Protein AF-A0A9C5Z9V8-F1 (afdb_monomer_lite)

Organism: NCBI:txid7396

Radius of gyration: 40.61 Å; chains: 1; bounding box: 146×118×69 Å

InterPro domains:
  IPR012493 Renin receptor-like [PTHR13351] (172-470)
  IPR056780 Renin receptor-like, C-terminal transmembrane spanning segment [PF07850] (399-470)
  IPR057318 Renin receptor, N-terminal domain [PF25294] (172-297)

Sequence (471 aa):
MSSSQQPIDFKDISSTTRSVTDEDVASMTTPSITAPPLTTPSMIPPPSTTDPTTTSSVVTETESNASLFDKSQSLVDIANNTFKELCKTLENEQAKLLELEERRKKLHDEMQRLKAEIEEEKHFYKLNIMESVSENLNCLNKGFDSQNGRSVANSGPEILDSDGAQRANAFGEFVILNSPKSLNFKGTEPISSEDLGDVIYASLGNGLSGDAKWPCLNILDPFNLPTNVITIRLDGVTSSKLSGEKTYQLEGHRVEDSLNAVADQLEADNESVCVMNFENFEEAIENFNALLGNVEVKSVSSIYLKPELHIGDKQYLSSIAYINAMADNMNTLLNKCKLLSISLSVDSIAKGHGEKSVATIEALDMFATVAKNVNNAAEKCSNKGTLVLGIVKKTDNTRAKRQATTEEDKNKYNLAEYYSEDYPVIFNIILWLMVTFGFSLLAICYAIGSMDPGRDSIIYRMTSTRMKKDN

pLDDT: mean 73.47, std 23.68, range [23.17, 97.25]

Secondary structure (DSSP, 8-state):
-----------------------------PPP-PPPPP-------PPPPP--------------SHHHHHHHHHHHHHHHHHHHHHHHHHHHHHHHHHHHHHHHHHHHHHHHHHHHHHHHHHHHHHHHHHHHHHHHHHHHHHHHTT----------PPP----------EEEEEEEEE--TTEEE-----EETTHHHHHHHHHTTPPPSS----TTEEES-TTS--SEEEEEEEES-S------SEEEEEESS-HHHHHHHHHHHHHHTT--EEEEETTSHHHHHHHHHHHH-S---PPPP-SS--TTT-HHHHHHHHHHHHHHHHHHTHHHHHTT-SEEEEEEE-HHHHHHH-TTSHHHHHHHHHHHHHHHHHHHHHHHHHTT-EEEEEEEE----------------S-TT-PPP---TTHHHHHHHHHHHHHHHHHHHHHHHHHHHT------SHHHHHH--------

Structure (mmCIF, N/CA/C/O backbone):
data_AF-A0A9C5Z9V8-F1
#
_entry.id   AF-A0A9C5Z9V8-F1
#
loop_
_atom_site.group_PDB
_atom_site.id
_atom_site.type_symbol
_atom_site.label_atom_id
_atom_site.label_alt_id
_atom_site.label_comp_id
_atom_site.label_asym_id
_atom_site.label_entity_id
_atom_site.label_seq_id
_atom_site.pdbx_PDB_ins_code
_atom_site.Cartn_x
_atom_site.Cartn_y
_atom_site.Cartn_z
_atom_site.occupancy
_atom_site.B_iso_or_equiv
_atom_site.auth_seq_id
_atom_site.auth_comp_id
_atom_site.auth_asym_id
_atom_site.auth_atom_id
_atom_site.pdbx_PDB_model_num
ATOM 1 N N . MET A 1 1 ? 57.404 31.035 27.360 1.00 39.66 1 MET A N 1
ATOM 2 C CA . MET A 1 1 ? 57.485 30.834 25.897 1.00 39.66 1 MET A CA 1
ATOM 3 C C . MET A 1 1 ? 56.101 30.341 25.475 1.00 39.66 1 MET A C 1
ATOM 5 O O . MET A 1 1 ? 55.778 29.223 25.832 1.00 39.66 1 MET A O 1
ATOM 9 N N . SER A 1 2 ? 55.158 31.166 24.992 1.00 28.23 2 SER A N 1
ATOM 10 C CA . SER A 1 2 ? 55.269 32.262 23.997 1.00 28.23 2 SER A CA 1
ATOM 11 C C . SER A 1 2 ? 55.758 31.707 22.650 1.00 28.23 2 SER A C 1
ATOM 13 O O . SER A 1 2 ? 56.816 31.089 22.664 1.00 28.23 2 SER A O 1
ATOM 15 N N . SER A 1 3 ? 55.102 31.856 21.492 1.00 27.45 3 SER A N 1
ATOM 16 C CA . SER A 1 3 ? 53.796 32.462 21.117 1.00 27.45 3 SER A CA 1
ATOM 17 C C . SER A 1 3 ? 53.252 31.707 19.863 1.00 27.45 3 SER A C 1
ATOM 19 O O . SER A 1 3 ? 53.927 30.793 19.405 1.00 27.45 3 SER A O 1
ATOM 21 N N . SER A 1 4 ? 52.103 31.981 19.221 1.00 28.92 4 SER A N 1
ATOM 22 C CA . SER A 1 4 ? 51.062 33.014 19.396 1.00 28.92 4 SER A CA 1
ATOM 23 C C . SER A 1 4 ? 49.729 32.593 18.743 1.00 28.92 4 SER A C 1
ATOM 25 O O . SER A 1 4 ? 49.715 31.748 17.854 1.00 28.92 4 SER A O 1
ATOM 27 N N . GLN A 1 5 ? 48.641 33.291 19.077 1.00 29.00 5 GLN A N 1
ATOM 28 C CA . GLN A 1 5 ? 47.575 33.649 18.122 1.00 29.00 5 GLN A CA 1
ATOM 29 C C . GLN A 1 5 ? 47.833 35.083 17.622 1.00 29.00 5 GLN A C 1
ATOM 31 O O . GLN A 1 5 ? 48.425 35.857 18.376 1.00 29.00 5 GLN A O 1
ATOM 36 N N . GLN A 1 6 ? 47.384 35.443 16.411 1.00 31.14 6 GLN A N 1
ATOM 37 C CA . GLN A 1 6 ? 46.453 36.564 16.127 1.00 31.14 6 GLN A CA 1
ATOM 38 C C . GLN A 1 6 ? 46.278 36.821 14.602 1.00 31.14 6 GLN A C 1
ATOM 40 O O . GLN A 1 6 ? 46.978 36.180 13.817 1.00 31.14 6 GLN A O 1
ATOM 45 N N . PRO A 1 7 ? 45.267 37.616 14.174 1.00 51.78 7 PRO A N 1
ATOM 46 C CA . PRO A 1 7 ? 44.620 37.506 12.857 1.00 51.78 7 PRO A CA 1
ATOM 47 C C . PRO A 1 7 ? 45.013 38.663 11.916 1.00 51.78 7 PRO A C 1
ATOM 49 O O . PRO A 1 7 ? 45.950 39.393 12.220 1.00 51.78 7 PRO A O 1
ATOM 52 N N . ILE A 1 8 ? 44.243 38.889 10.841 1.00 29.12 8 ILE A N 1
ATOM 53 C CA . ILE A 1 8 ? 44.024 40.218 10.234 1.00 29.12 8 ILE A CA 1
ATOM 54 C C . ILE A 1 8 ? 42.622 40.288 9.588 1.00 29.12 8 ILE A C 1
ATOM 56 O O . ILE A 1 8 ? 42.063 39.274 9.177 1.00 29.12 8 ILE A O 1
ATOM 60 N N . ASP A 1 9 ? 42.076 41.503 9.596 1.00 26.14 9 ASP A N 1
ATOM 61 C CA . ASP A 1 9 ? 40.742 41.961 9.166 1.00 26.14 9 ASP A CA 1
ATOM 62 C C . ASP A 1 9 ? 40.843 42.728 7.814 1.00 26.14 9 ASP A C 1
ATOM 64 O O . ASP A 1 9 ? 41.900 42.705 7.184 1.00 26.14 9 ASP A O 1
ATOM 68 N N . PHE A 1 10 ? 39.800 43.487 7.451 1.00 26.09 10 PHE A N 1
ATOM 69 C CA . PHE A 1 10 ? 39.628 44.426 6.327 1.00 26.09 10 PHE A CA 1
ATOM 70 C C . PHE A 1 10 ? 39.165 43.800 5.003 1.00 26.09 10 PHE A C 1
ATOM 72 O O . PHE A 1 10 ? 39.687 42.785 4.564 1.00 26.09 10 PHE A O 1
ATOM 79 N N . LYS A 1 11 ? 38.304 44.426 4.195 1.00 26.36 11 LYS A N 1
ATOM 80 C CA . LYS A 1 11 ? 37.241 45.456 4.293 1.00 26.36 11 LYS A CA 1
ATOM 81 C C . LYS A 1 11 ? 36.907 45.808 2.833 1.00 26.36 11 LYS A C 1
ATOM 83 O O . LYS A 1 11 ? 37.788 45.718 1.987 1.00 26.36 11 LYS A O 1
ATOM 88 N N . ASP A 1 12 ? 35.668 46.220 2.585 1.00 25.77 12 ASP A N 1
ATOM 89 C CA . ASP A 1 12 ? 35.179 47.140 1.539 1.00 25.77 12 ASP A CA 1
ATOM 90 C C . ASP A 1 12 ? 36.072 47.480 0.319 1.00 25.77 12 ASP A C 1
ATOM 92 O O . ASP A 1 12 ? 37.197 47.943 0.478 1.00 25.77 12 ASP A O 1
ATOM 96 N N . ILE A 1 13 ? 35.480 47.479 -0.891 1.00 26.48 13 ILE A N 1
ATOM 97 C CA . ILE A 1 13 ? 35.279 48.712 -1.698 1.00 26.48 13 ILE A CA 1
ATOM 98 C C . ILE A 1 13 ? 34.462 48.445 -2.991 1.00 26.48 13 ILE A C 1
ATOM 100 O O . ILE A 1 13 ? 34.873 47.744 -3.907 1.00 26.48 13 ILE A O 1
ATOM 104 N N . SER A 1 14 ? 33.266 49.041 -3.002 1.00 24.42 14 SER A N 1
ATOM 105 C CA . SER A 1 14 ? 32.486 49.647 -4.100 1.00 24.42 14 SER A CA 1
ATOM 106 C C . SER A 1 14 ? 32.518 49.132 -5.563 1.00 24.42 14 SER A C 1
ATOM 108 O O . SER A 1 14 ? 33.515 49.245 -6.266 1.00 24.42 14 SER A O 1
ATOM 110 N N . SER A 1 15 ? 31.306 48.852 -6.068 1.00 24.88 15 SER A N 1
ATOM 111 C CA . SER A 1 15 ? 30.695 49.399 -7.305 1.00 24.88 15 SER A CA 1
ATOM 112 C C . SER A 1 15 ? 31.443 49.409 -8.653 1.00 24.88 15 SER A C 1
ATOM 114 O O . SER A 1 15 ? 32.450 50.091 -8.817 1.00 24.88 15 SER A O 1
ATOM 116 N N . THR A 1 16 ? 30.751 48.946 -9.702 1.00 24.17 16 THR A N 1
ATOM 117 C CA . THR A 1 16 ? 30.443 49.780 -10.888 1.00 24.17 16 THR A CA 1
ATOM 118 C C . THR A 1 16 ? 29.202 49.243 -11.605 1.00 24.17 16 THR A C 1
ATOM 120 O O . THR A 1 16 ? 29.189 48.121 -12.099 1.00 24.17 16 THR A O 1
ATOM 123 N N . THR A 1 17 ? 28.161 50.069 -11.700 1.00 27.19 17 THR A N 1
ATOM 124 C CA . THR A 1 17 ? 27.048 49.908 -12.647 1.00 27.19 17 THR A CA 1
ATOM 125 C C . THR A 1 17 ? 27.420 50.500 -14.004 1.00 27.19 17 THR A C 1
ATOM 127 O O . THR A 1 17 ? 27.853 51.654 -14.047 1.00 27.19 17 THR A O 1
ATOM 130 N N . ARG A 1 18 ? 27.127 49.812 -15.116 1.00 23.44 18 ARG A N 1
ATOM 131 C CA . ARG A 1 18 ? 26.801 50.505 -16.374 1.00 23.44 18 ARG A CA 1
ATOM 132 C C . ARG A 1 18 ? 25.863 49.697 -17.272 1.00 23.44 18 ARG A C 1
ATOM 134 O O . ARG A 1 18 ? 25.885 48.473 -17.278 1.00 23.44 18 ARG A O 1
ATOM 141 N N . SER A 1 19 ? 25.020 50.435 -17.978 1.00 23.17 19 SER A N 1
ATOM 142 C CA . SER A 1 19 ? 23.835 50.009 -18.718 1.00 23.17 19 SER A CA 1
ATOM 143 C C . SER A 1 19 ? 24.031 50.020 -20.241 1.00 23.17 19 SER A C 1
ATOM 145 O O . SER A 1 19 ? 24.683 50.933 -20.738 1.00 23.17 19 SER A O 1
ATOM 147 N N . VAL A 1 20 ? 23.341 49.091 -20.919 1.00 25.38 20 VAL A N 1
ATOM 148 C CA . VAL A 1 20 ? 22.590 49.243 -22.194 1.00 25.38 20 VAL A CA 1
ATOM 149 C C . VAL A 1 20 ? 23.292 49.845 -23.426 1.00 25.38 20 VAL A C 1
ATOM 151 O O . VAL A 1 20 ? 23.632 51.025 -23.439 1.00 25.38 20 VAL A O 1
ATOM 154 N N . THR A 1 21 ? 23.284 49.068 -24.519 1.00 25.48 21 THR A N 1
ATOM 155 C CA . THR A 1 21 ? 22.944 49.511 -25.892 1.00 25.48 21 THR A CA 1
ATOM 156 C C . THR A 1 21 ? 22.189 48.387 -26.621 1.00 25.48 21 THR A C 1
ATOM 158 O O . THR A 1 21 ? 22.438 47.217 -26.334 1.00 25.48 21 THR A O 1
ATOM 161 N N . ASP A 1 22 ? 21.273 48.758 -27.519 1.00 23.72 22 ASP A N 1
ATOM 162 C CA . ASP A 1 22 ? 20.257 47.911 -28.172 1.00 23.72 22 ASP A CA 1
ATOM 163 C C . ASP A 1 22 ? 20.685 47.196 -29.483 1.00 23.72 22 ASP A C 1
ATOM 165 O O . ASP A 1 22 ? 21.776 47.420 -30.004 1.00 23.72 22 ASP A O 1
ATOM 169 N N . GLU A 1 23 ? 19.715 46.427 -30.015 1.00 24.81 23 GLU A N 1
ATOM 170 C CA . GLU A 1 23 ? 19.419 46.062 -31.425 1.00 24.81 23 GLU A CA 1
ATOM 171 C C . GLU A 1 23 ? 19.591 44.593 -31.903 1.00 24.81 23 GLU A C 1
ATOM 173 O O . GLU A 1 23 ? 20.347 43.796 -31.352 1.00 24.81 23 GLU A O 1
ATOM 178 N N . ASP A 1 24 ? 18.783 44.265 -32.929 1.00 24.95 24 ASP A N 1
ATOM 179 C CA . ASP A 1 24 ? 18.653 43.024 -33.729 1.00 24.95 24 ASP A CA 1
ATOM 180 C C . ASP A 1 24 ? 17.886 41.787 -33.192 1.00 24.95 24 ASP A C 1
ATOM 182 O O . ASP A 1 24 ? 18.375 40.668 -33.050 1.00 24.95 24 ASP A O 1
ATOM 186 N N . VAL A 1 25 ? 16.577 42.008 -33.019 1.00 27.88 25 VAL A N 1
ATOM 187 C CA . VAL A 1 25 ? 15.449 41.259 -33.635 1.00 27.88 25 VAL A CA 1
ATOM 188 C C . VAL A 1 25 ? 15.770 39.991 -34.471 1.00 27.88 25 VAL A C 1
ATOM 190 O O . VAL A 1 25 ? 16.279 40.110 -35.581 1.00 27.88 25 VAL A O 1
ATOM 193 N N . ALA A 1 26 ? 15.241 38.819 -34.063 1.00 27.81 26 ALA A N 1
ATOM 194 C CA . ALA A 1 26 ? 14.505 37.883 -34.951 1.00 27.81 26 ALA A CA 1
ATOM 195 C C . ALA A 1 26 ? 13.771 36.735 -34.202 1.00 27.81 26 ALA A C 1
ATOM 197 O O . ALA A 1 26 ? 14.368 35.835 -33.624 1.00 27.81 26 ALA A O 1
ATOM 198 N N . SER A 1 27 ? 12.441 36.768 -34.294 1.00 26.16 27 SER A N 1
ATOM 199 C CA . SER A 1 27 ? 11.407 35.769 -33.953 1.00 26.16 27 SER A CA 1
ATOM 200 C C . SER A 1 27 ? 11.727 34.255 -33.921 1.00 26.16 27 SER A C 1
ATOM 202 O O . SER A 1 27 ? 12.180 33.698 -34.918 1.00 26.16 27 SER A O 1
ATOM 204 N N . MET A 1 28 ? 11.171 33.560 -32.915 1.00 25.69 28 MET A N 1
ATOM 205 C CA . MET A 1 28 ? 10.247 32.422 -33.124 1.00 25.69 28 MET A CA 1
ATOM 206 C C . MET A 1 28 ? 9.363 32.204 -31.879 1.00 25.69 28 MET A C 1
ATOM 208 O O . MET A 1 28 ? 9.872 32.067 -30.771 1.00 25.69 28 MET A O 1
ATOM 212 N N . THR A 1 29 ? 8.036 32.207 -32.049 1.00 27.98 29 THR A N 1
ATOM 213 C CA . THR A 1 29 ? 7.056 32.233 -30.943 1.00 27.98 29 THR A CA 1
ATOM 214 C C . THR A 1 29 ? 6.245 30.938 -30.885 1.00 27.98 29 THR A C 1
ATOM 216 O O . THR A 1 29 ? 5.730 30.485 -31.906 1.00 27.98 29 THR A O 1
ATOM 219 N N . THR A 1 30 ? 6.086 30.362 -29.693 1.00 27.19 30 THR A N 1
ATOM 220 C CA . THR A 1 30 ? 5.185 29.230 -29.424 1.00 27.19 30 THR A CA 1
ATOM 221 C C . THR A 1 30 ? 3.777 29.714 -29.035 1.00 27.19 30 THR A C 1
ATOM 223 O O . THR A 1 30 ? 3.646 30.773 -28.418 1.00 27.19 30 THR A O 1
ATOM 226 N N . PRO A 1 31 ? 2.701 28.977 -29.377 1.00 29.83 31 PRO A N 1
ATOM 227 C CA . PRO A 1 31 ? 1.338 29.365 -29.022 1.00 29.83 31 PRO A CA 1
ATOM 228 C C . PRO A 1 31 ? 0.966 28.929 -27.596 1.00 29.83 31 PRO A C 1
ATOM 230 O O . PRO A 1 31 ? 1.177 27.782 -27.206 1.00 29.83 31 PRO A O 1
ATOM 233 N N . SER A 1 32 ? 0.345 29.839 -26.844 1.00 24.05 32 SER A N 1
ATOM 234 C CA . SER A 1 32 ? -0.320 29.546 -25.569 1.00 24.05 32 SER A CA 1
ATOM 235 C C . SER A 1 32 ? -1.799 29.229 -25.810 1.00 24.05 32 SER A C 1
ATOM 237 O O . SER A 1 32 ? -2.456 29.927 -26.583 1.00 24.05 32 SER A O 1
ATOM 239 N N . ILE A 1 33 ? -2.330 28.198 -25.146 1.00 29.23 33 ILE A N 1
ATOM 240 C CA . ILE A 1 33 ? -3.757 27.848 -25.166 1.00 29.23 33 ILE A CA 1
ATOM 241 C C . ILE A 1 33 ? -4.318 28.037 -23.756 1.00 29.23 33 ILE A C 1
ATOM 243 O O . ILE A 1 33 ? -3.959 27.317 -22.828 1.00 29.23 33 ILE A O 1
ATOM 247 N N . THR A 1 34 ? -5.224 29.002 -23.607 1.00 26.25 34 THR A N 1
ATOM 248 C CA . THR A 1 34 ? -6.002 29.228 -22.383 1.00 26.25 34 THR A CA 1
ATOM 249 C C . THR A 1 34 ? -7.387 28.605 -22.545 1.00 26.25 34 THR A C 1
ATOM 251 O O . THR A 1 34 ? -8.110 28.956 -23.476 1.00 26.25 34 THR A O 1
ATOM 254 N N . ALA A 1 35 ? -7.765 27.700 -21.640 1.00 29.23 35 ALA A N 1
ATOM 255 C CA . ALA A 1 35 ? -9.110 27.122 -21.567 1.00 29.23 35 ALA A CA 1
ATOM 256 C C . ALA A 1 35 ? -9.977 27.854 -20.510 1.00 29.23 35 ALA A C 1
ATOM 258 O O . ALA A 1 35 ? -9.424 28.382 -19.542 1.00 29.23 35 ALA A O 1
ATOM 259 N N . PRO A 1 36 ? -11.313 27.931 -20.686 1.00 32.38 36 PRO A N 1
ATOM 260 C CA . PRO A 1 36 ? -12.193 28.770 -19.865 1.00 32.38 36 PRO A CA 1
ATOM 261 C C . PRO A 1 36 ? -12.707 28.075 -18.582 1.00 32.38 36 PRO A C 1
ATOM 263 O O . PRO A 1 36 ? -12.734 26.846 -18.519 1.00 32.38 36 PRO A O 1
ATOM 266 N N . PRO A 1 37 ? -13.164 28.842 -17.570 1.00 32.25 37 PRO A N 1
ATOM 267 C CA . PRO A 1 37 ? -13.679 28.299 -16.313 1.00 32.25 37 PRO A CA 1
ATOM 268 C C . PRO A 1 37 ? -15.143 27.830 -16.395 1.00 32.25 37 PRO A C 1
ATOM 270 O O . PRO A 1 37 ? -15.955 28.365 -17.151 1.00 32.25 37 PRO A O 1
ATOM 273 N N . LEU A 1 38 ? -15.476 26.857 -15.544 1.00 27.02 38 LEU A N 1
ATOM 274 C CA . LEU A 1 38 ? -16.793 26.231 -15.407 1.00 27.02 38 LEU A CA 1
ATOM 275 C C . LEU A 1 38 ? -17.593 26.891 -14.263 1.00 27.02 38 LEU A C 1
ATOM 277 O O . LEU A 1 38 ? -17.067 27.038 -13.160 1.00 27.02 38 LEU A O 1
ATOM 281 N N . THR A 1 39 ? -18.858 27.259 -14.487 1.00 29.62 39 THR A N 1
ATOM 282 C CA . THR A 1 39 ? -19.752 27.835 -13.458 1.00 29.62 39 THR A CA 1
ATOM 283 C C . THR A 1 39 ? -20.817 26.844 -12.985 1.00 29.62 39 THR A C 1
ATOM 285 O O . THR A 1 39 ? -21.470 26.175 -13.784 1.00 29.62 39 THR A O 1
ATOM 288 N N . THR A 1 40 ? -21.022 26.777 -11.668 1.00 29.48 40 THR A N 1
ATOM 289 C CA . THR A 1 40 ? -22.045 25.955 -10.998 1.00 29.48 40 THR A CA 1
ATOM 290 C C . THR A 1 40 ? -23.396 26.685 -10.853 1.00 29.48 40 THR A C 1
ATOM 292 O O . THR A 1 40 ? -23.442 27.917 -10.911 1.00 29.48 40 THR A O 1
ATOM 295 N N . PRO A 1 41 ? -24.519 25.954 -10.686 1.00 33.88 41 PRO A N 1
ATOM 296 C CA . PRO A 1 41 ? -25.865 26.533 -10.677 1.00 33.88 41 PRO A CA 1
ATOM 297 C C . PRO A 1 41 ? -26.311 27.012 -9.284 1.00 33.88 41 PRO A C 1
ATOM 299 O O . PRO A 1 41 ? -25.896 26.464 -8.266 1.00 33.88 41 PRO A O 1
ATOM 302 N N . SER A 1 42 ? -27.237 27.978 -9.238 1.00 26.86 42 SER A N 1
ATOM 303 C CA . SER A 1 42 ? -27.944 28.378 -8.010 1.00 26.86 42 SER A CA 1
ATOM 304 C C . SER A 1 42 ? -29.433 28.644 -8.274 1.00 26.86 42 SER A C 1
ATOM 306 O O . SER A 1 42 ? -29.824 29.008 -9.383 1.00 26.86 42 SER A O 1
ATOM 308 N N . MET A 1 43 ? -30.267 28.398 -7.260 1.00 28.50 43 MET A N 1
ATOM 309 C CA . MET A 1 43 ? -31.731 28.319 -7.357 1.00 28.50 43 MET A CA 1
ATOM 310 C C . MET A 1 43 ? -32.431 29.686 -7.250 1.00 28.50 43 MET A C 1
ATOM 312 O O . MET A 1 43 ? -31.955 30.606 -6.590 1.00 28.50 43 MET A O 1
ATOM 316 N N . ILE A 1 44 ? -33.621 29.777 -7.853 1.00 33.78 44 ILE A N 1
ATOM 317 C CA . ILE A 1 44 ? -34.508 30.952 -7.842 1.00 33.78 44 ILE A CA 1
ATOM 318 C C . ILE A 1 44 ? -35.579 30.811 -6.741 1.00 33.78 44 ILE A C 1
ATOM 320 O O . ILE A 1 44 ? -36.239 29.772 -6.687 1.00 33.78 44 ILE A O 1
ATOM 324 N N . PRO A 1 45 ? -35.850 31.863 -5.945 1.00 33.53 45 PRO A N 1
ATOM 325 C CA . PRO A 1 45 ? -37.133 32.077 -5.271 1.00 33.53 45 PRO A CA 1
ATOM 326 C C . PRO A 1 45 ? -37.983 33.188 -5.955 1.00 33.53 45 PRO A C 1
ATOM 328 O O . PRO A 1 45 ? -37.435 34.029 -6.670 1.00 33.53 45 PRO A O 1
ATOM 331 N N . PRO A 1 46 ? -39.322 33.199 -5.777 1.00 35.34 46 PRO A N 1
ATOM 332 C CA . PRO A 1 46 ? -40.254 34.024 -6.563 1.00 35.34 46 PRO A CA 1
ATOM 333 C C . PRO A 1 46 ? -40.427 35.476 -6.050 1.00 35.34 46 PRO A C 1
ATOM 335 O O . PRO A 1 46 ? -40.078 35.766 -4.905 1.00 35.34 46 PRO A O 1
ATOM 338 N N . PRO A 1 47 ? -40.990 36.395 -6.867 1.00 34.38 47 PRO A N 1
ATOM 339 C CA . PRO A 1 47 ? -41.052 37.825 -6.554 1.00 34.38 47 PRO A CA 1
ATOM 340 C C . PRO A 1 47 ? -42.250 38.228 -5.676 1.00 34.38 47 PRO A C 1
ATOM 342 O O . PRO A 1 47 ? -43.347 37.681 -5.797 1.00 34.38 47 PRO A O 1
ATOM 345 N N . SER A 1 48 ? -42.050 39.258 -4.849 1.00 27.25 48 SER A N 1
ATOM 346 C CA . SER A 1 48 ? -43.094 39.959 -4.092 1.00 27.25 48 SER A CA 1
ATOM 347 C C . SER A 1 48 ? -43.541 41.264 -4.774 1.00 27.25 48 SER A C 1
ATOM 349 O O . SER A 1 48 ? -42.836 41.840 -5.600 1.00 27.25 48 SER A O 1
ATOM 351 N N . THR A 1 49 ? -44.761 41.690 -4.443 1.00 28.08 49 THR A N 1
ATOM 352 C CA . THR A 1 49 ? -45.559 42.745 -5.096 1.00 28.08 49 THR A CA 1
ATOM 353 C C . THR A 1 49 ? -45.094 44.192 -4.875 1.00 28.08 49 THR A C 1
ATOM 355 O O . THR A 1 49 ? -44.327 44.497 -3.965 1.00 28.08 49 THR A O 1
ATOM 358 N N . THR A 1 50 ? -45.613 45.080 -5.729 1.00 28.36 50 THR A N 1
ATOM 359 C CA . THR A 1 50 ? -45.313 46.516 -5.858 1.00 28.36 50 THR A CA 1
ATOM 360 C C . THR A 1 50 ? -45.972 47.412 -4.802 1.00 28.36 50 THR A C 1
ATOM 362 O O . THR A 1 50 ? -47.008 47.057 -4.246 1.00 28.36 50 THR A O 1
ATOM 365 N N . ASP A 1 51 ? -45.380 48.591 -4.557 1.00 25.05 51 ASP A N 1
ATOM 366 C CA . ASP A 1 51 ? -45.957 49.930 -4.847 1.00 25.05 51 ASP A CA 1
ATOM 367 C C . ASP A 1 51 ? -45.050 51.047 -4.267 1.00 25.05 51 ASP A C 1
ATOM 369 O O . ASP A 1 51 ? -44.318 50.804 -3.302 1.00 25.05 51 ASP A O 1
ATOM 373 N N . PRO A 1 52 ? -45.009 52.255 -4.874 1.00 34.16 52 PRO A N 1
ATOM 374 C CA . PRO A 1 52 ? -45.859 53.333 -4.349 1.00 34.16 52 PRO A CA 1
ATOM 375 C C . PRO A 1 52 ? -46.493 54.273 -5.401 1.00 34.16 52 PRO A C 1
ATOM 377 O O . PRO A 1 52 ? -46.083 54.370 -6.556 1.00 34.16 52 PRO A O 1
ATOM 380 N N . THR A 1 53 ? -47.512 55.001 -4.941 1.00 26.22 53 THR A N 1
ATOM 381 C CA . THR A 1 53 ? -48.422 55.883 -5.693 1.00 26.22 53 THR A CA 1
ATOM 382 C C . THR A 1 53 ? -47.903 57.328 -5.879 1.00 26.22 53 THR A C 1
ATOM 384 O O . THR A 1 53 ? -47.162 57.830 -5.036 1.00 26.22 53 THR A O 1
ATOM 387 N N . THR A 1 54 ? -48.494 58.065 -6.842 1.00 28.31 54 THR A N 1
ATOM 388 C CA . THR A 1 54 ? -48.594 59.559 -6.936 1.00 28.31 54 THR A CA 1
ATOM 389 C C . THR A 1 54 ? -47.308 60.348 -7.303 1.00 28.31 54 THR A C 1
ATOM 391 O O . THR A 1 54 ? -46.237 60.046 -6.805 1.00 28.31 54 THR A O 1
ATOM 394 N N . THR A 1 55 ? -47.300 61.402 -8.148 1.00 27.52 55 THR A N 1
ATOM 395 C CA . THR A 1 55 ? -48.379 62.228 -8.763 1.00 27.52 55 THR A CA 1
ATOM 396 C C . THR A 1 55 ? -47.891 62.944 -10.050 1.00 27.52 55 THR A C 1
ATOM 398 O O . THR A 1 55 ? -46.737 63.346 -10.079 1.00 27.52 55 THR A O 1
ATOM 401 N N . SER A 1 56 ? -48.790 63.205 -11.020 1.00 26.41 56 SER A N 1
ATOM 402 C CA . SER A 1 56 ? -48.826 64.327 -12.011 1.00 26.41 56 SER A CA 1
ATOM 403 C C . SER A 1 56 ? -47.543 64.753 -12.780 1.00 26.41 56 SER A C 1
ATOM 405 O O . SER A 1 56 ? -46.557 65.167 -12.193 1.00 26.41 56 SER A O 1
ATOM 407 N N . SER A 1 57 ? -47.533 64.911 -14.113 1.00 27.36 57 SER A N 1
ATOM 408 C CA . SER A 1 57 ? -48.504 65.704 -14.894 1.00 27.36 57 SER A CA 1
ATOM 409 C C . SER A 1 57 ? -48.338 65.571 -16.428 1.00 27.36 57 SER A C 1
ATOM 411 O O . SER A 1 57 ? -47.227 65.543 -16.936 1.00 27.36 57 SER A O 1
ATOM 413 N N . VAL A 1 58 ? -49.483 65.536 -17.126 1.00 32.38 58 VAL A N 1
ATOM 414 C CA . VAL A 1 58 ? -49.833 66.108 -18.455 1.00 32.38 58 VAL A CA 1
ATOM 415 C C . VAL A 1 58 ? -48.729 66.318 -19.521 1.00 32.38 58 VAL A C 1
ATOM 417 O O . VAL A 1 58 ? -47.896 67.202 -19.369 1.00 32.38 58 VAL A O 1
ATOM 420 N N . VAL A 1 59 ? -48.855 65.647 -20.681 1.00 29.70 59 VAL A N 1
ATOM 421 C CA . VAL A 1 59 ? -49.124 66.225 -22.034 1.00 29.70 59 VAL A CA 1
ATOM 422 C C . VAL A 1 59 ? -49.335 65.077 -23.055 1.00 29.70 59 VAL A C 1
ATOM 424 O O . VAL A 1 59 ? -48.939 63.939 -22.823 1.00 29.70 59 VAL A O 1
ATOM 427 N N . THR A 1 60 ? -50.066 65.374 -24.130 1.00 32.16 60 THR A N 1
ATOM 428 C CA . THR A 1 60 ? -50.688 64.500 -25.147 1.00 32.16 60 THR A CA 1
ATOM 429 C C . THR A 1 60 ? -49.761 63.722 -26.101 1.00 32.16 60 THR A C 1
ATOM 431 O O . THR A 1 60 ? -48.702 64.205 -26.485 1.00 32.16 60 THR A O 1
ATOM 434 N N . GLU A 1 61 ? -50.254 62.556 -26.554 1.00 36.59 61 GLU A N 1
ATOM 435 C CA . GLU A 1 61 ? -50.455 62.144 -27.972 1.00 36.59 61 GLU A CA 1
ATOM 436 C C . GLU A 1 61 ? -49.842 63.063 -29.071 1.00 36.59 61 GLU A C 1
ATOM 438 O O . GLU A 1 61 ? -50.024 64.274 -29.014 1.00 36.59 61 GLU A O 1
ATOM 443 N N . THR A 1 62 ? -49.205 62.609 -30.168 1.00 40.28 62 THR A N 1
ATOM 444 C CA . THR A 1 62 ? -49.216 61.307 -30.887 1.00 40.28 62 THR A CA 1
ATOM 445 C C . THR A 1 62 ? -47.993 61.159 -31.829 1.00 40.28 62 THR A C 1
ATOM 447 O O . THR A 1 62 ? -47.922 61.874 -32.818 1.00 40.28 62 THR A O 1
ATOM 450 N N . GLU A 1 63 ? -47.095 60.179 -31.627 1.00 41.06 63 GLU A N 1
ATOM 451 C CA . GLU A 1 63 ? -46.114 59.708 -32.646 1.00 41.06 63 GLU A CA 1
ATOM 452 C C . GLU A 1 63 ? -45.671 58.248 -32.362 1.00 41.06 63 GLU A C 1
ATOM 454 O O . GLU A 1 63 ? -44.596 58.011 -31.814 1.00 41.06 63 GLU A O 1
ATOM 459 N N . SER A 1 64 ? -46.499 57.235 -32.666 1.00 50.19 64 SER A N 1
ATOM 460 C CA . SER A 1 64 ? -46.276 55.867 -32.131 1.00 50.19 64 SER A CA 1
ATOM 461 C C . SER A 1 64 ? -46.332 54.676 -33.102 1.00 50.19 64 SER A C 1
ATOM 463 O O . SER A 1 64 ? -46.136 53.551 -32.647 1.00 50.19 64 SER A O 1
ATOM 465 N N . ASN A 1 65 ? -46.536 54.866 -34.415 1.00 49.84 65 ASN A N 1
ATOM 466 C CA . ASN A 1 65 ? -46.741 53.732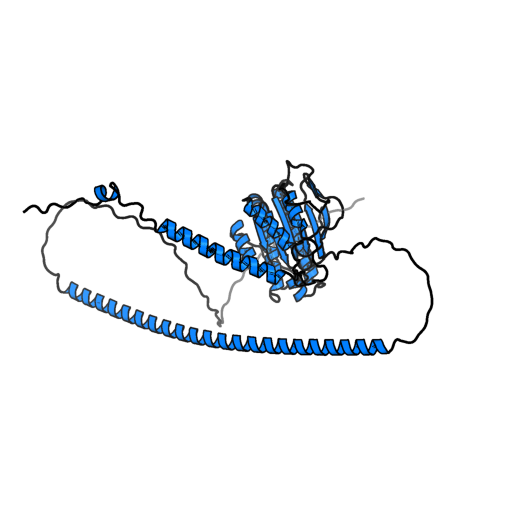 -35.343 1.00 49.84 65 ASN A CA 1
ATOM 467 C C . ASN A 1 65 ? -45.628 53.485 -36.385 1.00 49.84 65 ASN A C 1
ATOM 469 O O . ASN A 1 65 ? -45.532 52.370 -36.889 1.00 49.84 65 ASN A O 1
ATOM 473 N N . ALA A 1 66 ? -44.765 54.460 -36.697 1.00 50.09 66 ALA A N 1
ATOM 474 C CA . ALA A 1 66 ? -43.691 54.269 -37.687 1.00 50.09 66 ALA A CA 1
ATOM 475 C C . ALA A 1 66 ? -42.437 53.597 -37.086 1.00 50.09 66 ALA A C 1
ATOM 477 O O . ALA A 1 66 ? -41.954 52.589 -37.598 1.00 50.09 66 ALA A O 1
ATOM 478 N N . SER A 1 67 ? -41.948 54.106 -35.951 1.00 54.97 67 SER A N 1
ATOM 479 C CA . SER A 1 67 ? -40.711 53.643 -35.294 1.00 54.97 67 SER A CA 1
ATOM 480 C C . SER A 1 67 ? -40.802 52.234 -34.691 1.00 54.97 67 SER A C 1
ATOM 482 O O . SER A 1 67 ? -39.783 51.575 -34.479 1.00 54.97 67 SER A O 1
ATOM 484 N N . LEU A 1 68 ? -42.021 51.763 -34.413 1.00 51.84 68 LEU A N 1
ATOM 485 C CA . LEU A 1 68 ? -42.292 50.436 -33.858 1.00 51.84 68 LEU A CA 1
ATOM 486 C C . LEU A 1 68 ? -42.237 49.357 -34.954 1.00 51.84 68 LEU A C 1
ATOM 488 O O . LEU A 1 68 ? -41.671 48.286 -34.738 1.00 51.84 68 LEU A O 1
ATOM 492 N N . PHE A 1 69 ? -42.733 49.674 -36.155 1.00 55.88 69 PHE A N 1
ATOM 493 C CA . PHE A 1 69 ? -42.643 48.801 -37.329 1.00 55.88 69 PHE A CA 1
ATOM 494 C C . PHE A 1 69 ? -41.188 48.616 -37.782 1.00 55.88 69 PHE A C 1
ATOM 496 O O . PHE A 1 69 ? -40.753 47.487 -38.004 1.00 55.88 69 PHE A O 1
ATOM 503 N N . ASP A 1 70 ? -40.418 49.704 -37.820 1.00 59.00 70 ASP A N 1
ATOM 504 C CA . ASP A 1 70 ? -39.009 49.713 -38.236 1.00 59.00 70 ASP A CA 1
ATOM 505 C C . ASP A 1 70 ? -38.120 48.897 -37.269 1.00 59.00 70 ASP A C 1
ATOM 507 O O . ASP A 1 70 ? -37.355 48.019 -37.674 1.00 59.00 70 ASP A O 1
ATOM 511 N N . LYS A 1 71 ? -38.329 49.060 -35.951 1.00 59.53 71 LYS A N 1
ATOM 512 C CA . LYS A 1 71 ? -37.708 48.190 -34.933 1.00 59.53 71 LYS A CA 1
ATOM 513 C C . LYS A 1 71 ? -38.124 46.724 -35.060 1.00 59.53 71 LYS A C 1
ATOM 515 O O . LYS A 1 71 ? -37.303 45.851 -34.790 1.00 59.53 71 LYS A O 1
ATOM 520 N N . SER A 1 72 ? -39.366 46.436 -35.455 1.00 60.94 72 SER A N 1
ATOM 521 C CA . SER A 1 72 ? -39.820 45.051 -35.633 1.00 60.94 72 SER A CA 1
ATOM 522 C C . SER A 1 72 ? -39.164 44.371 -36.841 1.00 60.94 72 SER A C 1
ATOM 524 O O . SER A 1 72 ? -38.747 43.223 -36.713 1.00 60.94 72 SER A O 1
ATOM 526 N N . GLN A 1 73 ? -38.969 45.081 -37.962 1.00 60.97 73 GLN A N 1
ATOM 527 C CA . GLN A 1 73 ? -38.199 44.556 -39.097 1.00 60.97 73 GLN A CA 1
ATOM 528 C C . GLN A 1 73 ? -36.729 44.360 -38.721 1.00 60.97 73 GLN A C 1
ATOM 530 O O . GLN A 1 73 ? -36.201 43.271 -38.916 1.00 60.97 73 GLN A O 1
ATOM 535 N N . SER A 1 74 ? -36.106 45.341 -38.059 1.00 72.69 74 SER A N 1
ATOM 536 C CA . SER A 1 74 ? -34.727 45.217 -37.568 1.00 72.69 74 SER A CA 1
ATOM 537 C C . SER A 1 74 ? -34.526 44.004 -36.643 1.00 72.69 74 SER A C 1
ATOM 539 O O . SER A 1 74 ? -33.540 43.283 -36.782 1.00 72.69 74 SER A O 1
ATOM 541 N N . LEU A 1 75 ? -35.474 43.716 -35.741 1.00 73.62 75 LEU A N 1
ATOM 542 C CA . LEU A 1 75 ? -35.434 42.520 -34.890 1.00 73.62 75 LEU A CA 1
ATOM 543 C C . LEU A 1 75 ? -35.615 41.217 -35.684 1.00 73.62 75 LEU A C 1
ATOM 545 O O . LEU A 1 75 ? -34.935 40.235 -35.386 1.00 73.62 75 LEU A O 1
ATOM 549 N N . VAL A 1 76 ? -36.486 41.200 -36.698 1.00 81.75 76 VAL A N 1
ATOM 550 C CA . VAL A 1 76 ? -36.657 40.049 -37.602 1.00 81.75 76 VAL A CA 1
ATOM 551 C C . VAL A 1 76 ? -35.393 39.807 -38.432 1.00 81.75 76 VAL A C 1
ATOM 553 O O . VAL A 1 76 ? -34.976 38.661 -38.576 1.00 81.75 76 VAL A O 1
ATOM 556 N N . ASP A 1 77 ? -34.721 40.854 -38.904 1.00 81.31 77 ASP A N 1
ATOM 557 C CA . ASP A 1 77 ? -33.463 40.732 -39.645 1.00 81.31 77 ASP A CA 1
ATOM 558 C C . ASP A 1 77 ? -32.306 40.269 -38.750 1.00 81.31 77 ASP A C 1
ATOM 560 O O . ASP A 1 77 ? -31.495 39.441 -39.167 1.00 81.31 77 ASP A O 1
ATOM 564 N N . ILE A 1 78 ? -32.242 40.723 -37.495 1.00 82.81 78 ILE A N 1
ATOM 565 C CA . ILE A 1 78 ? -31.288 40.202 -36.503 1.00 82.81 78 ILE A CA 1
ATOM 566 C C . ILE A 1 78 ? -31.579 38.721 -36.204 1.00 82.81 78 ILE A C 1
ATOM 568 O O . ILE A 1 78 ? -30.650 37.911 -36.181 1.00 82.81 78 ILE A O 1
ATOM 572 N N . ALA A 1 79 ? -32.848 38.333 -36.046 1.00 84.88 79 ALA A N 1
ATOM 573 C CA . ALA A 1 79 ? -33.246 36.937 -35.850 1.00 84.88 79 ALA A CA 1
ATOM 574 C C . ALA A 1 79 ? -32.902 36.056 -37.068 1.00 84.88 79 ALA A C 1
ATOM 576 O O . ALA A 1 79 ? -32.374 34.959 -36.911 1.00 84.88 79 ALA A O 1
ATOM 577 N N . ASN A 1 80 ? -33.119 36.551 -38.289 1.00 86.31 80 ASN A N 1
ATOM 578 C CA . ASN A 1 80 ? -32.786 35.835 -39.521 1.00 86.31 80 ASN A CA 1
ATOM 579 C C . ASN A 1 80 ? -31.269 35.690 -39.716 1.00 86.31 80 ASN A C 1
ATOM 581 O O . ASN A 1 80 ? -30.798 34.622 -40.108 1.00 86.31 80 ASN A O 1
ATOM 585 N N . ASN A 1 81 ? -30.488 36.735 -39.422 1.00 86.88 81 ASN A N 1
ATOM 586 C CA . ASN A 1 81 ? -29.029 36.678 -39.517 1.00 86.88 81 ASN A CA 1
ATOM 587 C C . ASN A 1 81 ? -28.424 35.752 -38.451 1.00 86.88 81 ASN A C 1
ATOM 589 O O . ASN A 1 81 ? -27.602 34.904 -38.791 1.00 86.88 81 ASN A O 1
ATOM 593 N N . THR A 1 82 ? -28.883 35.829 -37.198 1.00 85.69 82 THR A N 1
ATOM 594 C CA . THR A 1 82 ? -28.438 34.909 -36.131 1.00 85.69 82 THR A CA 1
ATOM 595 C C . THR A 1 82 ? -28.840 33.461 -36.417 1.00 85.69 82 THR A C 1
ATOM 597 O O . THR A 1 82 ? -28.014 32.564 -36.268 1.00 85.69 82 THR A O 1
ATOM 600 N N . PHE A 1 83 ? -30.050 33.207 -36.929 1.00 92.75 83 PHE A N 1
ATOM 601 C CA . PHE A 1 83 ? -30.455 31.874 -37.388 1.00 92.75 83 PHE A CA 1
ATOM 602 C C . PHE A 1 83 ? -29.549 31.349 -38.514 1.00 92.75 83 PHE A C 1
ATOM 604 O O . PHE A 1 83 ? -29.143 30.186 -38.498 1.00 92.75 83 PHE A O 1
ATOM 611 N N . LYS A 1 84 ? -29.173 32.208 -39.468 1.00 90.56 84 LYS A N 1
ATOM 612 C CA . LYS A 1 84 ? -28.275 31.858 -40.577 1.00 90.56 84 LYS A CA 1
ATOM 613 C C . LYS A 1 84 ? -26.845 31.557 -40.110 1.00 90.56 84 LYS A C 1
ATOM 615 O O . LYS A 1 84 ? -26.229 30.626 -40.629 1.00 90.56 84 LYS A O 1
ATOM 620 N N . GLU A 1 85 ? -26.326 32.286 -39.122 1.00 90.75 85 GLU A N 1
ATOM 621 C CA . GLU A 1 85 ? -25.032 31.977 -38.495 1.00 90.75 85 GLU A CA 1
ATOM 622 C C . GLU A 1 85 ? -25.071 30.681 -37.678 1.00 90.75 85 GLU A C 1
ATOM 624 O O . GLU A 1 85 ? -24.136 29.882 -37.762 1.00 90.75 85 GLU A O 1
ATOM 629 N N . LEU A 1 86 ? -26.165 30.416 -36.956 1.00 92.00 86 LEU A N 1
ATOM 630 C CA . LEU A 1 86 ? -26.369 29.149 -36.249 1.00 92.00 86 LEU A CA 1
ATOM 631 C C . LEU A 1 86 ? -26.427 27.963 -37.219 1.00 92.00 86 LEU A C 1
ATOM 633 O O . LEU A 1 86 ? -25.745 26.968 -36.983 1.00 92.00 86 LEU A O 1
ATOM 637 N N . CYS A 1 87 ? -27.150 28.079 -38.340 1.00 90.19 87 CYS A N 1
ATOM 638 C CA . CYS A 1 87 ? -27.174 27.044 -39.381 1.00 90.19 87 CYS A CA 1
ATOM 639 C C . CYS A 1 87 ? -25.770 26.772 -39.939 1.00 90.19 87 CYS A C 1
ATOM 641 O O . CYS A 1 87 ? -25.329 25.627 -39.953 1.00 90.19 87 CYS A O 1
ATOM 643 N N . LYS A 1 88 ? -25.025 27.824 -40.305 1.00 92.12 88 LYS A N 1
ATOM 644 C CA . LYS A 1 88 ? -23.652 27.698 -40.821 1.00 92.12 88 LYS A CA 1
ATOM 645 C C . LYS A 1 88 ? -22.686 27.085 -39.796 1.00 92.12 88 LYS A C 1
ATOM 647 O O . LYS A 1 88 ? -21.778 26.341 -40.161 1.00 92.12 88 LYS A O 1
ATOM 652 N N . THR A 1 89 ? -22.871 27.393 -38.513 1.00 93.19 89 THR A N 1
ATOM 653 C CA . THR A 1 89 ? -22.084 26.801 -37.419 1.00 93.19 89 THR A CA 1
ATOM 654 C C . THR A 1 89 ? -22.411 25.316 -37.259 1.00 93.19 89 THR A C 1
ATOM 656 O O . THR A 1 89 ? -21.503 24.498 -37.141 1.00 93.19 89 THR A O 1
ATOM 659 N N . LEU A 1 90 ? -23.693 24.954 -37.326 1.00 93.25 90 LEU A N 1
ATOM 660 C CA . LEU A 1 90 ? -24.163 23.577 -37.205 1.00 93.25 90 LEU A CA 1
ATOM 661 C C . LEU A 1 90 ? -23.712 22.701 -38.386 1.00 93.25 90 LEU A C 1
ATOM 663 O O . LEU A 1 90 ? -23.266 21.579 -38.163 1.00 93.25 90 LEU A O 1
ATOM 667 N N . GLU A 1 91 ? -23.732 23.224 -39.615 1.00 92.19 91 GLU A N 1
ATOM 668 C CA . GLU A 1 91 ? -23.159 22.564 -40.801 1.00 92.19 91 GLU A CA 1
ATOM 669 C C . GLU A 1 91 ? -21.650 22.295 -40.637 1.00 92.19 91 GLU A C 1
ATOM 671 O O . GLU A 1 91 ? -21.169 21.205 -40.950 1.00 92.19 91 GLU A O 1
ATOM 676 N N . ASN A 1 92 ? -20.899 23.260 -40.094 1.00 93.25 92 ASN A N 1
ATOM 677 C CA . ASN A 1 92 ? -19.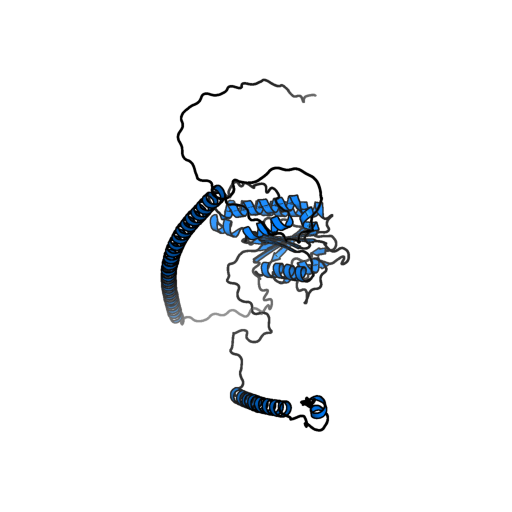460 23.119 -39.851 1.00 93.25 92 ASN A CA 1
ATOM 678 C C . ASN A 1 92 ? -19.144 22.067 -38.770 1.00 93.25 92 ASN A C 1
ATOM 680 O O . ASN A 1 92 ? -18.218 21.273 -38.935 1.00 93.25 92 ASN A O 1
ATOM 684 N N . GLU A 1 93 ? -19.916 22.015 -37.681 1.00 92.12 93 GLU A N 1
ATOM 685 C CA . GLU A 1 93 ? -19.751 20.972 -36.658 1.00 92.12 93 GLU A CA 1
ATOM 686 C C . GLU A 1 93 ? -20.180 19.585 -37.164 1.00 92.12 93 GLU A C 1
ATOM 688 O O . GLU A 1 93 ? -19.506 18.599 -36.871 1.00 92.12 93 GLU A O 1
ATOM 693 N N . GLN A 1 94 ? -21.226 19.486 -37.994 1.00 91.56 94 GLN A N 1
ATOM 694 C CA . GLN A 1 94 ? -21.585 18.222 -38.652 1.00 91.56 94 GLN A CA 1
ATOM 695 C C . GLN A 1 94 ? -20.470 17.715 -39.581 1.00 91.56 94 GLN A C 1
ATOM 697 O O . GLN A 1 94 ? -20.160 16.523 -39.559 1.00 91.56 94 GLN A O 1
ATOM 702 N N . ALA A 1 95 ? -19.815 18.602 -40.338 1.00 92.19 95 ALA A N 1
ATOM 703 C CA . ALA A 1 95 ? -18.676 18.235 -41.179 1.00 92.19 95 ALA A CA 1
ATOM 704 C C . ALA A 1 95 ? -17.476 17.719 -40.357 1.00 92.19 95 ALA A C 1
ATOM 706 O O . ALA A 1 95 ? -16.884 16.698 -40.709 1.00 92.19 95 ALA A O 1
ATOM 707 N N . LYS A 1 96 ? -17.151 18.365 -39.227 1.00 93.94 96 LYS A N 1
ATOM 708 C CA . LYS A 1 96 ? -16.100 17.889 -38.306 1.00 93.94 96 LYS A CA 1
ATOM 709 C C . LYS A 1 96 ? -16.432 16.535 -37.682 1.00 93.94 96 LYS A C 1
ATOM 711 O O . LYS A 1 96 ? -15.541 15.702 -37.539 1.00 93.94 96 LYS A O 1
ATOM 716 N N . LEU A 1 97 ? -17.689 16.312 -37.290 1.00 90.88 97 LEU A N 1
ATOM 717 C CA . LEU A 1 97 ? -18.124 15.034 -36.721 1.00 90.88 97 LEU A CA 1
ATOM 718 C C . LEU A 1 97 ? -17.981 13.893 -37.735 1.00 90.88 97 LEU A C 1
ATOM 720 O O . LEU A 1 97 ? -17.465 12.839 -37.370 1.00 90.88 97 LEU A O 1
ATOM 724 N N . LEU A 1 98 ? -18.338 14.130 -39.002 1.00 93.81 98 LEU A N 1
ATOM 725 C CA . LEU A 1 98 ? -18.136 13.171 -40.091 1.00 93.81 98 LEU A CA 1
ATOM 726 C C . LEU A 1 98 ? -16.646 12.821 -40.273 1.00 93.81 98 LEU A C 1
ATOM 728 O O . LEU A 1 98 ? -16.287 11.647 -40.341 1.00 93.81 98 LEU A O 1
ATOM 732 N N . GLU A 1 99 ? -15.763 13.827 -40.289 1.00 93.75 99 GLU A N 1
ATOM 733 C CA . GLU A 1 99 ? -14.314 13.608 -40.410 1.00 93.75 99 GLU A CA 1
ATOM 734 C C . GLU A 1 99 ? -13.741 12.841 -39.201 1.00 93.75 99 GLU A C 1
ATOM 736 O O . GLU A 1 99 ? -12.886 11.963 -39.346 1.00 93.75 99 GLU A O 1
ATOM 741 N N . LEU A 1 100 ? -14.221 13.137 -37.989 1.00 91.12 100 LEU A N 1
ATOM 742 C CA . LEU A 1 100 ? -13.830 12.422 -36.773 1.00 91.12 100 LEU A CA 1
ATOM 743 C C . LEU A 1 100 ? -14.325 10.970 -36.764 1.00 91.12 100 LEU A C 1
ATOM 745 O O . LEU A 1 100 ? -13.601 10.099 -36.277 1.00 91.12 100 LEU A O 1
ATOM 749 N N . GLU A 1 101 ? -15.509 10.690 -37.309 1.00 91.50 101 GLU A N 1
ATOM 750 C CA . GLU A 1 101 ? -16.033 9.331 -37.470 1.00 91.50 101 GLU A CA 1
ATOM 751 C C . GLU A 1 101 ? -15.205 8.526 -38.487 1.00 91.50 101 GLU A C 1
ATOM 753 O O . GLU A 1 101 ? -14.818 7.387 -38.209 1.00 91.50 101 GLU A O 1
ATOM 758 N N . GLU A 1 102 ? -14.826 9.130 -39.617 1.00 96.00 102 GLU A N 1
ATOM 759 C CA . GLU A 1 102 ? -13.945 8.494 -40.603 1.00 96.00 102 GLU A CA 1
ATOM 760 C C . GLU A 1 102 ? -12.551 8.199 -40.015 1.00 96.00 102 GLU A C 1
ATOM 762 O O . GLU A 1 102 ? -12.042 7.079 -40.137 1.00 96.00 102 GLU A O 1
ATOM 767 N N . ARG A 1 103 ? -11.960 9.155 -39.281 1.00 94.06 103 ARG A N 1
ATOM 768 C CA . ARG A 1 103 ? -10.692 8.951 -38.555 1.00 94.06 103 ARG A CA 1
ATOM 769 C C . ARG A 1 103 ? -10.805 7.854 -37.489 1.00 94.06 103 ARG A C 1
ATOM 771 O O . ARG A 1 103 ? -9.906 7.019 -37.391 1.00 94.06 103 ARG A O 1
ATOM 778 N N . ARG A 1 104 ? -11.901 7.817 -36.717 1.00 90.94 104 ARG A N 1
ATOM 779 C CA . ARG A 1 104 ? -12.200 6.754 -35.732 1.00 90.94 104 ARG A CA 1
ATOM 780 C C . ARG A 1 104 ? -12.250 5.381 -36.394 1.00 90.94 104 ARG A C 1
ATOM 782 O O . ARG A 1 104 ? -11.659 4.441 -35.866 1.00 90.94 104 ARG A O 1
ATOM 789 N N . LYS A 1 105 ? -12.926 5.270 -37.540 1.00 95.06 105 LYS A N 1
ATOM 790 C CA . LYS A 1 105 ? -13.044 4.021 -38.295 1.00 95.06 105 LYS A CA 1
ATOM 791 C C . LYS A 1 105 ? -11.688 3.550 -38.818 1.00 95.06 105 LYS A C 1
ATOM 793 O O . LYS A 1 105 ? -11.312 2.411 -38.566 1.00 95.06 105 LYS A O 1
ATOM 798 N N . LYS A 1 106 ? -10.908 4.442 -39.437 1.00 94.88 106 LYS A N 1
ATOM 799 C CA . LYS A 1 106 ? -9.559 4.115 -39.919 1.00 94.88 106 LYS A CA 1
ATOM 800 C C . LYS A 1 106 ? -8.637 3.637 -38.788 1.00 94.88 106 LYS A C 1
ATOM 802 O O . LYS A 1 106 ? -7.955 2.629 -38.946 1.00 94.88 106 LYS A O 1
ATOM 807 N N . LEU A 1 107 ? -8.657 4.316 -37.637 1.00 93.75 107 LEU A N 1
ATOM 808 C CA . LEU A 1 107 ? -7.887 3.914 -36.455 1.00 93.75 107 LEU A CA 1
ATOM 809 C C . LEU A 1 107 ? -8.320 2.531 -35.933 1.00 93.75 107 LEU A C 1
ATOM 811 O O . LEU A 1 107 ? -7.485 1.742 -35.499 1.00 93.75 107 LEU A O 1
ATOM 815 N N . HIS A 1 108 ? -9.619 2.225 -35.983 1.00 93.06 108 HIS A N 1
ATOM 816 C CA . HIS A 1 108 ? -10.145 0.921 -35.586 1.00 93.06 108 HIS A CA 1
ATOM 817 C C . HIS A 1 108 ? -9.663 -0.202 -36.515 1.00 93.06 108 HIS A C 1
ATOM 819 O O . HIS A 1 108 ? -9.231 -1.246 -36.027 1.00 93.06 108 HIS A O 1
ATOM 825 N N . ASP A 1 109 ? -9.674 0.027 -37.830 1.00 95.56 109 ASP A N 1
ATOM 826 C CA . ASP A 1 109 ? -9.194 -0.936 -38.827 1.00 95.56 109 ASP A CA 1
ATOM 827 C C . ASP A 1 109 ? -7.670 -1.169 -38.700 1.00 95.56 109 ASP A C 1
ATOM 829 O O . ASP A 1 109 ? -7.208 -2.312 -38.726 1.00 95.56 109 ASP A O 1
ATOM 833 N N . GLU A 1 110 ? -6.880 -0.110 -38.467 1.00 95.25 110 GLU A N 1
ATOM 834 C CA . GLU A 1 110 ? -5.438 -0.214 -38.178 1.00 95.25 110 GLU A CA 1
ATOM 835 C C . GLU A 1 110 ? -5.166 -0.983 -36.868 1.00 95.25 110 GLU A C 1
ATOM 837 O O . GLU A 1 110 ? -4.300 -1.860 -36.833 1.00 95.25 110 GLU A O 1
ATOM 842 N N . MET A 1 111 ? -5.950 -0.739 -35.811 1.00 91.19 111 MET A N 1
ATOM 843 C CA . MET A 1 111 ? -5.858 -1.474 -34.543 1.00 91.19 111 MET A CA 1
ATOM 844 C C . MET A 1 111 ? -6.206 -2.964 -34.705 1.00 91.19 111 MET A C 1
ATOM 846 O O . MET A 1 111 ? -5.530 -3.818 -34.128 1.00 91.19 111 MET A O 1
ATOM 850 N N . GLN A 1 112 ? -7.237 -3.303 -35.490 1.00 89.56 112 GLN A N 1
ATOM 851 C CA . GLN A 1 112 ? -7.573 -4.702 -35.782 1.00 89.56 112 GLN A CA 1
ATOM 852 C C . GLN A 1 112 ? -6.450 -5.407 -36.552 1.00 89.56 112 GLN A C 1
ATOM 854 O O . GLN A 1 112 ? -6.122 -6.552 -36.235 1.00 89.56 112 GLN A O 1
ATOM 859 N N . ARG A 1 113 ? -5.827 -4.719 -37.518 1.00 94.31 113 ARG A N 1
ATOM 860 C CA . ARG A 1 113 ? -4.692 -5.249 -38.281 1.00 94.31 113 ARG A CA 1
ATOM 861 C C . ARG A 1 113 ? -3.484 -5.537 -37.386 1.00 94.31 113 ARG A C 1
ATOM 863 O O . ARG A 1 113 ? -2.984 -6.657 -37.411 1.00 94.31 113 ARG A O 1
ATOM 870 N N . LEU A 1 114 ? -3.073 -4.575 -36.555 1.00 92.88 114 LEU A N 1
ATOM 871 C CA . LEU A 1 114 ? -1.969 -4.757 -35.601 1.00 92.88 114 LEU A CA 1
ATOM 872 C C . LEU A 1 114 ? -2.245 -5.900 -34.613 1.00 92.88 114 LEU A C 1
ATOM 874 O O . LEU A 1 114 ? -1.351 -6.675 -34.287 1.00 92.88 114 LEU A O 1
ATOM 878 N N . LYS A 1 115 ? -3.497 -6.055 -34.166 1.00 93.06 115 LYS A N 1
ATOM 879 C CA . LYS A 1 115 ? -3.894 -7.173 -33.300 1.00 93.06 115 LYS A CA 1
ATOM 880 C C . LYS A 1 115 ? -3.736 -8.536 -33.988 1.00 93.06 115 LYS A C 1
ATOM 882 O O . LYS A 1 115 ? -3.359 -9.496 -33.321 1.00 93.06 115 LYS A O 1
ATOM 887 N N . ALA A 1 116 ? -4.035 -8.631 -35.285 1.00 93.62 116 ALA A N 1
ATOM 888 C CA . ALA A 1 116 ? -3.841 -9.862 -36.051 1.00 93.62 116 ALA A CA 1
ATOM 889 C C . ALA A 1 116 ? -2.347 -10.188 -36.228 1.00 93.62 116 ALA A C 1
ATOM 891 O O . ALA A 1 116 ? -1.948 -11.324 -35.991 1.00 93.62 116 ALA A O 1
ATOM 892 N N . GLU A 1 117 ? -1.531 -9.182 -36.549 1.00 93.69 117 GLU A N 1
ATOM 893 C CA . GLU A 1 117 ? -0.073 -9.297 -36.713 1.00 93.69 117 GLU A CA 1
ATOM 894 C C . GLU A 1 117 ? 0.615 -9.763 -35.413 1.00 93.69 117 GLU A C 1
ATOM 896 O O . GLU A 1 117 ? 1.381 -10.723 -35.426 1.00 93.69 117 GLU A O 1
ATOM 901 N N . ILE A 1 118 ? 0.241 -9.194 -34.259 1.00 89.75 118 ILE A N 1
ATOM 902 C CA . ILE A 1 118 ? 0.740 -9.627 -32.939 1.00 89.75 118 ILE A CA 1
ATOM 903 C C . ILE A 1 118 ? 0.334 -11.076 -32.611 1.00 89.75 118 ILE A C 1
ATOM 905 O O . ILE A 1 118 ? 1.114 -11.817 -32.009 1.00 89.75 118 ILE A O 1
ATOM 909 N N . GLU A 1 119 ? -0.879 -11.507 -32.971 1.00 89.69 119 GLU A N 1
ATOM 910 C CA . GLU A 1 119 ? -1.318 -12.887 -32.716 1.00 89.69 119 GLU A CA 1
ATOM 911 C C . GLU A 1 119 ? -0.626 -13.890 -33.665 1.00 89.69 119 GLU A C 1
ATOM 913 O O . GLU A 1 119 ? -0.347 -15.017 -33.252 1.00 89.69 119 GLU A O 1
ATOM 918 N N . GLU A 1 120 ? -0.265 -13.475 -34.886 1.00 94.19 120 GLU A N 1
ATOM 919 C CA . GLU A 1 120 ? 0.568 -14.250 -35.815 1.00 94.19 120 GLU A CA 1
ATOM 920 C C . GLU A 1 120 ? 2.014 -14.386 -35.307 1.00 94.19 120 GLU A C 1
ATOM 922 O O . GLU A 1 120 ? 2.513 -15.511 -35.204 1.00 94.19 120 GLU A O 1
ATOM 927 N N . GLU A 1 121 ? 2.661 -13.294 -34.878 1.00 92.12 121 GLU A N 1
ATOM 928 C CA . GLU A 1 121 ? 3.987 -13.352 -34.241 1.00 92.12 121 GLU A CA 1
ATOM 929 C C . GLU A 1 121 ? 3.976 -14.263 -33.008 1.00 92.12 121 GLU A C 1
ATOM 931 O O . GLU A 1 121 ? 4.829 -15.136 -32.846 1.00 92.12 121 GLU A O 1
ATOM 936 N N . LYS A 1 122 ? 2.970 -14.121 -32.142 1.00 86.81 122 LYS A N 1
ATOM 937 C CA . LYS A 1 122 ? 2.778 -14.966 -30.955 1.00 86.81 122 LYS A CA 1
ATOM 938 C C . LYS A 1 122 ? 2.583 -16.442 -31.315 1.00 86.81 122 LYS A C 1
ATOM 940 O O . LYS A 1 122 ? 3.078 -17.313 -30.593 1.00 86.81 122 LYS A O 1
ATOM 945 N N . HIS A 1 123 ? 1.902 -16.745 -32.420 1.00 89.88 123 HIS A N 1
ATOM 946 C CA . HIS A 1 123 ? 1.782 -18.109 -32.935 1.00 89.88 123 HIS A CA 1
ATOM 947 C C . HIS A 1 123 ? 3.129 -18.642 -33.455 1.00 89.88 123 HIS A C 1
ATOM 949 O O . HIS A 1 123 ? 3.490 -19.782 -33.154 1.00 89.88 123 HIS A O 1
ATOM 955 N N . PHE A 1 124 ? 3.907 -17.811 -34.154 1.00 91.19 124 PHE A N 1
ATOM 956 C CA . PHE A 1 124 ? 5.257 -18.136 -34.622 1.00 91.19 124 PHE A CA 1
ATOM 957 C C . PHE A 1 124 ? 6.228 -18.410 -33.459 1.00 91.19 124 PHE A C 1
ATOM 959 O O . PHE A 1 124 ? 6.856 -19.469 -33.416 1.00 91.19 124 PHE A O 1
ATOM 966 N N . TYR A 1 125 ? 6.278 -17.538 -32.444 1.00 85.06 125 TYR A N 1
ATOM 967 C CA . TYR A 1 125 ? 7.068 -17.770 -31.228 1.00 85.06 125 TYR A CA 1
ATOM 968 C C . TYR A 1 125 ? 6.660 -19.061 -30.508 1.00 85.06 125 TYR A C 1
ATOM 970 O O . TYR A 1 125 ? 7.523 -19.810 -30.047 1.00 85.06 125 TYR A O 1
ATOM 978 N N . LYS A 1 126 ? 5.356 -19.364 -30.438 1.00 89.19 126 LYS A N 1
ATOM 979 C CA . LYS A 1 126 ? 4.863 -20.617 -29.853 1.00 89.19 126 LYS A CA 1
ATOM 980 C C . LYS A 1 126 ? 5.341 -21.848 -30.632 1.00 89.19 126 LYS A C 1
ATOM 982 O O . LYS A 1 126 ? 5.680 -22.845 -29.994 1.00 89.19 126 LYS A O 1
ATOM 987 N N . LEU A 1 127 ? 5.395 -21.790 -31.967 1.00 87.19 127 LEU A N 1
ATOM 988 C CA . LEU A 1 127 ? 5.965 -22.866 -32.785 1.00 87.19 127 LEU A CA 1
ATOM 989 C C . LEU A 1 127 ? 7.456 -23.059 -32.492 1.00 87.19 127 LEU A C 1
ATOM 991 O O . LEU A 1 127 ? 7.847 -24.172 -32.159 1.00 87.19 127 LEU A O 1
ATOM 995 N N . ASN A 1 128 ? 8.257 -21.992 -32.513 1.00 87.00 128 ASN A N 1
ATOM 996 C CA . ASN A 1 128 ? 9.706 -22.080 -32.278 1.00 87.00 128 ASN A CA 1
ATOM 997 C C . ASN A 1 128 ? 10.039 -22.608 -30.867 1.00 87.00 128 ASN A C 1
ATOM 999 O O . ASN A 1 128 ? 10.995 -23.365 -30.678 1.00 87.00 128 ASN A O 1
ATOM 1003 N N . ILE A 1 129 ? 9.233 -22.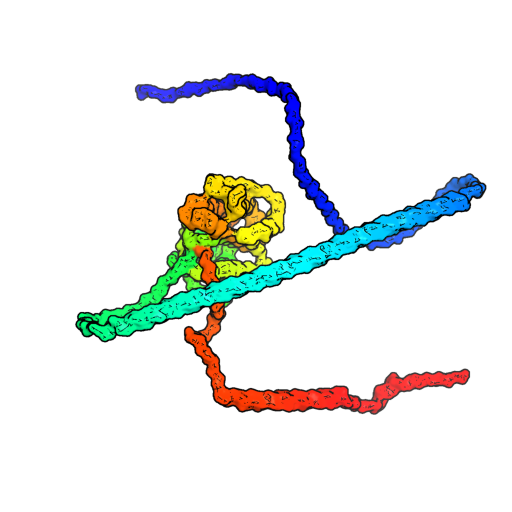256 -29.857 1.00 85.38 129 ILE A N 1
ATOM 1004 C CA . ILE A 1 129 ? 9.351 -22.830 -28.507 1.00 85.38 129 ILE A CA 1
ATOM 1005 C C . ILE A 1 129 ? 8.992 -24.323 -28.523 1.00 85.38 129 ILE A C 1
ATOM 1007 O O . ILE A 1 129 ? 9.702 -25.126 -27.929 1.00 85.38 129 ILE A O 1
ATOM 1011 N N . MET A 1 130 ? 7.921 -24.724 -29.212 1.00 82.25 130 MET A N 1
ATOM 1012 C CA . MET A 1 130 ? 7.528 -26.134 -29.308 1.00 82.25 130 MET A CA 1
ATOM 1013 C C . MET A 1 130 ? 8.567 -26.981 -30.062 1.00 82.25 130 MET A C 1
ATOM 1015 O O . MET A 1 130 ? 8.856 -28.102 -29.646 1.00 82.25 130 MET A O 1
ATOM 1019 N N . GLU A 1 131 ? 9.161 -26.436 -31.124 1.00 84.00 131 GLU A N 1
ATOM 1020 C CA . GLU A 1 131 ? 10.233 -27.062 -31.900 1.00 84.00 131 GLU A CA 1
ATOM 1021 C C . GLU A 1 131 ? 11.499 -27.228 -31.053 1.00 84.00 131 GLU A C 1
ATOM 1023 O O . GLU A 1 131 ? 11.944 -28.355 -30.848 1.00 84.00 131 GLU A O 1
ATOM 1028 N N . SER A 1 132 ? 12.004 -26.155 -30.433 1.00 80.31 132 SER A N 1
ATOM 1029 C CA . SER A 1 132 ? 13.181 -26.229 -29.551 1.00 80.31 132 SER A CA 1
ATOM 1030 C C . SER A 1 132 ? 12.964 -27.111 -28.311 1.00 80.31 132 SER A C 1
ATOM 1032 O O . SER A 1 132 ? 13.883 -27.805 -27.875 1.00 80.31 132 SER A O 1
ATOM 1034 N N . VAL A 1 133 ? 11.752 -27.168 -27.746 1.00 80.88 133 VAL A N 1
ATOM 1035 C CA . VAL A 1 133 ? 11.407 -28.139 -26.689 1.00 80.88 133 VAL A CA 1
ATOM 1036 C C . VAL A 1 133 ? 11.425 -29.572 -27.231 1.00 80.88 133 VAL A C 1
ATOM 1038 O O . VAL A 1 133 ? 11.959 -30.459 -26.564 1.00 80.88 133 VAL A O 1
ATOM 1041 N N . SER A 1 134 ? 10.912 -29.814 -28.441 1.00 79.12 134 SER A N 1
ATOM 1042 C CA . SER A 1 134 ? 10.954 -31.136 -29.078 1.00 79.12 134 SER A CA 1
ATOM 1043 C C . SER A 1 134 ? 12.378 -31.573 -29.439 1.00 79.12 134 SER A C 1
ATOM 1045 O O . SER A 1 134 ? 12.706 -32.751 -29.294 1.00 79.12 134 SER A O 1
ATOM 1047 N N . GLU A 1 135 ? 13.240 -30.659 -29.887 1.00 78.31 135 GLU A N 1
ATOM 1048 C CA . GLU A 1 135 ? 14.660 -30.930 -30.129 1.00 78.31 135 GLU A CA 1
ATOM 1049 C C . GLU A 1 135 ? 15.381 -31.293 -28.831 1.00 78.31 135 GLU A C 1
ATOM 1051 O O . GLU A 1 135 ? 16.060 -32.319 -28.770 1.00 78.31 135 GLU A O 1
ATOM 1056 N N . ASN A 1 136 ? 15.169 -30.518 -27.762 1.00 75.19 136 ASN A N 1
ATOM 1057 C CA . ASN A 1 136 ? 15.734 -30.810 -26.446 1.00 75.19 136 ASN A CA 1
ATOM 1058 C C . ASN A 1 136 ? 15.250 -32.162 -25.894 1.00 75.19 136 ASN A C 1
ATOM 1060 O O . ASN A 1 136 ? 16.058 -32.922 -25.359 1.00 75.19 136 ASN A O 1
ATOM 1064 N N . LEU A 1 137 ? 13.971 -32.512 -26.079 1.00 74.62 137 LEU A N 1
ATOM 1065 C CA . LEU A 1 137 ? 13.425 -33.819 -25.693 1.00 74.62 137 LEU A CA 1
ATOM 1066 C C . LEU A 1 137 ? 14.083 -34.969 -26.481 1.00 74.62 137 LEU A C 1
ATOM 1068 O O . LEU A 1 137 ? 14.464 -35.986 -25.902 1.00 74.62 137 LEU A O 1
ATOM 1072 N N . ASN A 1 138 ? 14.282 -34.787 -27.791 1.00 72.62 138 ASN A N 1
ATOM 1073 C CA . ASN A 1 138 ? 14.967 -35.752 -28.655 1.00 72.62 138 ASN A CA 1
ATOM 1074 C C . ASN A 1 138 ? 16.458 -35.908 -28.299 1.00 72.62 138 ASN A C 1
ATOM 1076 O O . ASN A 1 138 ? 16.995 -37.017 -28.364 1.00 72.62 138 ASN A O 1
ATOM 1080 N N . CYS A 1 139 ? 17.127 -34.825 -27.896 1.00 65.12 139 CYS A N 1
ATOM 1081 C CA . CYS A 1 139 ? 18.493 -34.857 -27.375 1.00 65.12 139 CYS A CA 1
ATOM 1082 C C . CYS A 1 139 ? 18.574 -35.581 -26.022 1.00 65.12 139 CYS A C 1
ATOM 1084 O O . CYS A 1 139 ? 19.484 -36.387 -25.828 1.00 65.12 139 CYS A O 1
ATOM 1086 N N . LEU A 1 140 ? 17.600 -35.374 -25.124 1.00 63.62 140 LEU A N 1
ATOM 1087 C CA . LEU A 1 140 ? 17.508 -36.108 -23.857 1.00 63.62 140 LEU A CA 1
ATOM 1088 C C . LEU A 1 140 ? 17.351 -37.617 -24.088 1.00 63.62 140 LEU A C 1
ATOM 1090 O O . LEU A 1 140 ? 18.057 -38.413 -23.470 1.00 63.62 140 LEU A O 1
ATOM 1094 N N . ASN A 1 141 ? 16.467 -38.007 -25.012 1.00 63.53 141 ASN A N 1
ATOM 1095 C CA . ASN A 1 141 ? 16.188 -39.413 -25.305 1.00 63.53 141 ASN A CA 1
ATOM 1096 C C . ASN A 1 141 ? 17.430 -40.129 -25.875 1.00 63.53 141 ASN A C 1
ATOM 1098 O O . ASN A 1 141 ? 17.806 -41.197 -25.400 1.00 63.53 141 ASN A O 1
ATOM 1102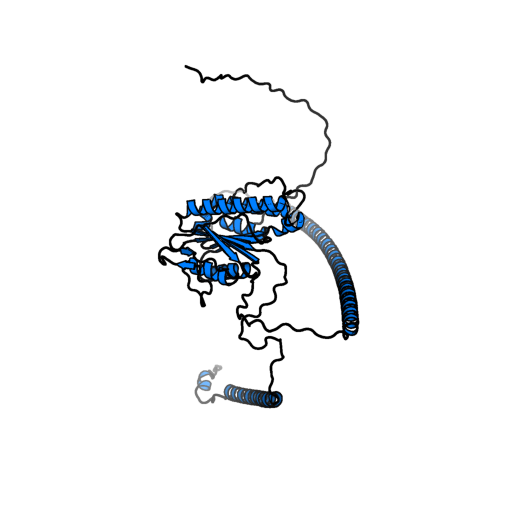 N N . LYS A 1 142 ? 18.160 -39.483 -26.799 1.00 62.06 142 LYS A N 1
ATOM 1103 C CA . LYS A 1 142 ? 19.455 -39.984 -27.310 1.00 62.06 142 LYS A CA 1
ATOM 1104 C C . LYS A 1 142 ? 20.542 -40.086 -26.230 1.00 62.06 142 LYS A C 1
ATOM 1106 O O . LYS A 1 142 ? 21.435 -40.926 -26.341 1.00 62.06 142 LYS A O 1
ATOM 1111 N N . GLY A 1 143 ? 20.483 -39.244 -25.197 1.00 54.09 143 GLY A N 1
ATOM 1112 C CA . GLY A 1 143 ? 21.375 -39.324 -24.038 1.00 54.09 143 GLY A CA 1
ATOM 1113 C C . GLY A 1 143 ? 21.119 -40.555 -23.161 1.00 54.09 143 GLY A C 1
ATOM 1114 O O . GLY A 1 143 ? 22.064 -41.100 -22.590 1.00 54.09 143 GLY A O 1
ATOM 1115 N N . PHE A 1 144 ? 19.870 -41.025 -23.092 1.00 49.78 144 PHE A N 1
ATOM 1116 C CA . PHE A 1 144 ? 19.467 -42.152 -22.246 1.00 49.78 144 PHE A CA 1
ATOM 1117 C C . PHE A 1 144 ? 19.956 -43.509 -22.784 1.00 49.78 144 PHE A C 1
ATOM 1119 O O . PHE A 1 144 ? 20.435 -44.343 -22.014 1.00 49.78 144 PHE A O 1
ATOM 1126 N N . ASP A 1 145 ? 19.945 -43.700 -24.108 1.00 46.56 145 ASP A N 1
ATOM 1127 C CA . ASP A 1 145 ? 20.401 -44.944 -24.753 1.00 46.56 145 ASP A CA 1
ATOM 1128 C C . ASP A 1 145 ? 21.922 -45.191 -24.636 1.00 46.56 145 ASP A C 1
ATOM 1130 O O . ASP A 1 145 ? 22.388 -46.317 -24.811 1.00 46.56 145 ASP A O 1
ATOM 1134 N N . SER A 1 146 ? 22.720 -44.164 -24.312 1.00 46.78 146 SER A N 1
ATOM 1135 C CA . SER A 1 146 ? 24.193 -44.255 -24.284 1.00 46.78 146 SER A CA 1
ATOM 1136 C C . SER A 1 146 ? 24.811 -44.583 -22.914 1.00 46.78 146 SER A C 1
ATOM 1138 O O . SER A 1 146 ? 26.033 -44.700 -22.829 1.00 46.78 146 SER A O 1
ATOM 1140 N N . GLN A 1 147 ? 24.024 -44.735 -21.837 1.00 42.47 147 GLN A N 1
ATOM 1141 C CA . GLN A 1 147 ? 24.563 -44.982 -20.482 1.00 42.47 147 GLN A CA 1
ATOM 1142 C C . GLN A 1 147 ? 24.255 -46.356 -19.868 1.00 42.47 147 GLN A C 1
ATOM 1144 O O . GLN A 1 147 ? 24.661 -46.626 -18.736 1.00 42.47 147 GLN A O 1
ATOM 1149 N N . ASN A 1 148 ? 23.633 -47.281 -20.601 1.00 39.34 148 ASN A N 1
ATOM 1150 C CA . ASN A 1 148 ? 23.354 -48.614 -20.064 1.00 39.34 148 ASN A CA 1
ATOM 1151 C C . ASN A 1 148 ? 24.578 -49.553 -20.190 1.00 39.34 148 ASN A C 1
ATOM 1153 O O . ASN A 1 148 ? 24.599 -50.457 -21.026 1.00 39.34 148 ASN A O 1
ATOM 1157 N N . GLY A 1 149 ? 25.643 -49.305 -19.405 1.00 35.38 149 GLY A N 1
ATOM 1158 C CA . GLY A 1 149 ? 26.913 -50.004 -19.645 1.00 35.38 149 GLY A CA 1
ATOM 1159 C C . GLY A 1 149 ? 28.113 -49.879 -18.691 1.00 35.38 149 GLY A C 1
ATOM 1160 O O . GLY A 1 149 ? 29.217 -50.125 -19.180 1.00 35.38 149 GLY A O 1
ATOM 1161 N N . ARG A 1 150 ? 27.998 -49.585 -17.375 1.00 31.69 150 ARG A N 1
ATOM 1162 C CA . ARG A 1 150 ? 29.068 -50.014 -16.424 1.00 31.69 150 ARG A CA 1
ATOM 1163 C C . ARG A 1 150 ? 28.718 -50.116 -14.922 1.00 31.69 150 ARG A C 1
ATOM 1165 O O . ARG A 1 150 ? 28.580 -49.131 -14.215 1.00 31.69 150 ARG A O 1
ATOM 1172 N N . SER A 1 151 ? 28.709 -51.366 -14.462 1.00 31.59 151 SER A N 1
ATOM 1173 C CA . SER A 1 151 ? 28.994 -51.924 -13.123 1.00 31.59 151 SER A CA 1
ATOM 1174 C C . SER A 1 151 ? 29.523 -51.036 -11.962 1.00 31.59 151 SER A C 1
ATOM 1176 O O . SER A 1 151 ? 30.675 -50.612 -11.997 1.00 31.59 151 SER A O 1
ATOM 1178 N N . VAL A 1 152 ? 28.751 -51.022 -10.858 1.00 34.22 152 VAL A N 1
ATOM 1179 C CA . VAL A 1 152 ? 29.105 -51.343 -9.438 1.00 34.22 152 VAL A CA 1
ATOM 1180 C C . VAL A 1 152 ? 30.325 -50.688 -8.748 1.00 34.22 152 VAL A C 1
ATOM 1182 O O . VAL A 1 152 ? 31.462 -51.016 -9.076 1.00 34.22 152 VAL A O 1
ATOM 1185 N N . ALA A 1 153 ? 30.074 -49.988 -7.622 1.00 29.66 153 ALA A N 1
ATOM 1186 C CA . ALA A 1 153 ? 30.817 -50.116 -6.345 1.00 29.66 153 ALA A CA 1
ATOM 1187 C C . ALA A 1 153 ? 30.037 -49.512 -5.143 1.00 29.66 153 ALA A C 1
ATOM 1189 O O . ALA A 1 153 ? 29.245 -48.593 -5.320 1.00 29.66 153 ALA A O 1
ATOM 1190 N N . ASN A 1 154 ? 30.262 -50.038 -3.929 1.00 31.20 154 ASN A N 1
ATOM 1191 C CA . ASN A 1 154 ? 29.551 -49.696 -2.678 1.00 31.20 154 ASN A CA 1
ATOM 1192 C C . ASN A 1 154 ? 30.091 -48.451 -1.942 1.00 31.20 154 ASN A C 1
ATOM 1194 O O . ASN A 1 154 ? 31.306 -48.297 -1.828 1.00 31.20 154 ASN A O 1
ATOM 1198 N N . SER A 1 155 ? 29.210 -47.755 -1.211 1.00 29.84 155 SER A N 1
ATOM 1199 C CA . SER A 1 155 ? 29.468 -47.297 0.171 1.00 29.84 155 SER A CA 1
ATOM 1200 C C . SER A 1 155 ? 28.153 -47.211 0.970 1.00 29.84 155 SER A C 1
ATOM 1202 O O . SER A 1 155 ? 27.081 -47.123 0.379 1.00 29.84 155 SER A O 1
ATOM 1204 N N . GLY A 1 156 ? 28.234 -47.367 2.299 1.00 28.83 156 GLY A N 1
ATOM 1205 C CA . GLY A 1 156 ? 27.100 -47.683 3.186 1.00 28.83 156 GLY A CA 1
ATOM 1206 C C . GLY A 1 156 ? 26.163 -46.520 3.566 1.00 28.83 156 GLY A C 1
ATOM 1207 O O . GLY A 1 156 ? 26.334 -45.408 3.074 1.00 28.83 156 GLY A O 1
ATOM 1208 N N . PRO A 1 157 ? 25.160 -46.788 4.427 1.00 34.56 157 PRO A N 1
ATOM 1209 C CA . PRO A 1 157 ? 24.049 -45.876 4.683 1.00 34.56 157 PRO A CA 1
ATOM 1210 C C . PRO A 1 157 ? 24.404 -44.790 5.703 1.00 34.56 157 PRO A C 1
ATOM 1212 O O . PRO A 1 157 ? 24.883 -45.094 6.796 1.00 34.56 157 PRO A O 1
ATOM 1215 N N . GLU A 1 158 ? 24.083 -43.543 5.370 1.00 27.98 158 GLU A N 1
ATOM 1216 C CA . GLU A 1 158 ? 24.072 -42.424 6.314 1.00 27.98 158 GLU A CA 1
ATOM 1217 C C . GLU A 1 158 ? 22.622 -42.078 6.694 1.00 27.98 158 GLU A C 1
ATOM 1219 O O . GLU A 1 158 ? 21.673 -42.410 5.978 1.00 27.98 158 GLU A O 1
ATOM 1224 N N . ILE A 1 159 ? 22.450 -41.540 7.898 1.00 31.59 159 ILE A N 1
ATOM 1225 C CA . ILE A 1 159 ? 21.192 -41.581 8.650 1.00 31.59 159 ILE A CA 1
ATOM 1226 C C . ILE A 1 159 ? 20.223 -40.481 8.186 1.00 31.59 159 ILE A C 1
ATOM 1228 O O . ILE A 1 159 ? 20.629 -39.393 7.791 1.00 31.59 159 ILE A O 1
ATOM 1232 N N . LEU A 1 160 ? 18.922 -40.783 8.242 1.00 30.78 160 LEU A N 1
ATOM 1233 C CA . LEU A 1 160 ? 17.837 -39.828 8.009 1.00 30.78 160 LEU A CA 1
ATOM 1234 C C . LEU A 1 160 ? 17.784 -38.779 9.131 1.00 30.78 160 LEU A C 1
ATOM 1236 O O . LEU A 1 160 ? 17.044 -38.955 10.099 1.00 30.78 160 LEU A O 1
ATOM 1240 N N . ASP A 1 161 ? 18.507 -37.673 8.966 1.00 28.62 161 ASP A N 1
ATOM 1241 C CA . ASP A 1 161 ? 18.224 -36.448 9.714 1.00 28.62 161 ASP A CA 1
ATOM 1242 C C . ASP A 1 161 ? 16.995 -35.762 9.110 1.00 28.62 161 ASP A C 1
ATOM 1244 O O . ASP A 1 161 ? 17.028 -35.106 8.063 1.00 28.62 161 ASP A O 1
ATOM 1248 N N . SER A 1 162 ? 15.868 -35.954 9.788 1.00 34.53 162 SER A N 1
ATOM 1249 C CA . SER A 1 162 ? 14.616 -35.262 9.527 1.00 34.53 162 SER A CA 1
ATOM 1250 C C . SER A 1 162 ? 14.675 -33.830 10.062 1.00 34.53 162 SER A C 1
ATOM 1252 O O . SER A 1 162 ? 14.108 -33.549 11.113 1.00 34.53 162 SER A O 1
ATOM 1254 N N . ASP A 1 163 ? 15.325 -32.928 9.329 1.00 32.00 163 ASP A N 1
ATOM 1255 C CA . ASP A 1 163 ? 15.125 -31.486 9.506 1.00 32.00 163 ASP A CA 1
ATOM 1256 C C . ASP A 1 163 ? 15.186 -30.762 8.155 1.00 32.00 163 ASP A C 1
ATOM 1258 O O . ASP A 1 163 ? 16.152 -30.105 7.760 1.00 32.00 163 ASP A O 1
ATOM 1262 N N . GLY A 1 164 ? 14.096 -30.925 7.403 1.00 27.33 164 GLY A N 1
ATOM 1263 C CA . GLY A 1 164 ? 13.841 -30.225 6.150 1.00 27.33 164 GLY A CA 1
ATOM 1264 C C . GLY A 1 164 ? 13.464 -28.766 6.385 1.00 27.33 164 GLY A C 1
ATOM 1265 O O . GLY A 1 164 ? 12.378 -28.351 5.982 1.00 27.33 164 GLY A O 1
ATOM 1266 N N . ALA A 1 165 ? 14.356 -27.995 7.013 1.00 29.61 165 ALA A N 1
ATOM 1267 C CA . ALA A 1 165 ? 14.262 -26.545 7.065 1.00 29.61 165 ALA A CA 1
ATOM 1268 C C . ALA A 1 165 ? 14.231 -26.014 5.626 1.00 29.61 165 ALA A C 1
ATOM 1270 O O . ALA A 1 165 ? 15.262 -25.921 4.948 1.00 29.61 165 ALA A O 1
ATOM 1271 N N . GLN A 1 166 ? 13.029 -25.694 5.140 1.00 29.20 166 GLN A N 1
ATOM 1272 C CA . GLN A 1 166 ? 12.873 -24.972 3.890 1.00 29.20 166 GLN A CA 1
ATOM 1273 C C . GLN A 1 166 ? 13.612 -23.652 4.068 1.00 29.20 166 GLN A C 1
ATOM 1275 O O . GLN A 1 166 ? 13.209 -22.809 4.865 1.00 29.20 166 GLN A O 1
ATOM 1280 N N . ARG A 1 167 ? 14.718 -23.482 3.338 1.00 28.39 167 ARG A N 1
ATOM 1281 C CA . ARG A 1 167 ? 15.336 -22.170 3.170 1.00 28.39 167 ARG A CA 1
ATOM 1282 C C . ARG A 1 167 ? 14.355 -21.331 2.372 1.00 28.39 167 ARG A C 1
ATOM 1284 O O . ARG A 1 167 ? 14.381 -21.351 1.142 1.00 28.39 167 ARG A O 1
ATOM 1291 N N . ALA A 1 168 ? 13.457 -20.665 3.085 1.00 39.00 168 ALA A N 1
ATOM 1292 C CA . ALA A 1 168 ? 12.601 -19.660 2.511 1.00 39.00 168 ALA A CA 1
ATOM 1293 C C . ALA A 1 168 ? 13.497 -18.625 1.830 1.00 39.00 168 ALA A C 1
ATOM 1295 O O . ALA A 1 168 ? 14.472 -18.130 2.402 1.00 39.00 168 ALA A O 1
ATOM 1296 N N . ASN A 1 169 ? 13.213 -18.355 0.560 1.00 53.88 169 ASN A N 1
ATOM 1297 C CA . ASN A 1 169 ? 13.886 -17.273 -0.133 1.00 53.88 169 ASN A CA 1
ATOM 1298 C C . ASN A 1 169 ? 13.325 -15.979 0.460 1.00 53.88 169 ASN A C 1
ATOM 1300 O O . ASN A 1 169 ? 12.168 -15.654 0.205 1.00 53.88 169 ASN A O 1
ATOM 1304 N N . ALA A 1 170 ? 14.110 -15.270 1.269 1.00 58.53 170 ALA A N 1
ATOM 1305 C CA . ALA A 1 170 ? 13.733 -13.940 1.727 1.00 58.53 170 ALA A CA 1
ATOM 1306 C C . ALA A 1 170 ? 13.612 -13.012 0.506 1.00 58.53 170 ALA A C 1
ATOM 1308 O O . ALA A 1 170 ? 14.548 -12.889 -0.288 1.00 58.53 170 ALA A O 1
ATOM 1309 N N . PHE A 1 171 ? 12.449 -12.383 0.346 1.00 72.06 171 PHE A N 1
ATOM 1310 C CA . PHE A 1 171 ? 12.136 -11.491 -0.775 1.00 72.06 171 PHE A CA 1
ATOM 1311 C C . PHE A 1 171 ? 12.305 -10.009 -0.407 1.00 72.06 171 PHE A C 1
ATOM 1313 O O . PHE A 1 171 ? 12.086 -9.140 -1.254 1.00 72.06 171 PHE A O 1
ATOM 1320 N N . GLY A 1 172 ? 12.714 -9.708 0.828 1.00 86.06 172 GLY A N 1
ATOM 1321 C CA . GLY A 1 172 ? 12.898 -8.342 1.297 1.00 86.06 172 GLY A CA 1
ATOM 1322 C C . GLY A 1 172 ? 13.306 -8.214 2.766 1.00 86.06 172 GLY A C 1
ATOM 1323 O O . GLY A 1 172 ? 13.668 -9.192 3.427 1.00 86.06 172 GLY A O 1
ATOM 1324 N N . GLU A 1 173 ? 13.176 -6.995 3.287 1.00 91.19 173 GLU A N 1
ATOM 1325 C CA . GLU A 1 173 ? 13.477 -6.609 4.668 1.00 91.19 173 GLU A CA 1
ATOM 1326 C C . GLU A 1 173 ? 12.283 -5.868 5.287 1.00 91.19 173 GLU A C 1
ATOM 1328 O O . GLU A 1 173 ? 11.681 -4.993 4.664 1.00 91.19 173 GLU A O 1
ATOM 1333 N N . PHE A 1 174 ? 11.972 -6.173 6.545 1.00 91.88 174 PHE A N 1
ATOM 1334 C CA . PHE A 1 174 ? 11.027 -5.423 7.369 1.00 91.88 174 PHE A CA 1
ATOM 1335 C C . PHE A 1 174 ? 11.790 -4.733 8.504 1.00 91.88 174 PHE A C 1
ATOM 1337 O O . PHE A 1 174 ? 12.417 -5.392 9.333 1.00 91.88 174 PHE A O 1
ATOM 1344 N N . VAL A 1 175 ? 11.773 -3.402 8.529 1.00 92.75 175 VAL A N 1
ATOM 1345 C CA . VAL A 1 175 ? 12.586 -2.560 9.415 1.00 92.75 175 VAL A CA 1
ATOM 1346 C C . VAL A 1 175 ? 11.682 -1.735 10.321 1.00 92.75 175 VAL A C 1
ATOM 1348 O O . VAL A 1 175 ? 10.756 -1.069 9.871 1.00 92.75 175 VAL A O 1
ATOM 1351 N N . ILE A 1 176 ? 11.988 -1.712 11.609 1.00 92.88 176 ILE A N 1
ATOM 1352 C CA . ILE A 1 176 ? 11.260 -0.928 12.606 1.00 92.88 176 ILE A CA 1
ATOM 1353 C C . ILE A 1 176 ? 12.083 0.321 12.884 1.00 92.88 176 ILE A C 1
ATOM 1355 O O . ILE A 1 176 ? 13.165 0.229 13.458 1.00 92.88 176 ILE A O 1
ATOM 1359 N N . LEU A 1 177 ? 11.610 1.478 12.419 1.00 90.19 177 LEU A N 1
ATOM 1360 C CA . LEU A 1 177 ? 12.351 2.740 12.491 1.00 90.19 177 LEU A CA 1
ATOM 1361 C C . LEU A 1 177 ? 12.223 3.406 13.861 1.00 90.19 177 LEU A C 1
ATOM 1363 O O . LEU A 1 177 ? 13.230 3.832 14.420 1.00 90.19 177 LEU A O 1
ATOM 1367 N N . ASN A 1 178 ? 11.008 3.442 14.406 1.00 90.62 178 ASN A N 1
ATOM 1368 C CA . ASN A 1 178 ? 10.720 3.915 15.758 1.00 90.62 178 ASN A CA 1
ATOM 1369 C C . ASN A 1 178 ? 9.491 3.185 16.300 1.00 90.62 178 ASN A C 1
ATOM 1371 O O . ASN A 1 178 ? 8.449 3.158 15.637 1.00 90.62 178 ASN A O 1
ATOM 1375 N N . SER A 1 179 ? 9.590 2.653 17.518 1.00 89.69 179 SER A N 1
ATOM 1376 C CA . SER A 1 179 ? 8.482 2.007 18.223 1.00 89.69 179 SER A CA 1
ATOM 1377 C C . SER A 1 179 ? 8.095 2.741 19.524 1.00 89.69 179 SER A C 1
ATOM 1379 O O . SER A 1 179 ? 8.959 3.242 20.251 1.00 89.69 179 SER A O 1
ATOM 1381 N N . PRO A 1 180 ? 6.791 2.846 19.852 1.00 88.94 180 PRO A N 1
ATOM 1382 C CA . PRO A 1 180 ? 6.347 3.369 21.141 1.00 88.94 180 PRO A CA 1
ATOM 1383 C C . PRO A 1 180 ? 6.668 2.367 22.258 1.00 88.94 180 PRO A C 1
ATOM 1385 O O . PRO A 1 180 ? 6.664 1.158 22.047 1.00 88.94 180 PRO A O 1
ATOM 1388 N N . LYS A 1 181 ? 6.863 2.852 23.491 1.00 87.06 181 LYS A N 1
ATOM 1389 C CA . LYS A 1 181 ? 7.238 2.006 24.649 1.00 87.06 181 LYS A CA 1
ATOM 1390 C C . LYS A 1 181 ? 6.213 0.921 25.023 1.00 87.06 181 LYS A C 1
ATOM 1392 O O . LYS A 1 181 ? 6.549 0.018 25.784 1.00 87.06 181 LYS A O 1
ATOM 1397 N N . SER A 1 182 ? 4.977 1.045 24.549 1.00 87.62 182 SER A N 1
ATOM 1398 C CA . SER A 1 182 ? 3.897 0.067 24.709 1.00 87.62 182 SER A CA 1
ATOM 1399 C C . SER A 1 182 ? 4.069 -1.171 23.833 1.00 87.62 182 SER A C 1
ATOM 1401 O O . SER A 1 182 ? 3.495 -2.211 24.149 1.00 87.62 182 SER A O 1
ATOM 1403 N N . LEU A 1 183 ? 4.880 -1.094 22.775 1.00 90.44 183 LEU A N 1
ATOM 1404 C CA . LEU A 1 183 ? 5.191 -2.205 21.883 1.00 90.44 183 LEU A CA 1
ATOM 1405 C C . LEU A 1 183 ? 6.637 -2.663 22.089 1.00 90.44 183 LEU A C 1
ATOM 1407 O O . LEU A 1 183 ? 7.529 -1.880 22.410 1.00 90.44 183 LEU A O 1
ATOM 1411 N N . ASN A 1 184 ? 6.879 -3.958 21.918 1.00 90.00 184 ASN A N 1
ATOM 1412 C CA . ASN A 1 184 ? 8.199 -4.549 22.076 1.00 90.00 184 ASN A CA 1
ATOM 1413 C C . ASN A 1 184 ? 8.405 -5.664 21.059 1.00 90.00 184 ASN A C 1
ATOM 1415 O O . ASN A 1 184 ? 7.935 -6.790 21.226 1.00 90.00 184 ASN A O 1
ATOM 1419 N N . PHE A 1 185 ? 9.141 -5.337 20.008 1.00 90.56 185 PHE A N 1
ATOM 1420 C CA . PHE A 1 185 ? 9.521 -6.285 18.979 1.00 90.56 185 PHE A CA 1
ATOM 1421 C C . PHE A 1 185 ? 10.735 -7.091 19.460 1.00 90.56 185 PHE A C 1
ATOM 1423 O O . PHE A 1 185 ? 11.760 -6.530 19.856 1.00 90.56 185 PHE A O 1
ATOM 1430 N N . LYS A 1 186 ? 10.631 -8.419 19.477 1.00 88.06 186 LYS A N 1
ATOM 1431 C CA . LYS A 1 186 ? 11.648 -9.385 19.939 1.00 88.06 186 LYS A CA 1
ATOM 1432 C C . LYS A 1 186 ? 11.894 -10.452 18.872 1.00 88.06 186 LYS A C 1
ATOM 1434 O O . LYS A 1 186 ? 11.363 -10.341 17.779 1.00 88.06 186 LYS A O 1
ATOM 1439 N N . GLY A 1 187 ? 12.762 -11.421 19.157 1.00 85.94 187 GLY A N 1
ATOM 1440 C CA . GLY A 1 187 ? 13.121 -12.470 18.201 1.00 85.94 187 GLY A CA 1
ATOM 1441 C C . GLY A 1 187 ? 13.917 -11.972 16.990 1.00 85.94 187 GLY A C 1
ATOM 1442 O O . GLY A 1 187 ? 14.328 -10.811 16.923 1.00 85.94 187 GLY A O 1
ATOM 1443 N N . THR A 1 188 ? 14.148 -12.900 16.066 1.00 87.38 188 THR A N 1
ATOM 1444 C CA . THR A 1 188 ? 14.818 -12.716 14.765 1.00 87.38 188 THR A CA 1
ATOM 1445 C C . THR A 1 188 ? 14.123 -13.553 13.683 1.00 87.38 188 THR A C 1
ATOM 1447 O O . THR A 1 188 ? 14.748 -13.941 12.699 1.00 87.38 188 THR A O 1
ATOM 1450 N N . GLU A 1 189 ? 12.865 -13.927 13.916 1.00 88.69 189 GLU A N 1
ATOM 1451 C CA . GLU A 1 189 ? 12.104 -14.815 13.042 1.00 88.69 189 GLU A CA 1
ATOM 1452 C C . GLU A 1 189 ? 11.601 -14.030 11.822 1.00 88.69 189 GLU A C 1
ATOM 1454 O O . GLU A 1 189 ? 11.148 -12.890 11.993 1.00 88.69 189 GLU A O 1
ATOM 1459 N N . PRO A 1 190 ? 11.707 -14.580 10.599 1.00 89.44 190 PRO A N 1
ATOM 1460 C CA . PRO A 1 190 ? 11.175 -13.924 9.413 1.00 89.44 190 PRO A CA 1
ATOM 1461 C C . PRO A 1 190 ? 9.671 -13.664 9.552 1.00 89.44 190 PRO A C 1
ATOM 1463 O O . PRO A 1 190 ? 8.964 -14.373 10.266 1.00 89.44 190 PRO A O 1
ATOM 1466 N N . ILE A 1 191 ? 9.190 -12.623 8.878 1.00 90.94 191 ILE A N 1
ATOM 1467 C CA . ILE A 1 191 ? 7.771 -12.268 8.827 1.00 90.94 191 ILE A CA 1
ATOM 1468 C C . ILE A 1 191 ? 7.206 -12.619 7.450 1.00 90.94 191 ILE A C 1
ATOM 1470 O O . ILE A 1 191 ? 7.788 -12.263 6.421 1.00 90.94 191 ILE A O 1
ATOM 1474 N N . SER A 1 192 ? 6.062 -13.305 7.417 1.00 90.44 192 SER A N 1
ATOM 1475 C CA . SER A 1 192 ? 5.317 -13.499 6.173 1.00 90.44 192 SER A CA 1
ATOM 1476 C C . SER A 1 192 ? 4.696 -12.179 5.727 1.00 90.44 192 SER A C 1
ATOM 1478 O O . SER A 1 192 ? 4.106 -11.449 6.521 1.00 90.44 192 SER A O 1
ATOM 1480 N N . SER A 1 193 ? 4.755 -11.904 4.428 1.00 88.75 193 SER A N 1
ATOM 1481 C CA . SER A 1 193 ? 4.076 -10.771 3.794 1.00 88.75 193 SER A CA 1
ATOM 1482 C C . SER A 1 193 ? 2.554 -10.777 3.968 1.00 88.75 193 SER A C 1
ATOM 1484 O O . SER A 1 193 ? 1.944 -9.746 3.733 1.00 88.75 193 SER A O 1
ATOM 1486 N N . GLU A 1 194 ? 1.949 -11.902 4.367 1.00 87.88 194 GLU A N 1
ATOM 1487 C CA . GLU A 1 194 ? 0.522 -11.980 4.712 1.00 87.88 194 GLU A CA 1
ATOM 1488 C C . GLU A 1 194 ? 0.272 -11.523 6.161 1.00 87.88 194 GLU A C 1
ATOM 1490 O O . GLU A 1 194 ? -0.611 -10.706 6.402 1.00 87.88 194 GLU A O 1
ATOM 1495 N N . ASP A 1 195 ? 1.111 -11.963 7.108 1.00 89.75 195 ASP A N 1
ATOM 1496 C CA . ASP A 1 195 ? 0.980 -11.645 8.540 1.00 89.75 195 ASP A CA 1
ATOM 1497 C C . ASP A 1 195 ? 1.398 -10.186 8.868 1.00 89.75 195 ASP A C 1
ATOM 1499 O O . ASP A 1 195 ? 1.164 -9.689 9.970 1.00 89.75 195 ASP A O 1
ATOM 1503 N N . LEU A 1 196 ? 2.021 -9.471 7.921 1.00 91.00 196 LEU A N 1
ATOM 1504 C CA . LEU A 1 196 ? 2.430 -8.067 8.074 1.00 91.00 196 LEU A CA 1
ATOM 1505 C C . LEU A 1 196 ? 1.243 -7.133 8.364 1.00 91.00 196 LEU A C 1
ATOM 1507 O O . LEU A 1 196 ? 1.374 -6.211 9.174 1.00 91.00 196 LEU A O 1
ATOM 1511 N N . GLY A 1 197 ? 0.096 -7.383 7.727 1.00 90.69 197 GLY A N 1
ATOM 1512 C CA . GLY A 1 197 ? -1.133 -6.629 7.968 1.00 90.69 197 GLY A CA 1
ATOM 1513 C C . GLY A 1 197 ? -1.626 -6.811 9.405 1.00 90.69 197 GLY A C 1
ATOM 1514 O O . GLY A 1 197 ? -1.820 -5.833 10.129 1.00 90.69 197 GLY A O 1
ATOM 1515 N N . ASP A 1 198 ? -1.700 -8.062 9.859 1.00 90.38 198 ASP A N 1
ATOM 1516 C CA . ASP A 1 198 ? -2.083 -8.419 11.228 1.00 90.38 198 ASP A CA 1
ATOM 1517 C C . ASP A 1 198 ? -1.167 -7.759 12.270 1.00 90.38 198 ASP A C 1
ATOM 1519 O O . ASP A 1 198 ? -1.640 -7.204 13.261 1.00 90.38 198 ASP A O 1
ATOM 1523 N N . VAL A 1 199 ? 0.149 -7.736 12.035 1.00 91.69 199 VAL A N 1
ATOM 1524 C CA . VAL A 1 199 ? 1.111 -7.064 12.927 1.00 91.69 199 VAL A CA 1
ATOM 1525 C C . VAL A 1 199 ? 0.830 -5.564 13.041 1.00 91.69 199 VAL A C 1
ATOM 1527 O O . VAL A 1 199 ? 0.915 -5.014 14.140 1.00 91.69 199 VAL A O 1
ATOM 1530 N N . ILE A 1 200 ? 0.463 -4.895 11.944 1.00 92.12 200 ILE A N 1
ATOM 1531 C CA . ILE A 1 200 ? 0.114 -3.467 11.948 1.00 92.12 200 ILE A CA 1
ATOM 1532 C C . ILE A 1 200 ? -1.227 -3.236 12.656 1.00 92.12 200 ILE A C 1
ATOM 1534 O O . ILE A 1 200 ? -1.303 -2.385 13.544 1.00 92.12 200 ILE A O 1
ATOM 1538 N N . TYR A 1 201 ? -2.262 -4.006 12.322 1.00 91.62 201 TYR A N 1
ATOM 1539 C CA . TYR A 1 201 ? -3.605 -3.847 12.888 1.00 91.62 201 TYR A CA 1
ATOM 1540 C C . TYR A 1 201 ? -3.628 -4.165 14.397 1.00 91.62 201 TYR A C 1
ATOM 1542 O O . TYR A 1 201 ? -4.155 -3.381 15.190 1.00 91.62 201 TYR A O 1
ATOM 1550 N N . ALA A 1 202 ? -2.929 -5.220 14.833 1.00 90.31 202 ALA A N 1
ATOM 1551 C CA . ALA A 1 202 ? -2.733 -5.527 16.252 1.00 90.31 202 ALA A CA 1
ATOM 1552 C C . ALA A 1 202 ? -1.883 -4.471 16.979 1.00 90.31 202 ALA A C 1
ATOM 1554 O O . ALA A 1 202 ? -2.120 -4.195 18.156 1.00 90.31 202 ALA A O 1
ATOM 1555 N N . SER A 1 203 ? -0.916 -3.836 16.301 1.00 90.50 203 SER A N 1
ATOM 1556 C CA . SER A 1 203 ? -0.118 -2.761 16.909 1.00 90.50 203 SER A CA 1
ATOM 1557 C C . SER A 1 203 ? -0.956 -1.534 17.287 1.00 90.50 203 SER A C 1
ATOM 1559 O O . SER A 1 203 ? -0.621 -0.860 18.258 1.00 90.50 203 SER A O 1
ATOM 1561 N N . LEU A 1 204 ? -2.067 -1.290 16.579 1.00 90.19 204 LEU A N 1
ATOM 1562 C CA . LEU A 1 204 ? -3.063 -0.257 16.892 1.00 90.19 204 LEU A CA 1
ATOM 1563 C C . LEU A 1 204 ? -4.044 -0.663 18.009 1.00 90.19 204 LEU A C 1
ATOM 1565 O O . LEU A 1 204 ? -4.843 0.167 18.438 1.00 90.19 204 LEU A O 1
ATOM 1569 N N . GLY A 1 205 ? -3.983 -1.910 18.492 1.00 88.25 205 GLY A N 1
ATOM 1570 C CA . GLY A 1 205 ? -4.863 -2.454 19.534 1.00 88.25 205 GLY A CA 1
ATOM 1571 C C . GLY A 1 205 ? -6.076 -3.224 19.042 1.00 88.25 205 GLY A C 1
ATOM 1572 O O . GLY A 1 205 ? -6.876 -3.668 19.867 1.00 88.25 205 GLY A O 1
ATOM 1573 N N . ASN A 1 206 ? -6.227 -3.382 17.730 1.00 88.38 206 ASN A N 1
ATOM 1574 C CA . ASN A 1 206 ? -7.395 -4.030 17.161 1.00 88.38 206 ASN A CA 1
ATOM 1575 C C . ASN A 1 206 ? -7.271 -5.565 17.245 1.00 88.38 206 ASN A C 1
ATOM 1577 O O . ASN A 1 206 ? -6.174 -6.127 17.274 1.00 88.38 206 ASN A O 1
ATOM 1581 N N . GLY A 1 207 ? -8.412 -6.254 17.328 1.00 84.00 207 GLY A N 1
ATOM 1582 C CA . GLY A 1 207 ? -8.459 -7.714 17.442 1.00 84.00 207 GLY A CA 1
ATOM 1583 C C . GLY A 1 207 ? -8.232 -8.408 16.099 1.00 84.00 207 GLY A C 1
ATOM 1584 O O . GLY A 1 207 ? -8.799 -8.002 15.090 1.00 84.00 207 GLY A O 1
ATOM 1585 N N . LEU A 1 208 ? -7.438 -9.480 16.090 1.00 84.06 208 LEU A N 1
ATOM 1586 C CA . LEU A 1 208 ? -7.177 -10.276 14.888 1.00 84.06 208 LEU A CA 1
ATOM 1587 C C . LEU A 1 208 ? -8.237 -11.361 14.681 1.00 84.06 208 LEU A C 1
ATOM 1589 O O . LEU A 1 208 ? -8.676 -12.010 15.631 1.00 84.06 208 LEU A O 1
ATOM 1593 N N . SER A 1 209 ? -8.601 -11.599 13.420 1.00 70.25 209 SER A N 1
ATOM 1594 C CA . SER A 1 209 ? -9.524 -12.670 13.017 1.00 70.25 209 SER A CA 1
ATOM 1595 C C . SER A 1 209 ? -8.779 -13.979 12.720 1.00 70.25 209 SER A C 1
ATOM 1597 O O . SER A 1 209 ? -8.909 -14.549 11.639 1.00 70.25 209 SER A O 1
ATOM 1599 N N . GLY A 1 210 ? -7.976 -14.455 13.676 1.00 71.69 210 GLY A N 1
ATOM 1600 C CA . GLY A 1 210 ? -7.199 -15.690 13.547 1.00 71.69 210 GLY A CA 1
ATOM 1601 C C . GLY A 1 210 ? -6.080 -15.820 14.582 1.00 71.69 210 GLY A C 1
ATOM 1602 O O . GLY A 1 210 ? -5.867 -14.926 15.403 1.00 71.69 210 GLY A O 1
ATOM 1603 N N . ASP A 1 211 ? -5.352 -16.937 14.527 1.00 69.56 211 ASP A N 1
ATOM 1604 C CA . ASP A 1 211 ? -4.147 -17.143 15.334 1.00 69.56 211 ASP A CA 1
ATOM 1605 C C . ASP A 1 211 ? -2.978 -16.328 14.760 1.00 69.56 211 ASP A C 1
ATOM 1607 O O . ASP A 1 211 ? -2.543 -16.549 13.627 1.00 69.56 211 ASP A O 1
ATOM 1611 N N . ALA A 1 212 ? -2.438 -15.407 15.561 1.00 68.88 212 ALA A N 1
ATOM 1612 C CA . ALA A 1 212 ? -1.275 -14.604 15.195 1.00 68.88 212 ALA A CA 1
ATOM 1613 C C . ALA A 1 212 ? -0.024 -15.490 15.056 1.00 68.88 212 ALA A C 1
ATOM 1615 O O . ALA A 1 212 ? 0.535 -15.956 16.051 1.00 68.88 212 ALA A O 1
ATOM 1616 N N . LYS A 1 213 ? 0.430 -15.715 13.819 1.00 76.44 213 LYS A N 1
ATOM 1617 C CA . LYS A 1 213 ? 1.532 -16.649 13.524 1.00 76.44 213 LYS A CA 1
ATOM 1618 C C . LYS A 1 213 ? 2.917 -16.123 13.895 1.00 76.44 213 LYS A C 1
ATOM 1620 O O . LYS A 1 213 ? 3.813 -16.926 14.129 1.00 76.44 213 LYS A O 1
ATOM 1625 N N . TRP A 1 214 ? 3.110 -14.803 13.937 1.00 87.88 214 TRP A N 1
ATOM 1626 C CA . TRP A 1 214 ? 4.428 -14.188 14.121 1.00 87.88 214 TRP A CA 1
ATOM 1627 C C . TRP A 1 214 ? 4.677 -13.776 15.588 1.00 87.88 214 TRP A C 1
ATOM 1629 O O . TRP A 1 214 ? 4.127 -12.771 16.047 1.00 87.88 214 TRP A O 1
ATOM 1639 N N . PRO A 1 215 ? 5.539 -14.484 16.347 1.00 85.38 215 PRO A N 1
ATOM 1640 C CA . PRO A 1 215 ? 5.673 -14.308 17.801 1.00 85.38 215 PRO A CA 1
ATOM 1641 C C . PRO A 1 215 ? 6.563 -13.120 18.211 1.00 85.38 215 PRO A C 1
ATOM 1643 O O . PRO A 1 215 ? 6.857 -12.916 19.393 1.00 85.38 215 PRO A O 1
ATOM 1646 N N . CYS A 1 216 ? 7.053 -12.342 17.244 1.00 88.12 216 CYS A N 1
ATOM 1647 C CA . CYS A 1 216 ? 8.015 -11.274 17.498 1.00 88.12 216 CYS A CA 1
ATOM 1648 C C . CYS A 1 216 ? 7.368 -9.994 18.058 1.00 88.12 216 CYS A C 1
ATOM 1650 O O . CYS A 1 216 ? 8.044 -9.256 18.778 1.00 88.12 216 CYS A O 1
ATOM 1652 N N . LEU A 1 217 ? 6.082 -9.729 17.798 1.00 90.12 217 LEU A N 1
ATOM 1653 C CA . LEU A 1 217 ? 5.350 -8.596 18.380 1.00 90.12 217 LEU A CA 1
ATOM 1654 C C . LEU A 1 217 ? 4.888 -8.920 19.811 1.00 90.12 217 LEU A C 1
ATOM 1656 O O . LEU A 1 217 ? 4.176 -9.891 20.036 1.00 90.12 217 LEU A O 1
ATOM 1660 N N . ASN A 1 218 ? 5.242 -8.075 20.783 1.00 89.38 218 ASN A N 1
ATOM 1661 C CA . ASN A 1 218 ? 4.685 -8.131 22.138 1.00 89.38 218 ASN A CA 1
ATOM 1662 C C . ASN A 1 218 ? 4.085 -6.772 22.516 1.00 89.38 218 ASN A C 1
ATOM 1664 O O . ASN A 1 218 ? 4.789 -5.761 22.503 1.00 89.38 218 ASN A O 1
ATOM 1668 N N . ILE A 1 219 ? 2.814 -6.758 22.916 1.00 89.81 219 ILE A N 1
ATOM 1669 C CA . ILE A 1 219 ? 2.157 -5.586 23.504 1.00 89.81 219 ILE A CA 1
ATOM 1670 C C . ILE A 1 219 ? 2.448 -5.599 25.011 1.00 89.81 219 ILE A C 1
ATOM 1672 O O . ILE A 1 219 ? 2.019 -6.502 25.726 1.00 89.81 219 ILE A O 1
ATOM 1676 N N . LEU A 1 220 ? 3.220 -4.623 25.490 1.00 89.56 220 LEU A N 1
ATOM 1677 C CA . LEU A 1 220 ? 3.560 -4.458 26.909 1.00 89.56 220 LEU A CA 1
ATOM 1678 C C . LEU A 1 220 ? 2.495 -3.675 27.679 1.00 89.56 220 LEU A C 1
ATOM 1680 O O . LEU A 1 220 ? 2.283 -3.937 28.861 1.00 89.56 220 LEU A O 1
ATOM 1684 N N . ASP A 1 221 ? 1.868 -2.698 27.024 1.00 87.56 221 ASP A N 1
ATOM 1685 C CA . ASP A 1 221 ? 0.847 -1.838 27.617 1.00 87.56 221 ASP A CA 1
ATOM 1686 C C . ASP A 1 221 ? -0.306 -1.630 26.619 1.00 87.56 221 ASP A C 1
ATOM 1688 O O . ASP A 1 221 ? -0.172 -0.820 25.696 1.00 87.56 221 ASP A O 1
ATOM 1692 N N . PRO A 1 222 ? -1.434 -2.348 26.781 1.00 85.25 222 PRO A N 1
ATOM 1693 C CA . PRO A 1 222 ? -2.580 -2.252 25.881 1.00 85.25 222 PRO A CA 1
ATOM 1694 C C . PRO A 1 222 ? -3.397 -0.962 26.070 1.00 85.25 222 PRO A C 1
ATOM 1696 O O . PRO A 1 222 ? -4.330 -0.729 25.310 1.00 85.25 222 PRO A O 1
ATOM 1699 N N . PHE A 1 223 ? -3.080 -0.120 27.062 1.00 85.50 223 PHE A N 1
ATOM 1700 C CA . PHE A 1 223 ? -3.789 1.141 27.311 1.00 85.50 223 PHE A CA 1
ATOM 1701 C C . PHE A 1 223 ? -3.056 2.369 26.750 1.00 85.50 223 PHE A C 1
ATOM 1703 O O . PHE A 1 223 ? -3.661 3.432 26.636 1.00 85.50 223 PHE A O 1
ATOM 1710 N N . ASN A 1 224 ? -1.776 2.234 26.381 1.00 87.62 224 ASN A N 1
ATOM 1711 C CA . ASN A 1 224 ? -0.937 3.314 25.839 1.00 87.62 224 ASN A CA 1
ATOM 1712 C C . ASN A 1 224 ? -0.360 2.962 24.454 1.00 87.62 224 ASN A C 1
ATOM 1714 O O . ASN A 1 224 ? 0.811 3.215 24.159 1.00 87.62 224 ASN A O 1
ATOM 1718 N N . LEU A 1 225 ? -1.175 2.327 23.615 1.00 88.19 225 LEU A N 1
ATOM 1719 C CA . LEU A 1 225 ? -0.844 1.919 22.247 1.00 88.19 225 LEU A CA 1
ATOM 1720 C C . LEU A 1 225 ? -0.549 3.120 21.320 1.00 88.19 225 LEU A C 1
ATOM 1722 O O . LEU A 1 225 ? -0.936 4.248 21.641 1.00 88.19 225 LEU A O 1
ATOM 1726 N N . PRO A 1 226 ? 0.155 2.921 20.185 1.00 88.56 226 PRO A N 1
ATOM 1727 C CA . PRO A 1 226 ? 0.335 3.977 19.196 1.00 88.56 226 PRO A CA 1
ATOM 1728 C C . PRO A 1 226 ? -1.010 4.508 18.703 1.00 88.56 226 PRO A C 1
ATOM 1730 O O . PRO A 1 226 ? -1.910 3.749 18.357 1.00 88.56 226 PRO A O 1
ATOM 1733 N N . THR A 1 227 ? -1.106 5.831 18.618 1.00 87.31 227 THR A N 1
ATOM 1734 C CA . THR A 1 227 ? -2.270 6.495 18.011 1.00 87.31 227 THR A CA 1
ATOM 1735 C C . THR A 1 227 ? -2.249 6.363 16.496 1.00 87.31 227 THR A C 1
ATOM 1737 O O . THR A 1 227 ? -3.298 6.159 15.899 1.00 87.31 227 THR A O 1
ATOM 1740 N N . ASN A 1 228 ? -1.055 6.423 15.898 1.00 91.12 228 ASN A N 1
ATOM 1741 C CA . ASN A 1 228 ? -0.854 6.398 14.457 1.00 91.12 228 ASN A CA 1
ATOM 1742 C C . ASN A 1 228 ? 0.255 5.410 14.059 1.00 91.12 228 ASN A C 1
ATOM 1744 O O . ASN A 1 228 ? 1.228 5.215 14.800 1.00 91.12 228 ASN A O 1
ATOM 1748 N N . VAL A 1 229 ? 0.148 4.857 12.850 1.00 93.38 229 VAL A N 1
ATOM 1749 C CA . VAL A 1 229 ? 1.191 4.055 12.194 1.00 93.38 229 VAL A CA 1
ATOM 1750 C C . VAL A 1 229 ? 1.585 4.715 10.873 1.00 93.38 229 VAL A C 1
ATOM 1752 O O . VAL A 1 229 ? 0.730 5.082 10.069 1.00 93.38 229 VAL A O 1
ATOM 1755 N N . ILE A 1 230 ? 2.891 4.827 10.629 1.00 94.56 230 ILE A N 1
ATOM 1756 C CA . ILE A 1 230 ? 3.458 5.203 9.332 1.00 94.56 230 ILE A CA 1
ATOM 1757 C C . ILE A 1 230 ? 4.166 3.983 8.742 1.00 94.56 230 ILE A C 1
ATOM 1759 O O . ILE A 1 230 ? 5.055 3.417 9.380 1.00 94.56 230 ILE A O 1
ATOM 1763 N N . THR A 1 231 ? 3.822 3.617 7.511 1.00 94.44 231 THR A N 1
ATOM 1764 C CA . THR A 1 231 ? 4.540 2.616 6.714 1.00 94.44 231 THR A CA 1
ATOM 1765 C C . THR A 1 231 ? 5.202 3.285 5.510 1.00 94.44 231 THR A C 1
ATOM 1767 O O . THR A 1 231 ? 4.599 4.121 4.838 1.00 94.44 231 THR A O 1
ATOM 1770 N N . ILE A 1 232 ? 6.467 2.947 5.259 1.00 94.31 232 ILE A N 1
ATOM 1771 C CA . ILE A 1 232 ? 7.254 3.438 4.123 1.00 94.31 232 ILE A CA 1
ATOM 1772 C C . ILE A 1 232 ? 7.764 2.220 3.346 1.00 94.31 232 ILE A C 1
ATOM 1774 O O . ILE A 1 232 ? 8.689 1.541 3.795 1.00 94.31 232 ILE A O 1
ATOM 1778 N N . ARG A 1 233 ? 7.144 1.928 2.202 1.00 93.12 233 ARG A N 1
ATOM 1779 C CA . ARG A 1 233 ? 7.433 0.790 1.323 1.00 93.12 233 ARG A CA 1
ATOM 1780 C C . ARG A 1 233 ? 8.398 1.195 0.204 1.00 93.12 233 ARG A C 1
ATOM 1782 O O . ARG A 1 233 ? 8.224 2.247 -0.414 1.00 93.12 233 ARG A O 1
ATOM 1789 N N . LEU A 1 234 ? 9.398 0.353 -0.048 1.00 91.94 234 LEU A N 1
ATOM 1790 C CA . LEU A 1 234 ? 10.320 0.448 -1.174 1.00 91.94 234 LEU A CA 1
ATOM 1791 C C . LEU A 1 234 ? 10.296 -0.839 -1.998 1.00 91.94 234 LEU A C 1
ATOM 1793 O O . LEU A 1 234 ? 10.728 -1.890 -1.519 1.00 91.94 234 LEU A O 1
ATOM 1797 N N . ASP A 1 235 ? 9.869 -0.731 -3.249 1.00 89.44 235 ASP A N 1
ATOM 1798 C CA . ASP A 1 235 ? 9.795 -1.849 -4.184 1.00 89.44 235 ASP A CA 1
ATOM 1799 C C . ASP A 1 235 ? 10.959 -1.832 -5.190 1.00 89.44 235 ASP A C 1
ATOM 1801 O O . ASP A 1 235 ? 11.459 -0.779 -5.601 1.00 89.44 235 ASP A O 1
ATOM 1805 N N . GLY A 1 236 ? 11.416 -3.023 -5.577 1.00 82.88 236 GLY A N 1
ATOM 1806 C CA . GLY A 1 236 ? 12.450 -3.245 -6.595 1.00 82.88 236 GLY A CA 1
ATOM 1807 C C . GLY A 1 236 ? 13.827 -3.670 -6.071 1.00 82.88 236 GLY A C 1
ATOM 1808 O O . GLY A 1 236 ? 14.724 -3.920 -6.874 1.00 82.88 236 GLY A O 1
ATOM 1809 N N . VAL A 1 237 ? 14.028 -3.806 -4.753 1.00 82.62 237 VAL A N 1
ATOM 1810 C CA . VAL A 1 237 ? 15.318 -4.238 -4.169 1.00 82.62 237 VAL A CA 1
ATOM 1811 C C . VAL A 1 237 ? 15.151 -5.246 -3.030 1.00 82.62 237 VAL A C 1
ATOM 1813 O O . VAL A 1 237 ? 14.185 -5.205 -2.281 1.00 82.62 237 VAL A O 1
ATOM 1816 N N . THR A 1 238 ? 16.115 -6.158 -2.877 1.00 70.50 238 THR A N 1
ATOM 1817 C CA . THR A 1 238 ? 16.117 -7.175 -1.803 1.00 70.50 238 THR A CA 1
ATOM 1818 C C . THR A 1 238 ? 16.525 -6.631 -0.440 1.00 70.50 238 THR A C 1
ATOM 1820 O O . THR A 1 238 ? 16.202 -7.236 0.573 1.00 70.50 238 THR A O 1
ATOM 1823 N N . SER A 1 239 ? 17.294 -5.543 -0.420 1.00 74.94 239 SER A N 1
ATOM 1824 C CA . SER A 1 239 ? 17.856 -4.954 0.792 1.00 74.94 239 SER A CA 1
ATOM 1825 C C . SER A 1 239 ? 18.083 -3.461 0.606 1.00 74.94 239 SER A C 1
ATOM 1827 O O . SER A 1 239 ? 18.400 -3.010 -0.499 1.00 74.94 239 SER A O 1
ATOM 1829 N N . SER A 1 240 ? 17.989 -2.705 1.691 1.00 73.69 240 SER A N 1
ATOM 1830 C CA . SER A 1 240 ? 18.163 -1.252 1.704 1.00 73.69 240 SER A CA 1
ATOM 1831 C C . SER A 1 240 ? 19.322 -0.818 2.609 1.00 73.69 240 SER A C 1
ATOM 1833 O O . SER A 1 240 ? 19.901 -1.608 3.347 1.00 73.69 240 SER A O 1
ATOM 1835 N N . LYS A 1 241 ? 19.651 0.478 2.593 1.00 77.44 241 LYS A N 1
ATOM 1836 C CA . LYS A 1 241 ? 20.539 1.099 3.596 1.00 77.44 241 LYS A CA 1
ATOM 1837 C C . LYS A 1 241 ? 19.771 1.595 4.832 1.00 77.44 241 LYS A C 1
ATOM 1839 O O . LYS A 1 241 ? 20.246 2.483 5.541 1.00 77.44 241 LYS A O 1
ATOM 1844 N N . LEU A 1 242 ? 18.551 1.106 5.054 1.00 80.56 242 LEU A N 1
ATOM 1845 C CA . LEU A 1 242 ? 17.677 1.614 6.100 1.00 80.56 242 LEU A CA 1
ATOM 1846 C C . LEU A 1 242 ? 18.131 1.101 7.474 1.00 80.56 242 LEU A C 1
ATOM 1848 O O . LEU A 1 242 ? 18.223 -0.100 7.709 1.00 80.56 242 LEU A O 1
ATOM 1852 N N . SER A 1 243 ? 18.417 2.026 8.390 1.00 77.31 243 SER A N 1
ATOM 1853 C CA . SER A 1 243 ? 18.863 1.717 9.751 1.00 77.31 243 SER A CA 1
ATOM 1854 C C . SER A 1 243 ? 17.744 2.034 10.737 1.00 77.31 243 SER A C 1
ATOM 1856 O O . SER A 1 243 ? 17.435 3.206 10.946 1.00 77.31 243 SER A O 1
ATOM 1858 N N . GLY A 1 244 ? 17.166 0.999 11.346 1.00 79.12 244 GLY A N 1
ATOM 1859 C CA . GLY A 1 244 ? 16.138 1.099 12.388 1.00 79.12 244 GLY A CA 1
ATOM 1860 C C . GLY A 1 244 ? 16.563 0.455 13.710 1.00 79.12 244 GLY A C 1
ATOM 1861 O O . GLY A 1 244 ? 17.695 -0.004 13.857 1.00 79.12 244 GLY A O 1
ATOM 1862 N N . GLU A 1 245 ? 15.640 0.399 14.670 1.00 81.56 245 GLU A N 1
ATOM 1863 C CA . GLU A 1 245 ? 15.814 -0.298 15.950 1.00 81.56 245 GLU A CA 1
ATOM 1864 C C . GLU A 1 245 ? 15.975 -1.813 15.754 1.00 81.56 245 GLU A C 1
ATOM 1866 O O . GLU A 1 245 ? 16.757 -2.448 16.467 1.00 81.56 245 GLU A O 1
ATOM 1871 N N . LYS A 1 246 ? 15.237 -2.390 14.791 1.00 87.31 246 LYS A N 1
ATOM 1872 C CA . LYS A 1 246 ? 15.282 -3.813 14.417 1.00 87.31 246 LYS A CA 1
ATOM 1873 C C . LYS A 1 246 ? 14.998 -4.030 12.937 1.00 87.31 246 LYS A C 1
ATOM 1875 O O . LYS A 1 246 ? 14.217 -3.290 12.348 1.00 87.31 246 LYS A O 1
ATOM 1880 N N . THR A 1 247 ? 15.569 -5.103 12.394 1.00 89.62 247 THR A N 1
ATOM 1881 C CA . THR A 1 247 ? 15.324 -5.583 11.031 1.00 89.62 247 THR A CA 1
ATOM 1882 C C . THR A 1 247 ? 15.016 -7.076 11.063 1.00 89.62 247 THR A C 1
ATOM 1884 O O . THR A 1 247 ? 15.711 -7.844 11.731 1.00 89.62 247 THR A O 1
ATOM 1887 N N . TYR A 1 248 ? 13.990 -7.470 10.320 1.00 90.38 248 TYR A N 1
ATOM 1888 C CA . TYR A 1 248 ? 13.515 -8.833 10.119 1.00 90.38 248 TYR A CA 1
ATOM 1889 C C . TYR A 1 248 ? 13.557 -9.161 8.623 1.00 90.38 248 TYR A C 1
ATOM 1891 O O . TYR A 1 248 ? 13.457 -8.265 7.783 1.00 90.38 248 TYR A O 1
ATOM 1899 N N . GLN A 1 249 ? 13.712 -10.437 8.274 1.00 90.56 249 GLN A N 1
ATOM 1900 C CA . GLN A 1 249 ? 13.602 -10.874 6.879 1.00 90.56 249 GLN A CA 1
ATOM 1901 C C . GLN A 1 249 ? 12.126 -10.981 6.495 1.00 90.56 249 GLN A C 1
ATOM 1903 O O . GLN A 1 249 ? 11.316 -11.447 7.295 1.00 90.56 249 GLN A O 1
ATOM 1908 N N . LEU A 1 250 ? 11.785 -10.535 5.288 1.00 89.44 250 LEU A N 1
ATOM 1909 C CA . LEU A 1 250 ? 10.424 -10.560 4.761 1.00 89.44 250 LEU A CA 1
ATOM 1910 C C . LEU A 1 250 ? 10.276 -11.698 3.746 1.00 89.44 250 LEU A C 1
ATOM 1912 O O . LEU A 1 250 ? 11.046 -11.797 2.785 1.00 89.44 250 LEU A O 1
ATOM 1916 N N . GLU A 1 251 ? 9.268 -12.539 3.945 1.00 88.44 251 GLU A N 1
ATOM 1917 C CA . GLU A 1 251 ? 8.978 -13.699 3.103 1.00 88.44 251 GLU A CA 1
ATOM 1918 C C . GLU A 1 251 ? 7.680 -13.525 2.312 1.00 88.44 251 GLU A C 1
ATOM 1920 O O . GLU A 1 251 ? 6.702 -12.953 2.785 1.00 88.44 251 GLU A O 1
ATOM 1925 N N . GLY A 1 252 ? 7.642 -14.053 1.089 1.00 83.00 252 GLY A N 1
ATOM 1926 C CA . GLY A 1 252 ? 6.493 -13.901 0.197 1.00 83.00 252 GLY A CA 1
ATOM 1927 C C . GLY A 1 252 ? 6.436 -12.547 -0.522 1.00 83.00 252 GLY A C 1
ATOM 1928 O O . GLY A 1 252 ? 7.409 -11.801 -0.584 1.00 83.00 252 GLY A O 1
ATOM 1929 N N . HIS A 1 253 ? 5.296 -12.272 -1.156 1.00 81.19 253 HIS A N 1
ATOM 1930 C CA . HIS A 1 253 ? 5.152 -11.205 -2.154 1.00 81.19 253 HIS A CA 1
ATOM 1931 C C . HIS A 1 253 ? 3.908 -10.319 -1.959 1.00 81.19 253 HIS A C 1
ATOM 1933 O O . HIS A 1 253 ? 3.741 -9.343 -2.694 1.00 81.19 253 HIS A O 1
ATOM 1939 N N . ARG A 1 254 ? 3.067 -10.615 -0.960 1.00 83.25 254 ARG A N 1
ATOM 1940 C CA . ARG A 1 254 ? 1.706 -10.071 -0.788 1.00 83.25 254 ARG A CA 1
ATOM 1941 C C . ARG A 1 254 ? 1.628 -8.864 0.156 1.00 83.25 254 ARG A C 1
ATOM 1943 O O . ARG A 1 254 ? 0.593 -8.587 0.742 1.00 83.25 254 ARG A O 1
ATOM 1950 N N . VAL A 1 255 ? 2.734 -8.124 0.264 1.00 88.44 255 VAL A N 1
ATOM 1951 C CA . VAL A 1 255 ? 2.857 -6.910 1.093 1.00 88.44 255 VAL A CA 1
ATOM 1952 C C . VAL A 1 255 ? 1.747 -5.910 0.780 1.00 88.44 255 VAL A C 1
ATOM 1954 O O . VAL A 1 255 ? 1.114 -5.399 1.694 1.00 88.44 255 VAL A O 1
ATOM 1957 N N . GLU A 1 256 ? 1.501 -5.653 -0.503 1.00 88.50 256 GLU A N 1
ATOM 1958 C CA . GLU A 1 256 ? 0.473 -4.713 -0.949 1.00 88.50 256 GLU A CA 1
ATOM 1959 C C . GLU A 1 256 ? -0.930 -5.179 -0.557 1.00 88.50 256 GLU A C 1
ATOM 1961 O O . GLU A 1 256 ? -1.627 -4.432 0.121 1.00 88.50 256 GLU A O 1
ATOM 1966 N N . ASP A 1 257 ? -1.291 -6.433 -0.860 1.00 89.12 257 ASP A N 1
ATOM 1967 C CA . ASP A 1 257 ? -2.543 -7.048 -0.397 1.00 89.12 257 ASP A CA 1
ATOM 1968 C C . ASP A 1 257 ? -2.721 -6.895 1.126 1.00 89.12 257 ASP A C 1
ATOM 1970 O O . ASP A 1 257 ? -3.802 -6.537 1.580 1.00 89.12 257 ASP A O 1
ATOM 1974 N N . SER A 1 258 ? -1.665 -7.134 1.918 1.00 90.31 258 SER A N 1
ATOM 1975 C CA . SER A 1 258 ? -1.725 -7.056 3.385 1.00 90.31 258 SER A CA 1
ATOM 1976 C C . SER A 1 258 ? -1.911 -5.629 3.908 1.00 90.31 258 SER A C 1
ATOM 1978 O O . SER A 1 258 ? -2.661 -5.418 4.856 1.00 90.31 258 SER A O 1
ATOM 1980 N N . LEU A 1 259 ? -1.268 -4.636 3.282 1.00 91.44 259 LEU A N 1
ATOM 1981 C CA . LEU A 1 259 ? -1.406 -3.228 3.661 1.00 91.44 259 LEU A CA 1
ATOM 1982 C C . LEU A 1 259 ? -2.772 -2.679 3.244 1.00 91.44 259 LEU A C 1
ATOM 1984 O O . LEU A 1 259 ? -3.383 -1.937 4.011 1.00 91.44 259 LEU A O 1
ATOM 1988 N N . ASN A 1 260 ? -3.261 -3.076 2.069 1.00 91.62 260 ASN A N 1
ATOM 1989 C CA . ASN A 1 260 ? -4.583 -2.697 1.582 1.00 91.62 260 ASN A CA 1
ATOM 1990 C C . ASN A 1 260 ? -5.683 -3.345 2.435 1.00 91.62 260 ASN A C 1
ATOM 1992 O O . ASN A 1 260 ? -6.609 -2.654 2.827 1.00 91.62 260 ASN A O 1
ATOM 1996 N N . ALA A 1 261 ? -5.536 -4.609 2.847 1.00 90.94 261 ALA A N 1
ATOM 1997 C CA . ALA A 1 261 ? -6.481 -5.248 3.767 1.00 90.94 261 ALA A CA 1
ATOM 1998 C C . ALA A 1 261 ? -6.570 -4.529 5.129 1.00 90.94 261 ALA A C 1
ATOM 2000 O O . ALA A 1 261 ? -7.658 -4.405 5.689 1.00 90.94 261 ALA A O 1
ATOM 2001 N N . VAL A 1 262 ? -5.451 -4.011 5.655 1.00 92.19 262 VAL A N 1
ATOM 2002 C CA . VAL A 1 262 ? -5.473 -3.159 6.859 1.00 92.19 262 VAL A CA 1
ATOM 2003 C C . VAL A 1 262 ? -6.142 -1.814 6.577 1.00 92.19 262 VAL A C 1
ATOM 2005 O O . VAL A 1 262 ? -6.888 -1.335 7.427 1.00 92.19 262 VAL A O 1
ATOM 2008 N N . ALA A 1 263 ? -5.898 -1.206 5.413 1.00 91.75 263 ALA A N 1
ATOM 2009 C CA . ALA A 1 263 ? -6.567 0.029 5.010 1.00 91.75 263 ALA A CA 1
ATOM 2010 C C . ALA A 1 263 ? -8.093 -0.159 4.944 1.00 91.75 263 ALA A C 1
ATOM 2012 O O . ALA A 1 263 ? -8.812 0.529 5.663 1.00 91.75 263 ALA A O 1
ATOM 2013 N N . ASP A 1 264 ? -8.562 -1.153 4.187 1.00 92.12 264 ASP A N 1
ATOM 2014 C CA . ASP A 1 264 ? -9.977 -1.506 4.032 1.00 92.12 264 ASP A CA 1
ATOM 2015 C C . ASP A 1 264 ? -10.653 -1.760 5.391 1.00 92.12 264 ASP A C 1
ATOM 2017 O O . ASP A 1 264 ? -11.771 -1.304 5.640 1.00 92.12 264 ASP A O 1
ATOM 2021 N N . GLN A 1 265 ? -9.972 -2.472 6.297 1.00 90.38 265 GLN A N 1
ATOM 2022 C CA . GLN A 1 265 ? -10.496 -2.783 7.626 1.00 90.38 265 GLN A CA 1
ATOM 2023 C C . GLN A 1 265 ? -10.590 -1.536 8.521 1.00 90.38 265 GLN A C 1
ATOM 2025 O O . GLN A 1 265 ? -11.606 -1.336 9.183 1.00 90.38 265 GLN A O 1
ATOM 2030 N N . LEU A 1 266 ? -9.568 -0.672 8.521 1.00 90.75 266 LEU A N 1
ATOM 2031 C CA . LEU A 1 266 ? -9.595 0.594 9.262 1.00 90.75 266 LEU A CA 1
ATOM 2032 C C . LEU A 1 266 ? -10.671 1.546 8.711 1.00 90.75 266 LEU A C 1
ATOM 2034 O O . LEU A 1 266 ? -11.382 2.175 9.492 1.00 90.75 266 LEU A O 1
ATOM 2038 N N . GLU A 1 267 ? -10.850 1.613 7.389 1.00 90.56 267 GLU A N 1
ATOM 2039 C CA . GLU A 1 267 ? -11.921 2.396 6.761 1.00 90.56 267 GLU A CA 1
ATOM 2040 C C . GLU A 1 267 ? -13.316 1.854 7.117 1.00 90.56 267 GLU A C 1
ATOM 2042 O O . GLU A 1 267 ? -14.219 2.636 7.425 1.00 90.56 267 GLU A O 1
ATOM 2047 N N . ALA A 1 268 ? -13.492 0.527 7.164 1.00 90.00 268 ALA A N 1
ATOM 2048 C CA . ALA A 1 268 ? -14.727 -0.107 7.636 1.00 90.00 268 ALA A CA 1
ATOM 2049 C C . ALA A 1 268 ? -15.033 0.221 9.113 1.00 90.00 268 ALA A C 1
ATOM 2051 O O . ALA A 1 268 ? -16.196 0.427 9.477 1.00 90.00 268 ALA A O 1
ATOM 2052 N N . ASP A 1 269 ? -13.994 0.354 9.941 1.00 86.94 269 ASP A N 1
ATOM 2053 C CA . ASP A 1 269 ? -14.079 0.794 11.338 1.00 86.94 269 ASP A CA 1
ATOM 2054 C C . ASP A 1 269 ? -14.297 2.327 11.481 1.00 86.94 269 ASP A C 1
ATOM 2056 O O . ASP A 1 269 ? -14.461 2.835 12.591 1.00 86.94 269 ASP A O 1
ATOM 2060 N N . ASN A 1 270 ? -14.414 3.067 10.365 1.00 86.88 270 ASN A N 1
ATOM 2061 C CA . ASN A 1 270 ? -14.502 4.537 10.264 1.00 86.88 270 ASN A CA 1
ATOM 2062 C C . ASN A 1 270 ? -13.249 5.276 10.776 1.00 86.88 270 ASN A C 1
ATOM 2064 O O . ASN A 1 270 ? -13.318 6.445 11.173 1.00 86.88 270 ASN A O 1
ATOM 2068 N N . GLU A 1 271 ? -12.098 4.612 10.756 1.00 89.19 271 GLU A N 1
ATOM 2069 C CA . GLU A 1 271 ? -10.800 5.204 11.056 1.00 89.19 271 GLU A CA 1
ATOM 2070 C C . GLU A 1 271 ? -10.155 5.746 9.774 1.00 89.19 271 GLU A C 1
ATOM 2072 O O . GLU A 1 271 ? -10.336 5.219 8.679 1.00 89.19 271 GLU A O 1
ATOM 2077 N N . SER A 1 272 ? -9.412 6.845 9.885 1.00 88.44 272 SER A N 1
ATOM 2078 C CA . SER A 1 272 ? -8.884 7.532 8.709 1.00 88.44 272 SER A CA 1
ATOM 2079 C C . SER A 1 272 ? -7.590 6.904 8.194 1.00 88.44 272 SER A C 1
ATOM 2081 O O . SER A 1 272 ? -6.583 6.820 8.907 1.00 88.44 272 SER A O 1
ATOM 2083 N N . VAL A 1 273 ? -7.595 6.527 6.917 1.00 91.44 273 VAL A N 1
ATOM 2084 C CA . VAL A 1 273 ? -6.449 5.940 6.221 1.00 91.44 273 VAL A CA 1
ATOM 2085 C C . VAL A 1 273 ? -5.995 6.845 5.082 1.00 91.44 273 VAL A C 1
ATOM 2087 O O . VAL A 1 273 ? -6.783 7.561 4.469 1.00 91.44 273 VAL A O 1
ATOM 2090 N N . CYS A 1 274 ? -4.686 6.864 4.846 1.00 90.56 274 CYS A N 1
ATOM 2091 C CA . CYS A 1 274 ? -4.035 7.770 3.914 1.00 90.56 274 CYS A CA 1
ATOM 2092 C C . CYS A 1 274 ? -2.986 7.001 3.106 1.00 90.56 274 CYS A C 1
ATOM 2094 O O . CYS A 1 274 ? -1.860 6.801 3.569 1.00 90.56 274 CYS A O 1
ATOM 2096 N N . VAL A 1 275 ? -3.364 6.557 1.905 1.00 90.94 275 VAL A N 1
ATOM 2097 C CA . VAL A 1 275 ? -2.500 5.783 1.001 1.00 90.94 275 VAL A CA 1
ATOM 2098 C C . VAL A 1 275 ? -1.900 6.694 -0.074 1.00 90.94 275 VAL A C 1
ATOM 2100 O O . VAL A 1 275 ? -2.605 7.349 -0.839 1.00 90.94 275 VAL A O 1
ATOM 2103 N N . MET A 1 276 ? -0.571 6.727 -0.130 1.00 89.62 276 MET A N 1
ATOM 2104 C CA . MET A 1 276 ? 0.243 7.509 -1.060 1.00 89.62 276 MET A CA 1
ATOM 2105 C C . MET A 1 276 ? 1.086 6.546 -1.901 1.00 89.62 276 MET A C 1
ATOM 2107 O O . MET A 1 276 ? 2.244 6.265 -1.575 1.00 89.62 276 MET A O 1
ATOM 2111 N N . ASN A 1 277 ? 0.492 5.986 -2.957 1.00 90.19 277 ASN A N 1
ATOM 2112 C CA . ASN A 1 277 ? 1.170 5.026 -3.825 1.00 90.19 277 ASN A CA 1
ATOM 2113 C C . ASN A 1 277 ? 1.861 5.724 -5.007 1.00 90.19 277 ASN A C 1
ATOM 2115 O O . ASN A 1 277 ? 1.246 5.952 -6.045 1.00 90.19 277 ASN A O 1
ATOM 2119 N N . PHE A 1 278 ? 3.154 6.034 -4.882 1.00 88.75 278 PHE A N 1
ATOM 2120 C CA . PHE A 1 278 ? 3.913 6.699 -5.947 1.00 88.75 278 PHE A CA 1
ATOM 2121 C C . PHE A 1 278 ? 4.238 5.800 -7.155 1.00 88.75 278 PHE A C 1
ATOM 2123 O O . PHE A 1 278 ? 4.815 6.292 -8.125 1.00 88.75 278 PHE A O 1
ATOM 2130 N N . GLU A 1 279 ? 3.841 4.520 -7.156 1.00 84.88 279 GLU A N 1
ATOM 2131 C CA . GLU A 1 279 ? 3.771 3.737 -8.399 1.00 84.88 279 GLU A CA 1
ATOM 2132 C C . GLU A 1 279 ? 2.700 4.308 -9.343 1.00 84.88 279 GLU A C 1
ATOM 2134 O O . GLU A 1 279 ? 2.950 4.447 -10.543 1.00 84.88 279 GLU A O 1
ATOM 2139 N N . ASN A 1 280 ? 1.554 4.741 -8.797 1.00 86.06 280 ASN A N 1
ATOM 2140 C CA . ASN A 1 280 ? 0.558 5.542 -9.505 1.00 86.06 280 ASN A CA 1
ATOM 2141 C C . ASN A 1 280 ? 0.699 7.027 -9.133 1.00 86.06 280 ASN A C 1
ATOM 2143 O O . ASN A 1 280 ? -0.054 7.591 -8.340 1.00 86.06 280 ASN A O 1
ATOM 2147 N N . PHE A 1 281 ? 1.714 7.666 -9.714 1.00 86.50 281 PHE A N 1
ATOM 2148 C CA . PHE A 1 281 ? 2.137 9.026 -9.368 1.00 86.50 281 PHE A CA 1
ATOM 2149 C C . PHE A 1 281 ? 1.024 10.098 -9.435 1.00 86.50 281 PHE A C 1
ATOM 2151 O O . PHE A 1 281 ? 1.085 11.076 -8.693 1.00 86.50 281 PHE A O 1
ATOM 2158 N N . GLU A 1 282 ? 0.020 9.935 -10.301 1.00 87.50 282 GLU A N 1
ATOM 2159 C CA . GLU A 1 282 ? -1.101 10.879 -10.438 1.00 87.50 282 GLU A CA 1
ATOM 2160 C C . GLU A 1 282 ? -2.075 10.773 -9.249 1.00 87.50 282 GLU A C 1
ATOM 2162 O O . GLU A 1 282 ? -2.336 11.770 -8.577 1.00 87.50 282 GLU A O 1
ATOM 2167 N N . GLU A 1 283 ? -2.490 9.553 -8.898 1.00 88.00 283 GLU A N 1
ATOM 2168 C CA . GLU A 1 283 ? -3.324 9.249 -7.723 1.00 88.00 283 GLU A CA 1
ATOM 2169 C C . GLU A 1 283 ? -2.655 9.690 -6.408 1.00 88.00 283 GLU A C 1
ATOM 2171 O O . GLU A 1 283 ? -3.290 10.299 -5.545 1.00 88.00 283 GLU A O 1
ATOM 2176 N N . ALA A 1 284 ? -1.340 9.479 -6.273 1.00 86.75 284 ALA A N 1
ATOM 2177 C CA . ALA A 1 284 ? -0.582 9.954 -5.113 1.00 86.75 284 ALA A CA 1
ATOM 2178 C C . ALA A 1 284 ? -0.604 11.489 -4.963 1.00 86.75 284 ALA A C 1
ATOM 2180 O O . ALA A 1 284 ? -0.609 11.996 -3.838 1.00 86.75 284 ALA A O 1
ATOM 2181 N N . ILE A 1 285 ? -0.633 12.240 -6.071 1.00 87.81 285 ILE A N 1
ATOM 2182 C CA . ILE A 1 285 ? -0.750 13.706 -6.049 1.00 87.81 285 ILE A CA 1
ATOM 2183 C C . ILE A 1 285 ? -2.168 14.140 -5.675 1.00 87.81 285 ILE A C 1
ATOM 2185 O O . ILE A 1 285 ? -2.318 15.079 -4.890 1.00 87.81 285 ILE A O 1
ATOM 2189 N N . GLU A 1 286 ? -3.201 13.478 -6.198 1.00 87.62 286 GLU A N 1
ATOM 2190 C CA . GLU A 1 286 ? -4.591 13.771 -5.830 1.00 87.62 286 GLU A CA 1
ATOM 2191 C C . GLU A 1 286 ? -4.820 13.546 -4.329 1.00 87.62 286 GLU A C 1
ATOM 2193 O O . GLU A 1 286 ? -5.289 14.458 -3.641 1.00 87.62 286 GLU A O 1
ATOM 2198 N N . ASN A 1 287 ? -4.364 12.411 -3.791 1.00 86.38 287 ASN A N 1
ATOM 2199 C CA . ASN A 1 287 ? -4.432 12.110 -2.359 1.00 86.38 287 ASN A CA 1
ATOM 2200 C C . ASN A 1 287 ? -3.617 13.115 -1.523 1.00 86.38 287 ASN A C 1
ATOM 2202 O O . ASN A 1 287 ? -4.112 13.636 -0.520 1.00 86.38 287 ASN A O 1
ATOM 2206 N N . PHE A 1 288 ? -2.396 13.473 -1.941 1.00 87.50 288 PHE A N 1
ATOM 2207 C CA . PHE A 1 288 ? -1.592 14.502 -1.264 1.00 87.50 288 PHE A CA 1
ATOM 2208 C C . PHE A 1 288 ? -2.319 15.854 -1.200 1.00 87.50 288 PHE A C 1
ATOM 2210 O O . PHE A 1 288 ? -2.426 16.451 -0.124 1.00 87.50 288 PHE A O 1
ATOM 2217 N N . ASN A 1 289 ? -2.866 16.316 -2.326 1.00 86.75 289 ASN A N 1
ATOM 2218 C CA . ASN A 1 289 ? -3.571 17.593 -2.416 1.00 86.75 289 ASN A CA 1
ATOM 2219 C C . ASN A 1 289 ? -4.895 17.582 -1.635 1.00 86.75 289 ASN A C 1
ATOM 2221 O O . ASN A 1 289 ? -5.232 18.586 -1.008 1.00 86.75 289 ASN A O 1
ATOM 2225 N N . ALA A 1 290 ? -5.623 16.461 -1.605 1.00 86.25 290 ALA A N 1
ATOM 2226 C CA . ALA A 1 290 ? -6.834 16.311 -0.796 1.00 86.25 290 ALA A CA 1
ATOM 2227 C C . ALA A 1 290 ? -6.547 16.446 0.713 1.00 86.25 290 ALA A C 1
ATOM 2229 O O . ALA A 1 290 ? -7.340 17.025 1.462 1.00 86.25 290 ALA A O 1
ATOM 2230 N N . LEU A 1 291 ? -5.390 15.956 1.168 1.00 82.94 291 LEU A N 1
ATOM 2231 C CA . LEU A 1 291 ? -5.006 15.987 2.577 1.00 82.94 291 LEU A CA 1
ATOM 2232 C C . LEU A 1 291 ? -4.335 17.282 3.035 1.00 82.94 291 LEU A C 1
ATOM 2234 O O . LEU A 1 291 ? -4.634 17.764 4.135 1.00 82.94 291 LEU A O 1
ATOM 2238 N N . LEU A 1 292 ? -3.421 17.827 2.236 1.00 81.56 292 LEU A N 1
ATOM 2239 C CA . LEU A 1 292 ? -2.561 18.952 2.615 1.00 81.56 292 LEU A CA 1
ATOM 2240 C C . LEU A 1 292 ? -2.883 20.256 1.868 1.00 81.56 292 LEU A C 1
ATOM 2242 O O . LEU A 1 292 ? -2.479 21.326 2.324 1.00 81.56 292 LEU A O 1
ATOM 2246 N N . GLY A 1 293 ? -3.651 20.196 0.778 1.00 78.19 293 GLY A N 1
ATOM 2247 C CA . GLY A 1 293 ? -3.878 21.323 -0.127 1.00 78.19 293 GLY A CA 1
ATOM 2248 C C . GLY A 1 293 ? -2.654 21.640 -0.992 1.00 78.19 293 GLY A C 1
ATOM 2249 O O . GLY A 1 293 ? -1.702 20.864 -1.060 1.00 78.19 293 GLY A O 1
ATOM 2250 N N . ASN A 1 294 ? -2.662 22.812 -1.636 1.00 72.62 294 ASN A N 1
ATOM 2251 C CA . ASN A 1 294 ? -1.530 23.301 -2.433 1.00 72.62 294 ASN A CA 1
ATOM 2252 C C . ASN A 1 294 ? -0.346 23.712 -1.537 1.00 72.62 294 ASN A C 1
ATOM 2254 O O . ASN A 1 294 ? -0.131 24.895 -1.266 1.00 72.62 294 ASN A O 1
ATOM 2258 N N . VAL A 1 295 ? 0.430 22.727 -1.092 1.00 79.00 295 VAL A N 1
ATOM 2259 C CA . VAL A 1 295 ? 1.736 22.917 -0.448 1.00 79.00 295 VAL A CA 1
ATOM 2260 C C . VAL A 1 295 ? 2.819 23.069 -1.518 1.00 79.00 295 VAL A C 1
ATOM 2262 O O . VAL A 1 295 ? 2.830 22.349 -2.514 1.00 79.00 295 VAL A O 1
ATOM 2265 N N . GLU A 1 296 ? 3.761 23.990 -1.311 1.00 77.12 296 GLU A N 1
ATOM 2266 C CA . GLU A 1 296 ? 4.916 24.155 -2.198 1.00 77.12 296 GLU A CA 1
ATOM 2267 C C . GLU A 1 296 ? 5.891 22.973 -2.059 1.00 77.12 296 GLU A C 1
ATOM 2269 O O . GLU A 1 296 ? 6.517 22.771 -1.015 1.00 77.12 296 GLU A O 1
ATOM 2274 N N . VAL A 1 297 ? 6.036 22.189 -3.129 1.00 83.25 297 VAL A N 1
ATOM 2275 C CA . VAL A 1 297 ? 6.931 21.027 -3.178 1.00 83.25 297 VAL A CA 1
ATOM 2276 C C . VAL A 1 297 ? 8.292 21.444 -3.735 1.00 83.25 297 VAL A C 1
ATOM 2278 O O . VAL A 1 297 ? 8.435 21.766 -4.914 1.00 83.25 297 VAL A O 1
ATOM 2281 N N . LYS A 1 298 ? 9.314 21.433 -2.875 1.00 85.06 298 LYS A N 1
ATOM 2282 C CA . LYS A 1 298 ? 10.693 21.810 -3.226 1.00 85.06 298 LYS A CA 1
ATOM 2283 C C . LYS A 1 298 ? 11.314 20.745 -4.135 1.00 85.06 298 LYS A C 1
ATOM 2285 O O . LYS A 1 298 ? 11.479 19.604 -3.713 1.00 85.06 298 LYS A O 1
ATOM 2290 N N . SER A 1 299 ? 11.700 21.121 -5.354 1.00 78.88 299 SER A N 1
ATOM 2291 C CA . SER A 1 299 ? 12.357 20.205 -6.296 1.00 78.88 299 SER A CA 1
ATOM 2292 C C . SER A 1 299 ? 13.658 19.635 -5.720 1.00 78.88 299 SER A C 1
ATOM 2294 O O . SER A 1 299 ? 14.499 20.380 -5.216 1.00 78.88 299 SER A O 1
ATOM 2296 N N . VAL A 1 300 ? 13.851 18.322 -5.858 1.00 81.06 300 VAL A N 1
ATOM 2297 C CA . VAL A 1 300 ? 15.068 17.614 -5.438 1.00 81.06 300 VAL A CA 1
ATOM 2298 C C . VAL A 1 300 ? 15.947 17.354 -6.660 1.00 81.06 300 VAL A C 1
ATOM 2300 O O . VAL A 1 300 ? 15.471 16.854 -7.677 1.00 81.06 300 VAL A O 1
ATOM 2303 N N . SER A 1 301 ? 17.227 17.718 -6.571 1.00 75.81 301 SER A N 1
ATOM 2304 C CA . SER A 1 301 ? 18.233 17.453 -7.602 1.00 75.81 301 SER A CA 1
ATOM 2305 C C . SER A 1 301 ? 19.151 16.294 -7.207 1.00 75.81 301 SER A C 1
ATOM 2307 O O . SER A 1 301 ? 19.292 15.952 -6.034 1.00 75.81 301 SER A O 1
ATOM 2309 N N . SER A 1 302 ? 19.765 15.679 -8.215 1.00 78.81 302 SER A N 1
ATOM 2310 C CA . SER A 1 302 ? 20.619 14.495 -8.112 1.00 78.81 302 SER A CA 1
ATOM 2311 C C . SER A 1 302 ? 21.838 14.656 -9.018 1.00 78.81 302 SER A C 1
ATOM 2313 O O . SER A 1 302 ? 21.823 15.470 -9.944 1.00 78.81 302 SER A O 1
ATOM 2315 N N . ILE A 1 303 ? 22.902 13.900 -8.737 1.00 74.62 303 ILE A N 1
ATOM 2316 C CA . ILE A 1 303 ? 24.123 13.895 -9.548 1.00 74.62 303 ILE A CA 1
ATOM 2317 C C . ILE A 1 303 ? 24.031 12.858 -10.680 1.00 74.62 303 ILE A C 1
ATOM 2319 O O . ILE A 1 303 ? 24.491 13.140 -11.789 1.00 74.62 303 ILE A O 1
ATOM 2323 N N . TYR A 1 304 ? 23.450 11.676 -10.430 1.00 78.38 304 TYR A N 1
ATOM 2324 C CA . TYR A 1 304 ? 23.412 10.581 -11.406 1.00 78.38 304 TYR A CA 1
ATOM 2325 C C . TYR A 1 304 ? 22.020 10.323 -12.004 1.00 78.38 304 TYR A C 1
ATOM 2327 O O . TYR A 1 304 ? 21.956 9.885 -13.154 1.00 78.38 304 TYR A O 1
ATOM 2335 N N . LEU A 1 305 ? 20.927 10.638 -11.298 1.00 79.50 305 LEU A N 1
ATOM 2336 C CA . LEU A 1 305 ? 19.566 10.600 -11.853 1.00 79.50 305 LEU A CA 1
ATOM 2337 C C . LEU A 1 305 ? 19.337 11.831 -12.746 1.00 79.50 305 LEU A C 1
ATOM 2339 O O . LEU A 1 305 ? 19.599 12.964 -12.338 1.00 79.50 305 LEU A O 1
ATOM 2343 N N . LYS A 1 306 ? 18.845 11.624 -13.973 1.00 81.06 306 LYS A N 1
ATOM 2344 C CA . LYS A 1 306 ? 18.716 12.661 -15.013 1.00 81.06 306 LYS A CA 1
ATOM 2345 C C . LYS A 1 306 ? 17.255 12.849 -15.448 1.00 81.06 306 LYS A C 1
ATOM 2347 O O . LYS A 1 306 ? 16.822 12.190 -16.398 1.00 81.06 306 LYS A O 1
ATOM 2352 N N . PRO A 1 307 ? 16.513 13.801 -14.838 1.00 78.88 307 PRO A N 1
ATOM 2353 C CA . PRO A 1 307 ? 15.101 14.060 -15.147 1.00 78.88 307 PRO A CA 1
ATOM 2354 C C . PRO A 1 307 ? 14.797 14.366 -16.619 1.00 78.88 307 PRO A C 1
ATOM 2356 O O . PRO A 1 307 ? 13.682 14.136 -17.080 1.00 78.88 307 PRO A O 1
ATOM 2359 N N . GLU A 1 308 ? 15.771 14.922 -17.342 1.00 74.94 308 GLU A N 1
ATOM 2360 C CA . GLU A 1 308 ? 15.640 15.304 -18.753 1.00 74.94 308 GLU A CA 1
ATOM 2361 C C . GLU A 1 308 ? 15.773 14.113 -19.715 1.00 74.94 308 GLU A C 1
ATOM 2363 O O . GLU A 1 308 ? 15.284 14.181 -20.839 1.00 74.94 308 GLU A O 1
ATOM 2368 N N . LEU A 1 309 ? 16.435 13.030 -19.287 1.00 75.56 309 LEU A N 1
ATOM 2369 C CA . LEU A 1 309 ? 16.759 11.879 -20.137 1.00 75.56 309 LEU A CA 1
ATOM 2370 C C . LEU A 1 309 ? 15.874 10.661 -19.843 1.00 75.56 309 LEU A C 1
ATOM 2372 O O . LEU A 1 309 ? 15.507 9.935 -20.766 1.00 75.56 309 LEU A O 1
ATOM 2376 N N . HIS A 1 310 ? 15.513 10.442 -18.575 1.00 80.25 310 HIS A N 1
ATOM 2377 C CA . HIS A 1 310 ? 14.711 9.296 -18.153 1.00 80.25 310 HIS A CA 1
ATOM 2378 C C . HIS A 1 310 ? 13.472 9.738 -17.368 1.00 80.25 310 HIS A C 1
ATOM 2380 O O . HIS A 1 310 ? 13.557 10.375 -16.319 1.00 80.25 310 HIS A O 1
ATOM 2386 N N . ILE A 1 311 ? 12.297 9.335 -17.861 1.00 83.44 311 ILE A N 1
ATOM 2387 C CA . ILE A 1 311 ? 10.999 9.630 -17.231 1.00 83.44 311 ILE A CA 1
ATOM 2388 C C . ILE A 1 311 ? 10.925 9.020 -15.819 1.00 83.44 311 ILE A C 1
ATOM 2390 O O . ILE A 1 311 ? 10.426 9.670 -14.904 1.00 83.44 311 ILE A O 1
ATOM 2394 N N . GLY A 1 312 ? 11.495 7.823 -15.624 1.00 81.69 312 GLY A N 1
ATOM 2395 C CA . GLY A 1 312 ? 11.580 7.168 -14.314 1.00 81.69 312 GLY A CA 1
ATOM 2396 C C . GLY A 1 312 ? 12.397 7.964 -13.290 1.00 81.69 312 GLY A C 1
ATOM 2397 O O . GLY A 1 312 ? 11.946 8.138 -12.162 1.00 81.69 312 GLY A O 1
ATOM 2398 N N . ASP A 1 313 ? 13.543 8.524 -13.691 1.00 85.25 313 ASP A N 1
ATOM 2399 C CA . ASP A 1 313 ? 14.369 9.386 -12.832 1.00 85.25 313 ASP A CA 1
ATOM 2400 C C . ASP A 1 313 ? 13.588 10.637 -12.403 1.00 85.25 313 ASP A C 1
ATOM 2402 O O . ASP A 1 313 ? 13.609 11.020 -11.232 1.00 85.25 313 ASP A O 1
ATOM 2406 N N . LYS A 1 314 ? 12.853 11.253 -13.343 1.00 87.19 314 LYS A N 1
ATOM 2407 C CA . LYS A 1 314 ? 11.986 12.406 -13.069 1.00 87.19 314 LYS A CA 1
ATOM 2408 C C . LYS A 1 314 ? 10.890 12.058 -12.056 1.00 87.19 314 LYS A C 1
ATOM 2410 O O . LYS A 1 314 ? 10.735 12.794 -11.087 1.00 87.19 314 LYS A O 1
ATOM 2415 N N . GLN A 1 315 ? 10.164 10.957 -12.270 1.00 88.44 315 GLN A N 1
ATOM 2416 C CA . GLN A 1 315 ? 9.085 10.499 -11.383 1.00 88.44 315 GLN A CA 1
ATOM 2417 C C . GLN A 1 315 ? 9.596 10.138 -9.983 1.00 88.44 315 GLN A C 1
ATOM 2419 O O . GLN A 1 315 ? 8.955 10.474 -8.986 1.00 88.44 315 GLN A O 1
ATOM 2424 N N . TYR A 1 316 ? 10.762 9.498 -9.880 1.00 91.38 316 TYR A N 1
ATOM 2425 C CA . TYR A 1 316 ? 11.359 9.160 -8.590 1.00 91.38 316 TYR A CA 1
ATOM 2426 C C . TYR A 1 316 ? 11.762 10.414 -7.806 1.00 91.38 316 TYR A C 1
ATOM 2428 O O . TYR A 1 316 ? 11.398 10.560 -6.640 1.00 91.38 316 TYR A O 1
ATOM 2436 N N . LEU A 1 317 ? 12.451 11.361 -8.452 1.00 90.81 317 LEU A N 1
ATOM 2437 C CA . LEU A 1 317 ? 12.872 12.613 -7.817 1.00 90.81 317 LEU A CA 1
ATOM 2438 C C . LEU A 1 317 ? 11.686 13.491 -7.406 1.00 90.81 317 LEU A C 1
ATOM 2440 O O . LEU A 1 317 ? 11.724 14.091 -6.330 1.00 90.81 317 LEU A O 1
ATOM 2444 N N . SER A 1 318 ? 10.608 13.530 -8.197 1.00 90.00 318 SER A N 1
ATOM 2445 C CA . SER A 1 318 ? 9.378 14.203 -7.777 1.00 90.00 318 SER A CA 1
ATOM 2446 C C . SER A 1 318 ? 8.706 13.484 -6.606 1.00 90.00 318 SER A C 1
ATOM 2448 O O . SER A 1 318 ? 8.319 14.147 -5.650 1.00 90.00 318 SER A O 1
ATOM 2450 N N . SER A 1 319 ? 8.637 12.150 -6.602 1.00 91.69 319 SER A N 1
ATOM 2451 C CA . SER A 1 319 ? 8.078 11.380 -5.475 1.00 91.69 319 SER A CA 1
ATOM 2452 C C . SER A 1 319 ? 8.846 11.640 -4.173 1.00 91.69 319 SER A C 1
ATOM 2454 O O . SER A 1 319 ? 8.257 11.967 -3.145 1.00 91.69 319 SER A O 1
ATOM 2456 N N . ILE A 1 320 ? 10.181 11.620 -4.235 1.00 92.19 320 ILE A N 1
ATOM 2457 C CA . ILE A 1 320 ? 11.077 11.999 -3.132 1.00 92.19 320 ILE A CA 1
ATOM 2458 C C . ILE A 1 320 ? 10.818 13.443 -2.658 1.00 92.19 320 ILE A C 1
ATOM 2460 O O . ILE A 1 320 ? 10.836 13.708 -1.453 1.00 92.19 320 ILE A O 1
ATOM 2464 N N . ALA A 1 321 ? 10.534 14.382 -3.565 1.00 91.62 321 ALA A N 1
ATOM 2465 C CA . ALA A 1 321 ? 10.163 15.752 -3.205 1.00 91.62 321 ALA A CA 1
ATOM 2466 C C . ALA A 1 321 ? 8.819 15.822 -2.451 1.00 91.62 321 ALA A C 1
ATOM 2468 O O . ALA A 1 3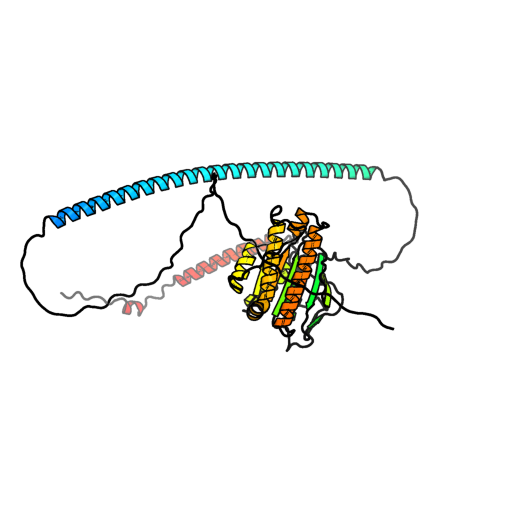21 ? 8.744 16.473 -1.405 1.00 91.62 321 ALA A O 1
ATOM 2469 N N . TYR A 1 322 ? 7.786 15.105 -2.913 1.00 91.94 322 TYR A N 1
ATOM 2470 C CA . TYR A 1 322 ? 6.493 15.016 -2.220 1.00 91.94 322 TYR A CA 1
ATOM 2471 C C . TYR A 1 322 ? 6.625 14.388 -0.826 1.00 91.94 322 TYR A C 1
ATOM 2473 O O . TYR A 1 322 ? 6.072 14.928 0.130 1.00 91.94 322 TYR A O 1
ATOM 2481 N N . ILE A 1 323 ? 7.407 13.315 -0.657 1.00 92.44 323 ILE A N 1
ATOM 2482 C CA . ILE A 1 323 ? 7.596 12.684 0.664 1.00 92.44 323 ILE A CA 1
ATOM 2483 C C . ILE A 1 323 ? 8.347 13.622 1.631 1.00 92.44 323 ILE A C 1
ATOM 2485 O O . ILE A 1 323 ? 8.014 13.684 2.815 1.00 92.44 323 ILE A O 1
ATOM 2489 N N . ASN A 1 324 ? 9.304 14.426 1.150 1.00 92.88 324 ASN A N 1
ATOM 2490 C CA . ASN A 1 324 ? 9.904 15.477 1.983 1.00 92.88 324 ASN A CA 1
ATOM 2491 C C . ASN A 1 324 ? 8.878 16.564 2.369 1.00 92.88 324 ASN A C 1
ATOM 2493 O O . ASN A 1 324 ? 8.867 17.002 3.518 1.00 92.88 324 ASN A O 1
ATOM 2497 N N . ALA A 1 325 ? 7.969 16.953 1.468 1.00 90.62 325 ALA A N 1
ATOM 2498 C CA . ALA A 1 325 ? 6.879 17.879 1.792 1.00 90.62 325 ALA A CA 1
ATOM 2499 C C . ALA A 1 325 ? 5.865 17.282 2.796 1.00 90.62 325 ALA A C 1
ATOM 2501 O O . ALA A 1 325 ? 5.357 18.006 3.656 1.00 90.62 325 ALA A O 1
ATOM 2502 N N . MET A 1 326 ? 5.615 15.966 2.751 1.00 90.50 326 MET A N 1
ATOM 2503 C CA . MET A 1 326 ? 4.852 15.242 3.780 1.00 90.50 326 MET A CA 1
ATOM 2504 C C . MET A 1 326 ? 5.566 15.278 5.136 1.00 90.50 326 MET A C 1
ATOM 2506 O O . MET A 1 326 ? 4.920 15.522 6.151 1.00 90.50 326 MET A O 1
ATOM 2510 N N . ALA A 1 327 ? 6.891 15.086 5.169 1.00 90.31 327 ALA A N 1
ATOM 2511 C CA . ALA A 1 327 ? 7.684 15.174 6.397 1.00 90.31 327 ALA A CA 1
ATOM 2512 C C . ALA A 1 327 ? 7.663 16.593 7.005 1.00 90.31 327 ALA A C 1
ATOM 2514 O O . ALA A 1 327 ? 7.470 16.729 8.213 1.00 90.31 327 ALA A O 1
ATOM 2515 N N . ASP A 1 328 ? 7.775 17.642 6.179 1.00 90.75 328 ASP A N 1
ATOM 2516 C CA . ASP A 1 328 ? 7.637 19.045 6.611 1.00 90.75 328 ASP A CA 1
ATOM 2517 C C . ASP A 1 328 ? 6.237 19.326 7.220 1.00 90.75 328 ASP A C 1
ATOM 2519 O O . ASP A 1 328 ? 6.117 20.113 8.159 1.00 90.75 328 ASP A O 1
ATOM 2523 N N . ASN A 1 329 ? 5.182 18.647 6.744 1.00 87.94 329 ASN A N 1
ATOM 2524 C CA . ASN A 1 329 ? 3.786 18.832 7.182 1.00 87.94 329 ASN A CA 1
ATOM 2525 C C . ASN A 1 329 ? 3.235 17.681 8.052 1.00 87.94 329 ASN A C 1
ATOM 2527 O O . ASN A 1 329 ? 2.018 17.552 8.224 1.00 87.94 329 ASN A O 1
ATOM 2531 N N . MET A 1 330 ? 4.114 16.864 8.640 1.00 88.56 330 MET A N 1
ATOM 2532 C CA . MET A 1 330 ? 3.755 15.613 9.325 1.00 88.56 330 MET A CA 1
ATOM 2533 C C . MET A 1 330 ? 2.728 15.797 10.454 1.00 88.56 330 MET A C 1
ATOM 2535 O O . MET A 1 330 ? 1.881 14.934 10.667 1.00 88.56 330 MET A O 1
ATOM 2539 N N . ASN A 1 331 ? 2.732 16.948 11.138 1.00 86.56 331 ASN A N 1
ATOM 2540 C CA . ASN A 1 331 ? 1.738 17.263 12.167 1.00 86.56 331 ASN A CA 1
ATOM 2541 C C . ASN A 1 331 ? 0.300 17.269 11.617 1.00 86.56 331 ASN A C 1
ATOM 2543 O O . ASN A 1 331 ? -0.615 16.797 12.281 1.00 86.56 331 ASN A O 1
ATOM 2547 N N . THR A 1 332 ? 0.075 17.784 10.407 1.00 85.50 332 THR A N 1
ATOM 2548 C CA . THR A 1 332 ? -1.266 17.805 9.800 1.00 85.50 332 THR A CA 1
ATOM 2549 C C . THR A 1 332 ? -1.704 16.401 9.389 1.00 85.50 332 THR A C 1
ATOM 2551 O O . THR A 1 332 ? -2.871 16.061 9.558 1.00 85.50 332 THR A O 1
ATOM 2554 N N . LEU A 1 333 ? -0.769 15.574 8.908 1.00 84.88 333 LEU A N 1
ATOM 2555 C CA . LEU A 1 333 ? -1.031 14.180 8.543 1.00 84.88 333 LEU A CA 1
ATOM 2556 C C . LEU A 1 333 ? -1.377 13.334 9.776 1.00 84.88 333 LEU A C 1
ATOM 2558 O O . LEU A 1 333 ? -2.428 12.711 9.800 1.00 84.88 333 LEU A O 1
ATOM 2562 N N . LEU A 1 334 ? -0.572 13.390 10.841 1.00 85.62 334 LEU A N 1
ATOM 2563 C CA . LEU A 1 334 ? -0.788 12.613 12.074 1.00 85.62 334 LEU A CA 1
ATOM 2564 C C . LEU A 1 334 ? -2.027 13.026 12.889 1.00 85.62 334 LEU A C 1
ATOM 2566 O O . LEU A 1 334 ? -2.446 12.285 13.770 1.00 85.62 334 LEU A O 1
ATOM 2570 N N . ASN A 1 335 ? -2.611 14.198 12.624 1.00 84.56 335 ASN A N 1
ATOM 2571 C CA . ASN A 1 335 ? -3.904 14.594 13.197 1.00 84.56 335 ASN A CA 1
ATOM 2572 C C . ASN A 1 335 ? -5.099 14.207 12.304 1.00 84.56 335 ASN A C 1
ATOM 2574 O O . ASN A 1 335 ? -6.240 14.301 12.749 1.00 84.56 335 ASN A O 1
ATOM 2578 N N . LYS A 1 336 ? -4.855 13.822 11.042 1.00 82.50 336 LYS A N 1
ATOM 2579 C CA . LYS A 1 336 ? -5.886 13.445 10.062 1.00 82.50 336 LYS A CA 1
ATOM 2580 C C . LYS A 1 336 ? -5.920 11.953 9.745 1.00 82.50 336 LYS A C 1
ATOM 2582 O O . LYS A 1 336 ? -6.982 11.487 9.357 1.00 82.50 336 LYS A O 1
ATOM 2587 N N . CYS A 1 337 ? -4.810 11.232 9.885 1.00 86.62 337 CYS A N 1
ATOM 2588 C CA . CYS A 1 337 ? -4.609 9.851 9.444 1.00 86.62 337 CYS A CA 1
ATOM 2589 C C . CYS A 1 337 ? -4.180 8.970 10.618 1.00 86.62 337 CYS A C 1
ATOM 2591 O O . CYS A 1 337 ? -3.134 9.240 11.211 1.00 86.62 337 CYS A O 1
ATOM 2593 N N . LYS A 1 338 ? -4.912 7.884 10.880 1.00 90.19 338 LYS A N 1
ATOM 2594 C CA . LYS A 1 338 ? -4.481 6.822 11.799 1.00 90.19 338 LYS A CA 1
ATOM 2595 C C . LYS A 1 338 ? -3.431 5.913 11.151 1.00 90.19 338 LYS A C 1
ATOM 2597 O O . LYS A 1 338 ? -2.426 5.577 11.775 1.00 90.19 338 LYS A O 1
ATOM 2602 N N . LEU A 1 339 ? -3.620 5.570 9.875 1.00 92.44 339 LEU A N 1
ATOM 2603 C CA . LEU A 1 339 ? -2.626 4.870 9.055 1.00 92.44 339 LEU A CA 1
ATOM 2604 C C . LEU A 1 339 ? -2.175 5.760 7.892 1.00 92.44 339 LEU A C 1
ATOM 2606 O O . LEU A 1 339 ? -2.986 6.189 7.074 1.00 92.44 339 LEU A O 1
ATOM 2610 N N . LEU A 1 340 ? -0.868 6.000 7.802 1.00 93.19 340 LEU A N 1
ATOM 2611 C CA . LEU A 1 340 ? -0.212 6.626 6.656 1.00 93.19 340 LEU A CA 1
ATOM 2612 C C . LEU A 1 340 ? 0.644 5.574 5.944 1.00 93.19 340 LEU A C 1
ATOM 2614 O O . LEU A 1 340 ? 1.608 5.071 6.520 1.00 93.19 340 LEU A O 1
ATOM 2618 N N . SER A 1 341 ? 0.307 5.248 4.699 1.00 93.75 341 SER A N 1
ATOM 2619 C CA . SER A 1 341 ? 1.076 4.324 3.861 1.00 93.75 341 SER A CA 1
ATOM 2620 C C . SER A 1 341 ? 1.700 5.070 2.692 1.00 93.75 341 SER A C 1
ATOM 2622 O O . SER A 1 341 ? 1.003 5.729 1.928 1.00 93.75 341 SER A O 1
ATOM 2624 N N . ILE A 1 342 ? 3.023 4.994 2.568 1.00 94.12 342 ILE A N 1
ATOM 2625 C CA . ILE A 1 342 ? 3.812 5.646 1.521 1.00 94.12 342 ILE A CA 1
ATOM 2626 C C . ILE A 1 342 ? 4.534 4.547 0.750 1.00 94.12 342 ILE A C 1
ATOM 2628 O O . ILE A 1 342 ? 5.366 3.860 1.334 1.00 94.12 342 ILE A O 1
ATOM 2632 N N . SER A 1 343 ? 4.249 4.387 -0.542 1.00 92.44 343 SER A N 1
ATOM 2633 C CA . SER A 1 343 ? 4.895 3.372 -1.392 1.00 92.44 343 SER A CA 1
ATOM 2634 C C . SER A 1 343 ? 5.694 4.015 -2.518 1.00 92.44 343 SER A C 1
ATOM 2636 O O . SER A 1 343 ? 5.220 4.965 -3.138 1.00 92.44 343 SER A O 1
ATOM 2638 N N . LEU A 1 344 ? 6.908 3.520 -2.768 1.00 91.62 344 LEU A N 1
ATOM 2639 C CA . LEU A 1 344 ? 7.845 4.042 -3.765 1.00 91.62 344 LEU A CA 1
ATOM 2640 C C . LEU A 1 344 ? 8.563 2.885 -4.473 1.00 91.62 344 LEU A C 1
ATOM 2642 O O . LEU A 1 344 ? 9.063 1.983 -3.811 1.00 91.62 344 LEU A O 1
ATOM 2646 N N . SER A 1 345 ? 8.703 2.941 -5.800 1.00 90.06 345 SER A N 1
ATOM 2647 C CA . SER A 1 345 ? 9.444 1.926 -6.567 1.00 90.06 345 SER A CA 1
ATOM 2648 C C . SER A 1 345 ? 10.764 2.463 -7.133 1.00 90.06 345 SER A C 1
ATOM 2650 O O . SER A 1 345 ? 10.835 3.567 -7.677 1.00 90.06 345 SER A O 1
ATOM 2652 N N . VAL A 1 346 ? 11.815 1.643 -7.041 1.00 89.94 346 VAL A N 1
ATOM 2653 C CA . VAL A 1 346 ? 13.130 1.848 -7.678 1.00 89.94 346 VAL A CA 1
ATOM 2654 C C . VAL A 1 346 ? 13.219 1.092 -9.013 1.00 89.94 346 VAL A C 1
ATOM 2656 O O . VAL A 1 346 ? 14.165 1.296 -9.773 1.00 89.94 346 VAL A O 1
ATOM 2659 N N . ASP A 1 347 ? 12.231 0.259 -9.364 1.00 86.81 347 ASP A N 1
ATOM 2660 C CA . ASP A 1 347 ? 12.274 -0.607 -10.552 1.00 86.81 347 ASP A CA 1
ATOM 2661 C C . ASP A 1 347 ? 12.528 0.159 -11.850 1.00 86.81 347 ASP A C 1
ATOM 2663 O O . ASP A 1 347 ? 13.260 -0.312 -12.718 1.00 86.81 347 ASP A O 1
ATOM 2667 N N . SER A 1 348 ? 11.943 1.347 -11.998 1.00 84.62 348 SER A N 1
ATOM 2668 C CA . SER A 1 348 ? 12.137 2.197 -13.179 1.00 84.62 348 SER A CA 1
ATOM 2669 C C . SER A 1 348 ? 13.592 2.662 -13.330 1.00 84.62 348 SER A C 1
ATOM 2671 O O . SER A 1 348 ? 14.107 2.708 -14.447 1.00 84.62 348 SER A O 1
ATOM 2673 N N . ILE A 1 349 ? 14.284 2.927 -12.216 1.00 85.75 349 ILE A N 1
ATOM 2674 C CA . ILE A 1 349 ? 15.710 3.291 -12.185 1.00 85.75 349 ILE A CA 1
ATOM 2675 C C . ILE A 1 349 ? 16.571 2.044 -12.407 1.00 85.75 349 ILE A C 1
ATOM 2677 O O . ILE A 1 349 ? 17.491 2.065 -13.225 1.00 85.75 349 ILE A O 1
ATOM 2681 N N . ALA A 1 350 ? 16.245 0.932 -11.742 1.00 85.69 350 ALA A N 1
ATOM 2682 C CA . ALA A 1 350 ? 16.957 -0.335 -11.886 1.00 85.69 350 ALA A CA 1
ATOM 2683 C C . ALA A 1 350 ? 16.885 -0.889 -13.323 1.00 85.69 350 ALA A C 1
ATOM 2685 O O . ALA A 1 350 ? 17.877 -1.421 -13.819 1.00 85.69 350 ALA A O 1
ATOM 2686 N N . LYS A 1 351 ? 15.757 -0.704 -14.024 1.00 84.44 351 LYS A N 1
ATOM 2687 C CA . LYS A 1 351 ? 15.591 -1.036 -15.452 1.00 84.44 351 LYS A CA 1
ATOM 2688 C C . LYS A 1 351 ? 16.323 -0.060 -16.380 1.00 84.44 351 LYS A C 1
ATOM 2690 O O . LYS A 1 351 ? 16.836 -0.492 -17.406 1.00 84.44 351 LYS A O 1
ATOM 2695 N N . GLY A 1 352 ? 16.365 1.233 -16.041 1.00 81.12 352 GLY A N 1
ATOM 2696 C CA . GLY A 1 352 ? 17.005 2.269 -16.863 1.00 81.12 352 GLY A CA 1
ATOM 2697 C C . GLY A 1 352 ? 18.536 2.267 -16.791 1.00 81.12 352 GLY A C 1
ATOM 2698 O O . GLY A 1 352 ? 19.201 2.330 -17.822 1.00 81.12 352 GLY A O 1
ATOM 2699 N N . HIS A 1 353 ? 19.093 2.163 -15.581 1.00 80.25 353 HIS A N 1
ATOM 2700 C CA . HIS A 1 353 ? 20.536 2.284 -15.317 1.00 80.25 353 HIS A CA 1
ATOM 2701 C C . HIS A 1 353 ? 21.207 0.961 -14.916 1.00 80.25 353 HIS A C 1
ATOM 2703 O O . HIS A 1 353 ? 22.429 0.842 -14.999 1.00 80.25 353 HIS A O 1
ATOM 2709 N N . GLY A 1 354 ? 20.427 -0.034 -14.483 1.00 81.06 354 GLY A N 1
ATOM 2710 C CA . GLY A 1 354 ? 20.893 -1.324 -13.966 1.00 81.06 354 GLY A CA 1
ATOM 2711 C C . GLY A 1 354 ? 20.826 -1.425 -12.435 1.00 81.06 354 GLY A C 1
ATOM 2712 O O . GLY A 1 354 ? 21.140 -0.477 -11.715 1.00 81.06 354 GLY A O 1
ATOM 2713 N N . GLU A 1 355 ? 20.479 -2.607 -11.914 1.00 79.75 355 GLU A N 1
ATOM 2714 C CA . GLU A 1 355 ? 20.309 -2.883 -10.470 1.00 79.75 355 GLU A CA 1
ATOM 2715 C C . GLU A 1 355 ? 21.515 -2.473 -9.603 1.00 79.75 355 GLU A C 1
ATOM 2717 O O . GLU A 1 355 ? 21.352 -2.014 -8.477 1.00 79.75 355 GLU A O 1
ATOM 2722 N N . LYS A 1 356 ? 22.739 -2.615 -10.129 1.00 82.44 356 LYS A N 1
ATOM 2723 C CA . LYS A 1 356 ? 24.001 -2.321 -9.419 1.00 82.44 356 LYS A CA 1
ATOM 2724 C C . LYS A 1 356 ? 24.652 -1.004 -9.859 1.00 82.44 356 LYS A C 1
ATOM 2726 O O . LYS A 1 356 ? 25.848 -0.808 -9.652 1.00 82.44 356 LYS A O 1
ATOM 2731 N N . SER A 1 357 ? 23.893 -0.130 -10.519 1.00 86.56 357 SER A N 1
ATOM 2732 C CA . SER A 1 357 ? 24.395 1.150 -11.021 1.00 86.56 357 SER A CA 1
ATOM 2733 C C . SER A 1 357 ? 24.624 2.170 -9.902 1.00 86.56 357 SER A C 1
ATOM 2735 O O . SER A 1 357 ? 24.025 2.094 -8.827 1.00 86.56 357 SER A O 1
ATOM 2737 N N . VAL A 1 358 ? 25.462 3.175 -10.173 1.00 88.81 358 VAL A N 1
ATOM 2738 C CA . VAL A 1 358 ? 25.691 4.292 -9.241 1.00 88.81 358 VAL A CA 1
ATOM 2739 C C . VAL A 1 358 ? 24.403 5.096 -9.012 1.00 88.81 358 VAL A C 1
ATOM 2741 O O . VAL A 1 358 ? 24.150 5.504 -7.883 1.00 88.81 358 VAL A O 1
ATOM 2744 N N . ALA A 1 359 ? 23.554 5.244 -10.037 1.00 86.25 359 ALA A N 1
ATOM 2745 C CA . ALA A 1 359 ? 22.254 5.909 -9.928 1.00 86.25 359 ALA A CA 1
ATOM 2746 C C . ALA A 1 359 ? 21.292 5.153 -8.993 1.00 86.25 359 ALA A C 1
ATOM 2748 O O . ALA A 1 359 ? 20.662 5.766 -8.136 1.00 86.25 359 ALA A O 1
ATOM 2749 N N . THR A 1 360 ? 21.239 3.819 -9.074 1.00 86.62 360 THR A N 1
ATOM 2750 C CA . THR A 1 360 ? 20.447 2.993 -8.144 1.00 86.62 360 THR A CA 1
ATOM 2751 C C . THR A 1 360 ? 20.975 3.112 -6.710 1.00 86.62 360 THR A C 1
ATOM 2753 O O . THR A 1 360 ? 20.197 3.228 -5.768 1.00 86.62 360 THR A O 1
ATOM 2756 N N . ILE A 1 361 ? 22.299 3.155 -6.518 1.00 88.38 361 ILE A N 1
ATOM 2757 C CA . ILE A 1 361 ? 22.913 3.330 -5.189 1.00 88.38 361 ILE A CA 1
ATOM 2758 C C . ILE A 1 361 ? 22.626 4.724 -4.601 1.00 88.38 361 ILE A C 1
ATOM 2760 O O . ILE A 1 361 ? 22.407 4.820 -3.390 1.00 88.38 361 ILE A O 1
ATOM 2764 N N . GLU A 1 362 ? 22.611 5.779 -5.426 1.00 89.69 362 GLU A N 1
ATOM 2765 C CA . GLU A 1 362 ? 22.194 7.135 -5.033 1.00 89.69 362 GLU A CA 1
ATOM 2766 C C . GLU A 1 362 ? 20.701 7.163 -4.674 1.00 89.69 362 GLU A C 1
ATOM 2768 O O . GLU A 1 362 ? 20.343 7.667 -3.613 1.00 89.69 362 GLU A O 1
ATOM 2773 N N . ALA A 1 363 ? 19.838 6.547 -5.489 1.00 89.62 363 ALA A N 1
ATOM 2774 C CA . ALA A 1 363 ? 18.403 6.451 -5.228 1.00 89.62 363 ALA A CA 1
ATOM 2775 C C . ALA A 1 363 ? 18.101 5.789 -3.869 1.00 89.62 363 ALA A C 1
ATOM 2777 O O . ALA A 1 363 ? 17.276 6.300 -3.108 1.00 89.62 363 ALA A O 1
ATOM 2778 N N . LEU A 1 364 ? 18.816 4.712 -3.522 1.00 90.56 364 LEU A N 1
ATOM 2779 C CA . LEU A 1 364 ? 18.712 4.049 -2.214 1.00 90.56 364 LEU A CA 1
ATOM 2780 C C . LEU A 1 364 ? 19.217 4.919 -1.050 1.00 90.56 364 LEU A C 1
ATOM 2782 O O . LEU A 1 364 ? 18.665 4.851 0.048 1.00 90.56 364 LEU A O 1
ATOM 2786 N N . ASP A 1 365 ? 20.241 5.747 -1.275 1.00 90.69 365 ASP A N 1
ATOM 2787 C CA . ASP A 1 365 ? 20.739 6.715 -0.284 1.00 90.69 365 ASP A CA 1
ATOM 2788 C C . ASP A 1 365 ? 19.721 7.845 -0.049 1.00 90.69 365 ASP A C 1
ATOM 2790 O O . ASP A 1 365 ? 19.465 8.234 1.095 1.00 90.69 365 ASP A O 1
ATOM 2794 N N . MET A 1 366 ? 19.069 8.316 -1.121 1.00 90.19 366 MET A N 1
ATOM 2795 C CA . MET A 1 366 ? 17.967 9.277 -1.043 1.00 90.19 366 MET A CA 1
ATOM 2796 C C . MET A 1 366 ? 16.773 8.697 -0.284 1.00 90.19 366 MET A C 1
ATOM 2798 O O . MET A 1 366 ? 16.255 9.360 0.613 1.00 90.19 366 MET A O 1
ATOM 2802 N N . PHE A 1 367 ? 16.375 7.453 -0.568 1.00 92.06 367 PHE A N 1
ATOM 2803 C CA . PHE A 1 367 ? 15.297 6.783 0.164 1.00 92.06 367 PHE A CA 1
ATOM 2804 C C . PHE A 1 367 ? 15.607 6.659 1.661 1.00 92.06 367 PHE A C 1
ATOM 2806 O O . PHE A 1 367 ? 14.796 7.068 2.490 1.00 92.06 367 PHE A O 1
ATOM 2813 N N . ALA A 1 368 ? 16.796 6.161 2.024 1.00 92.12 368 ALA A N 1
ATOM 2814 C CA . ALA A 1 368 ? 17.206 6.046 3.424 1.00 92.12 368 ALA A CA 1
ATOM 2815 C C . ALA A 1 368 ? 17.228 7.416 4.134 1.00 92.12 368 ALA A C 1
ATOM 2817 O O . ALA A 1 368 ? 16.811 7.531 5.289 1.00 92.12 368 ALA A O 1
ATOM 2818 N N . THR A 1 369 ? 17.654 8.471 3.430 1.00 92.25 369 THR A N 1
ATOM 2819 C CA . THR A 1 369 ? 17.607 9.856 3.926 1.00 92.25 369 THR A CA 1
ATOM 2820 C C . THR A 1 369 ? 16.170 10.328 4.165 1.00 92.25 369 THR A C 1
ATOM 2822 O O . THR A 1 369 ? 15.870 10.873 5.227 1.00 92.25 369 THR A O 1
ATOM 2825 N N . VAL A 1 370 ? 15.262 10.077 3.221 1.00 92.56 370 VAL A N 1
ATOM 2826 C CA . VAL A 1 370 ? 13.849 10.466 3.316 1.00 92.56 370 VAL A CA 1
ATOM 2827 C C . VAL A 1 370 ? 13.123 9.707 4.423 1.00 92.56 370 VAL A C 1
ATOM 2829 O O . VAL A 1 370 ? 12.465 10.333 5.249 1.00 92.56 370 VAL A O 1
ATOM 2832 N N . ALA A 1 371 ? 13.290 8.387 4.511 1.00 92.44 371 ALA A N 1
ATOM 2833 C CA . ALA A 1 371 ? 12.695 7.581 5.573 1.00 92.44 371 ALA A CA 1
ATOM 2834 C C . ALA A 1 371 ? 13.172 8.037 6.965 1.00 92.44 371 ALA A C 1
ATOM 2836 O O . ALA A 1 371 ? 12.375 8.150 7.899 1.00 92.44 371 ALA A O 1
ATOM 2837 N N . LYS A 1 372 ? 14.451 8.417 7.093 1.00 92.25 372 LYS A N 1
ATOM 2838 C CA . LYS A 1 372 ? 14.992 9.043 8.307 1.00 92.25 372 LYS A CA 1
ATOM 2839 C C . LYS A 1 372 ? 14.386 10.426 8.584 1.00 92.25 372 LYS A C 1
ATOM 2841 O O . LYS A 1 372 ? 14.115 10.738 9.742 1.00 92.25 372 LYS A O 1
ATOM 2846 N N . ASN A 1 373 ? 14.153 11.252 7.563 1.00 92.19 373 ASN A N 1
ATOM 2847 C CA . ASN A 1 373 ? 13.481 12.549 7.716 1.00 92.19 373 ASN A CA 1
ATOM 2848 C C . ASN A 1 373 ? 12.030 12.384 8.192 1.00 92.19 373 ASN A C 1
ATOM 2850 O O . ASN A 1 373 ? 11.632 13.063 9.138 1.00 92.19 373 ASN A O 1
ATOM 2854 N N . VAL A 1 374 ? 11.278 11.448 7.603 1.00 92.56 374 VAL A N 1
ATOM 2855 C CA . VAL A 1 374 ? 9.913 11.089 8.023 1.00 92.56 374 VAL A CA 1
ATOM 2856 C C . VAL A 1 374 ? 9.903 10.600 9.473 1.00 92.56 374 VAL A C 1
ATOM 2858 O O . VAL A 1 374 ? 9.116 11.106 10.271 1.00 92.56 374 VAL A O 1
ATOM 2861 N N . ASN A 1 375 ? 10.824 9.708 9.856 1.00 91.94 375 ASN A N 1
ATOM 2862 C CA . ASN A 1 375 ? 10.948 9.244 11.240 1.00 91.94 375 ASN A CA 1
ATOM 2863 C C . ASN A 1 375 ? 11.229 10.402 12.220 1.00 91.94 375 ASN A C 1
ATOM 2865 O O . ASN A 1 375 ? 10.516 10.582 13.206 1.00 91.94 375 ASN A O 1
ATOM 2869 N N . ASN A 1 376 ? 12.212 11.254 11.905 1.00 91.50 376 ASN A N 1
ATOM 2870 C CA . ASN A 1 376 ? 12.547 12.432 12.711 1.00 91.50 376 ASN A CA 1
ATOM 2871 C C . ASN A 1 376 ? 11.382 13.435 12.824 1.00 91.50 376 ASN A C 1
ATOM 2873 O O . ASN A 1 376 ? 11.296 14.159 13.816 1.00 91.50 376 ASN A O 1
ATOM 2877 N N . ALA A 1 377 ? 10.526 13.541 11.804 1.00 90.62 377 ALA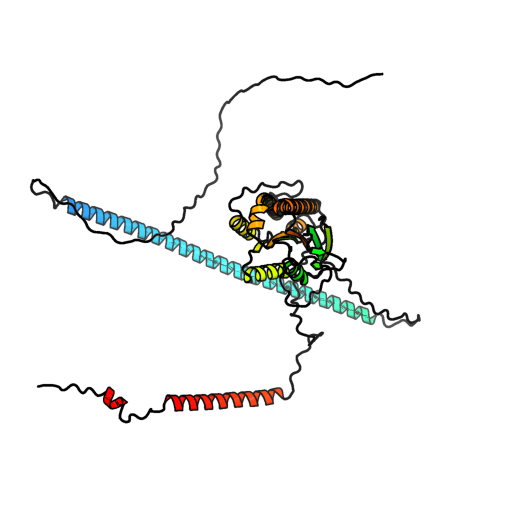 A N 1
ATOM 2878 C CA . ALA A 1 377 ? 9.335 14.385 11.834 1.00 90.62 377 ALA A CA 1
ATOM 2879 C C . ALA A 1 377 ? 8.239 13.768 12.719 1.00 90.62 377 ALA A C 1
ATOM 2881 O O . ALA A 1 377 ? 7.701 14.450 13.592 1.00 90.62 377 ALA A O 1
ATOM 2882 N N . ALA A 1 378 ? 7.974 12.468 12.568 1.00 89.50 378 ALA A N 1
ATOM 2883 C CA . ALA A 1 378 ? 7.000 11.735 13.374 1.00 89.50 378 ALA A CA 1
ATOM 2884 C C . ALA A 1 378 ? 7.345 11.757 14.876 1.00 89.50 378 ALA A C 1
ATOM 2886 O O . ALA A 1 378 ? 6.478 12.042 15.706 1.00 89.50 378 ALA A O 1
ATOM 2887 N N . GLU A 1 379 ? 8.620 11.554 15.233 1.00 87.75 379 GLU A N 1
ATOM 2888 C CA . GLU A 1 379 ? 9.095 11.648 16.621 1.00 87.75 379 GLU A CA 1
ATOM 2889 C C . GLU A 1 379 ? 8.845 13.032 17.242 1.00 87.75 379 GLU A C 1
ATOM 2891 O O . GLU A 1 379 ? 8.399 13.116 18.390 1.00 87.75 379 GLU A O 1
ATOM 2896 N N . LYS A 1 380 ? 9.090 14.114 16.485 1.00 86.81 380 LYS A N 1
ATOM 2897 C CA . LYS A 1 380 ? 8.853 15.499 16.934 1.00 86.81 380 LYS A CA 1
ATOM 2898 C C . LYS A 1 380 ? 7.371 15.807 17.131 1.00 86.81 380 LYS A C 1
ATOM 2900 O O . LYS A 1 380 ? 7.035 16.548 18.049 1.00 86.81 380 LYS A O 1
ATOM 2905 N N . CYS A 1 381 ? 6.501 15.277 16.274 1.00 82.31 381 CYS A N 1
ATOM 2906 C CA . CYS A 1 381 ? 5.066 15.557 16.323 1.00 82.31 381 CYS A CA 1
ATOM 2907 C C . CYS A 1 381 ? 4.325 14.727 17.384 1.00 82.31 381 CYS A C 1
ATOM 2909 O O . CYS A 1 381 ? 3.400 15.234 18.009 1.00 82.31 381 CYS A O 1
ATOM 2911 N N . SER A 1 382 ? 4.714 13.466 17.603 1.00 68.38 382 SER A N 1
ATOM 2912 C CA . SER A 1 382 ? 3.883 12.496 18.336 1.00 68.38 382 SER A CA 1
ATOM 2913 C C . SER A 1 382 ? 4.336 12.186 19.774 1.00 68.38 382 SER A C 1
ATOM 2915 O O . SER A 1 382 ? 3.774 11.302 20.412 1.00 68.38 382 SER A O 1
ATOM 2917 N N . ASN A 1 383 ? 5.356 12.859 20.327 1.00 64.38 383 ASN A N 1
ATOM 2918 C CA . ASN A 1 383 ? 5.879 12.563 21.680 1.00 64.38 383 ASN A CA 1
ATOM 2919 C C . ASN A 1 383 ? 6.190 11.059 21.910 1.00 64.38 383 ASN A C 1
ATOM 2921 O O . ASN A 1 383 ? 6.062 10.546 23.023 1.00 64.38 383 ASN A O 1
ATOM 2925 N N . LYS A 1 384 ? 6.634 10.358 20.853 1.00 63.75 384 LYS A N 1
ATOM 2926 C CA . LYS A 1 384 ? 6.887 8.898 20.796 1.00 63.75 384 LYS A CA 1
ATOM 2927 C C . LYS A 1 384 ? 5.645 7.984 20.834 1.00 63.75 384 LYS A C 1
ATOM 2929 O O . LYS A 1 384 ? 5.784 6.805 21.145 1.00 63.75 384 LYS A O 1
ATOM 2934 N N . GLY A 1 385 ? 4.461 8.496 20.489 1.00 78.25 385 GLY A N 1
ATOM 2935 C CA . GLY A 1 385 ? 3.202 7.741 20.365 1.00 78.25 385 GLY A CA 1
ATOM 2936 C C . GLY A 1 385 ? 2.837 7.270 18.945 1.00 78.25 385 GLY A C 1
ATOM 2937 O O . GLY A 1 385 ? 1.678 6.930 18.712 1.00 78.25 385 GLY A O 1
ATOM 2938 N N . THR A 1 386 ? 3.784 7.277 17.999 1.00 88.56 386 THR A N 1
ATOM 2939 C CA . THR A 1 386 ? 3.608 6.805 16.608 1.00 88.56 386 THR A CA 1
ATOM 2940 C C . THR A 1 386 ? 4.572 5.656 16.329 1.00 88.56 386 THR A C 1
ATOM 2942 O O . THR A 1 386 ? 5.750 5.747 16.679 1.00 88.56 386 THR A O 1
ATOM 2945 N N . LEU A 1 387 ? 4.087 4.599 15.678 1.00 91.12 387 LEU A N 1
ATOM 2946 C CA . LEU A 1 387 ? 4.913 3.510 15.154 1.00 91.12 387 LEU A CA 1
ATOM 2947 C C . LEU A 1 387 ? 5.357 3.855 13.723 1.00 91.12 387 LEU A C 1
ATOM 2949 O O . LEU A 1 387 ? 4.526 4.229 12.899 1.00 91.12 387 LEU A O 1
ATOM 2953 N N . VAL A 1 388 ? 6.650 3.731 13.421 1.00 93.00 388 VAL A N 1
ATOM 2954 C CA . VAL A 1 388 ? 7.202 3.998 12.081 1.00 93.00 388 VAL A CA 1
ATOM 2955 C C . VAL A 1 388 ? 7.900 2.745 11.562 1.00 93.00 388 VAL A C 1
ATOM 2957 O O . VAL A 1 388 ? 8.825 2.230 12.194 1.00 93.00 388 VAL A O 1
ATOM 2960 N N . LEU A 1 389 ? 7.455 2.264 10.402 1.00 93.88 389 LEU A N 1
ATOM 2961 C CA . LEU A 1 389 ? 7.880 1.013 9.781 1.00 93.88 389 LEU A CA 1
ATOM 2962 C C . LEU A 1 389 ? 8.427 1.274 8.374 1.00 93.88 389 LEU A C 1
ATOM 2964 O O . LEU A 1 389 ? 7.818 1.987 7.579 1.00 93.88 389 LEU A O 1
ATOM 2968 N N . GLY A 1 390 ? 9.567 0.668 8.060 1.00 92.50 390 GLY A N 1
ATOM 2969 C CA . GLY A 1 390 ? 10.115 0.566 6.714 1.00 92.50 390 GLY A CA 1
ATOM 2970 C C . GLY A 1 390 ? 9.910 -0.843 6.169 1.00 92.50 390 GLY A C 1
ATOM 2971 O O . GLY A 1 390 ? 10.194 -1.822 6.854 1.00 92.50 390 GLY A O 1
ATOM 2972 N N . ILE A 1 391 ? 9.428 -0.958 4.940 1.00 92.38 391 ILE A N 1
ATOM 2973 C CA . ILE A 1 391 ? 9.222 -2.236 4.258 1.00 92.38 391 ILE A CA 1
ATOM 2974 C C . ILE A 1 391 ? 9.998 -2.174 2.950 1.00 92.38 391 ILE A C 1
ATOM 2976 O O . ILE A 1 391 ? 9.889 -1.204 2.208 1.00 92.38 391 ILE A O 1
ATOM 2980 N N . VAL A 1 392 ? 10.795 -3.192 2.664 1.00 90.94 392 VAL A N 1
ATOM 2981 C CA . VAL A 1 392 ? 11.622 -3.267 1.460 1.00 90.94 392 VAL A CA 1
ATOM 2982 C C . VAL A 1 392 ? 11.329 -4.597 0.802 1.00 90.94 392 VAL A C 1
ATOM 2984 O O . VAL A 1 392 ? 11.412 -5.628 1.464 1.00 90.94 392 VAL A O 1
ATOM 2987 N N . LYS A 1 393 ? 10.969 -4.589 -0.478 1.00 89.56 393 LYS A N 1
ATOM 2988 C CA . LYS A 1 393 ? 10.563 -5.785 -1.216 1.00 89.56 393 LYS A CA 1
ATOM 2989 C C . LYS A 1 393 ? 11.191 -5.785 -2.604 1.00 89.56 393 LYS A C 1
ATOM 2991 O O . LYS A 1 393 ? 11.221 -4.777 -3.309 1.00 89.56 393 LYS A O 1
ATOM 2996 N N . LYS A 1 394 ? 11.632 -6.958 -3.050 1.00 85.69 394 LYS A N 1
ATOM 2997 C CA . LYS A 1 394 ? 12.052 -7.168 -4.431 1.00 85.69 394 LYS A CA 1
ATOM 2998 C C . LYS A 1 394 ? 10.834 -7.381 -5.337 1.00 85.69 394 LYS A C 1
ATOM 3000 O O . LYS A 1 394 ? 10.012 -8.265 -5.089 1.00 85.69 394 LYS A O 1
ATOM 3005 N N . THR A 1 395 ? 10.748 -6.624 -6.427 1.00 73.19 395 THR A N 1
ATOM 3006 C CA . THR A 1 395 ? 9.691 -6.777 -7.436 1.00 73.19 395 THR A CA 1
ATOM 3007 C C . THR A 1 395 ? 10.006 -7.932 -8.382 1.00 73.19 395 THR A C 1
ATOM 3009 O O . THR A 1 395 ? 10.495 -7.748 -9.498 1.00 73.19 395 THR A O 1
ATOM 3012 N N . ASP A 1 396 ? 9.711 -9.156 -7.953 1.00 63.41 396 ASP A N 1
ATOM 3013 C CA . ASP A 1 396 ? 9.702 -10.291 -8.867 1.00 63.41 396 ASP A CA 1
ATOM 3014 C C . ASP A 1 396 ? 8.367 -10.353 -9.622 1.00 63.41 396 ASP A C 1
ATOM 3016 O O . ASP A 1 396 ? 7.330 -10.729 -9.077 1.00 63.41 396 ASP A O 1
ATOM 3020 N N . ASN A 1 397 ? 8.414 -10.074 -10.932 1.00 51.34 397 ASN A N 1
ATOM 3021 C CA . ASN A 1 397 ? 7.322 -10.301 -11.896 1.00 51.34 397 ASN A CA 1
ATOM 3022 C C . ASN A 1 397 ? 7.013 -11.800 -12.112 1.00 51.34 397 ASN A C 1
ATOM 3024 O O . ASN A 1 397 ? 6.537 -12.215 -13.175 1.00 51.34 397 ASN A O 1
ATOM 3028 N N . THR A 1 398 ? 7.276 -12.647 -11.116 1.00 45.53 398 THR A N 1
ATOM 3029 C CA . THR A 1 398 ? 6.742 -13.999 -11.039 1.00 45.53 398 THR A CA 1
ATOM 3030 C C . THR A 1 398 ? 5.234 -13.892 -10.895 1.00 45.53 398 THR A C 1
ATOM 3032 O O . THR A 1 398 ? 4.731 -13.866 -9.774 1.00 45.53 398 THR A O 1
ATOM 3035 N N . ARG A 1 399 ? 4.549 -13.809 -12.053 1.00 47.28 399 ARG A N 1
ATOM 3036 C CA . ARG A 1 399 ? 3.102 -13.969 -12.277 1.00 47.28 399 ARG A CA 1
ATOM 3037 C C . ARG A 1 399 ? 2.498 -14.623 -11.052 1.00 47.28 399 ARG A C 1
ATOM 3039 O O . ARG A 1 399 ? 2.673 -15.839 -10.930 1.00 47.28 399 ARG A O 1
ATOM 3046 N N . ALA A 1 400 ? 1.874 -13.818 -10.181 1.00 45.75 400 ALA A N 1
ATOM 3047 C CA . ALA A 1 400 ? 1.397 -14.273 -8.883 1.00 45.75 400 ALA A CA 1
ATOM 3048 C C . ALA A 1 400 ? 0.691 -15.603 -9.113 1.00 45.75 400 ALA A C 1
ATOM 3050 O O . ALA A 1 400 ? -0.336 -15.664 -9.806 1.00 45.75 400 ALA A O 1
ATOM 3051 N N . LYS A 1 401 ? 1.326 -16.700 -8.670 1.00 45.38 401 LYS A N 1
ATOM 3052 C CA . LYS A 1 401 ? 0.669 -17.999 -8.717 1.00 45.38 401 LYS A CA 1
ATOM 3053 C C . LYS A 1 401 ? -0.573 -17.738 -7.905 1.00 45.38 401 LYS A C 1
ATOM 3055 O O . LYS A 1 401 ? -0.426 -17.346 -6.754 1.00 45.38 401 LYS A O 1
ATOM 3060 N N . ARG A 1 402 ? -1.750 -17.890 -8.521 1.00 46.31 402 ARG A N 1
ATOM 3061 C CA . ARG A 1 402 ? -3.017 -17.865 -7.798 1.00 46.31 402 ARG A CA 1
ATOM 3062 C C . ARG A 1 402 ? -2.868 -18.918 -6.712 1.00 46.31 402 ARG A C 1
ATOM 3064 O O . ARG A 1 402 ? -3.018 -20.106 -6.992 1.00 46.31 402 ARG A O 1
ATOM 3071 N N . GLN A 1 403 ? -2.454 -18.485 -5.528 1.00 43.56 403 GLN A N 1
ATOM 3072 C CA . GLN A 1 403 ? -2.563 -19.271 -4.330 1.00 43.56 403 GLN A CA 1
ATOM 3073 C C . GLN A 1 403 ? -4.066 -19.365 -4.195 1.00 43.56 403 GLN A C 1
ATOM 3075 O O . GLN A 1 403 ? -4.747 -18.365 -3.970 1.00 43.56 403 GLN A O 1
ATOM 3080 N N . ALA A 1 404 ? -4.584 -20.554 -4.502 1.00 37.72 404 ALA A N 1
ATOM 3081 C CA . ALA A 1 404 ? -5.886 -20.905 -3.996 1.00 37.72 404 ALA A CA 1
ATOM 3082 C C . ALA A 1 404 ? -5.841 -20.565 -2.507 1.00 37.72 404 ALA A C 1
ATOM 3084 O O . ALA A 1 404 ? -4.846 -20.874 -1.838 1.00 37.72 404 ALA A O 1
ATOM 3085 N N . THR A 1 405 ? -6.880 -19.887 -2.028 1.00 39.84 405 THR A N 1
ATOM 3086 C CA . THR A 1 405 ? -7.189 -19.844 -0.603 1.00 39.84 405 THR A CA 1
ATOM 3087 C C . THR A 1 405 ? -6.933 -21.226 -0.020 1.00 39.84 405 THR A C 1
ATOM 3089 O O . THR A 1 405 ? -7.240 -22.224 -0.677 1.00 39.84 405 THR A O 1
ATOM 3092 N N . THR A 1 406 ? -6.336 -21.283 1.171 1.00 44.06 406 THR A N 1
ATOM 3093 C CA . THR A 1 406 ? -6.013 -22.535 1.869 1.00 44.06 406 THR A CA 1
ATOM 3094 C C . THR A 1 406 ? -7.296 -23.220 2.351 1.00 44.06 406 THR A C 1
ATOM 3096 O O . THR A 1 406 ? -7.555 -23.345 3.542 1.00 44.06 406 THR A O 1
ATOM 3099 N N . GLU A 1 407 ? -8.125 -23.636 1.400 1.00 47.62 407 GLU A N 1
ATOM 3100 C CA . GLU A 1 407 ? -9.137 -24.656 1.575 1.00 47.62 407 GLU A CA 1
ATOM 3101 C C . GLU A 1 407 ? -8.406 -25.992 1.691 1.00 47.62 407 GLU A C 1
ATOM 3103 O O . GLU A 1 407 ? -7.513 -26.311 0.901 1.00 47.62 407 GLU A O 1
ATOM 3108 N N . GLU A 1 408 ? -8.754 -26.723 2.743 1.00 51.56 408 GLU A N 1
ATOM 3109 C CA . GLU A 1 408 ? -8.024 -27.876 3.258 1.00 51.56 408 GLU A CA 1
ATOM 3110 C C . GLU A 1 408 ? -7.681 -28.916 2.179 1.00 51.56 408 GLU A C 1
ATOM 3112 O O . GLU A 1 408 ? -8.501 -29.236 1.315 1.00 51.56 408 GLU A O 1
ATOM 3117 N N . ASP A 1 409 ? -6.465 -29.465 2.278 1.00 57.19 409 ASP A N 1
ATOM 3118 C CA . ASP A 1 409 ? -5.866 -30.512 1.439 1.00 57.19 409 ASP A CA 1
ATOM 3119 C C . ASP A 1 409 ? -6.867 -31.467 0.761 1.00 57.19 409 ASP A C 1
ATOM 3121 O O . ASP A 1 409 ? -7.201 -32.529 1.294 1.00 57.19 409 ASP A O 1
ATOM 3125 N N . LYS A 1 410 ? -7.281 -31.151 -0.476 1.00 58.88 410 LYS A N 1
ATOM 3126 C CA . LYS A 1 410 ? -8.080 -32.088 -1.286 1.00 58.88 410 LYS A CA 1
ATOM 3127 C C . LYS A 1 410 ? -7.384 -32.696 -2.489 1.00 58.88 410 LYS A C 1
ATOM 3129 O O . LYS A 1 410 ? -7.709 -33.835 -2.796 1.00 58.88 410 LYS A O 1
ATOM 3134 N N . ASN A 1 411 ? -6.412 -32.040 -3.139 1.00 61.94 411 ASN A N 1
ATOM 3135 C CA . ASN A 1 411 ? -5.631 -32.689 -4.210 1.00 61.94 411 ASN A CA 1
ATOM 3136 C C . ASN A 1 411 ? -4.261 -32.039 -4.503 1.00 61.94 411 ASN A C 1
ATOM 3138 O O . ASN A 1 411 ? -4.108 -31.261 -5.444 1.00 61.94 411 ASN A O 1
ATOM 3142 N N . LYS A 1 412 ? -3.215 -32.477 -3.783 1.00 68.62 412 LYS A N 1
ATOM 3143 C CA . LYS A 1 412 ? -1.799 -32.091 -3.997 1.00 68.62 412 LYS A CA 1
ATOM 3144 C C . LYS A 1 412 ? -1.290 -32.250 -5.443 1.00 68.62 412 LYS A C 1
ATOM 3146 O O . LYS A 1 412 ? -0.347 -31.568 -5.833 1.00 68.62 412 LYS A O 1
ATOM 3151 N N . TYR A 1 413 ? -1.899 -33.136 -6.236 1.00 74.81 413 TYR A N 1
ATOM 3152 C CA . TYR A 1 413 ? -1.514 -33.398 -7.630 1.00 74.81 413 TYR A CA 1
ATOM 3153 C C . TYR A 1 413 ? -2.593 -33.015 -8.657 1.00 74.81 413 TYR A C 1
ATOM 3155 O O . TYR A 1 413 ? -2.531 -33.487 -9.789 1.00 74.81 413 TYR A O 1
ATOM 3163 N N . ASN A 1 414 ? -3.576 -32.180 -8.287 1.00 78.50 414 ASN A N 1
ATOM 3164 C CA . ASN A 1 414 ? -4.662 -31.750 -9.182 1.00 78.50 414 ASN A CA 1
ATOM 3165 C C . ASN A 1 414 ? -5.411 -32.935 -9.841 1.00 78.50 414 ASN A C 1
ATOM 3167 O O . ASN A 1 414 ? -5.669 -32.932 -11.046 1.00 78.50 414 ASN A O 1
ATOM 3171 N N . LEU A 1 415 ? -5.716 -33.981 -9.057 1.00 82.94 415 LEU A N 1
ATOM 3172 C CA . LEU A 1 415 ? -6.585 -35.064 -9.519 1.00 82.94 415 LEU A CA 1
ATOM 3173 C C . LEU A 1 415 ? -8.016 -34.534 -9.695 1.00 82.94 415 LEU A C 1
ATOM 3175 O O . LEU A 1 415 ? -8.434 -33.597 -9.012 1.00 82.94 415 LEU A O 1
ATOM 3179 N N . ALA A 1 416 ? -8.771 -35.164 -10.595 1.00 79.69 416 ALA A N 1
ATOM 3180 C CA . ALA A 1 416 ? -10.200 -34.915 -10.718 1.00 79.69 416 ALA A CA 1
ATOM 3181 C C . ALA A 1 416 ? -10.933 -35.268 -9.412 1.00 79.69 416 ALA A C 1
ATOM 3183 O O . ALA A 1 416 ? -10.519 -36.165 -8.673 1.00 79.69 416 ALA A O 1
ATOM 3184 N N . GLU A 1 417 ? -12.031 -34.568 -9.138 1.00 78.88 417 GLU A N 1
ATOM 3185 C CA . GLU A 1 417 ? -12.904 -34.893 -8.015 1.00 78.88 417 GLU A CA 1
ATOM 3186 C C . GLU A 1 417 ? -13.637 -36.220 -8.276 1.00 78.88 417 GLU A C 1
ATOM 3188 O O . GLU A 1 417 ? -14.082 -36.499 -9.394 1.00 78.88 417 GLU A O 1
ATOM 3193 N N . TYR A 1 418 ? -13.727 -37.069 -7.250 1.00 82.50 418 TYR A N 1
ATOM 3194 C CA . TYR A 1 418 ? -14.328 -38.396 -7.368 1.00 82.50 418 TYR A CA 1
ATOM 3195 C C . TYR A 1 418 ? -15.856 -38.305 -7.309 1.00 82.50 418 TYR A C 1
ATOM 3197 O O . TYR A 1 418 ? -16.451 -38.277 -6.232 1.00 82.50 418 TYR A O 1
ATOM 3205 N N . TYR A 1 419 ? -16.498 -38.311 -8.476 1.00 85.56 419 TYR A N 1
ATOM 3206 C CA . TYR A 1 419 ? -17.938 -38.543 -8.586 1.00 85.56 419 TYR A CA 1
ATOM 3207 C C . TYR A 1 419 ? -18.256 -40.031 -8.381 1.00 85.56 419 TYR A C 1
ATOM 3209 O O . TYR A 1 419 ? -17.543 -40.898 -8.886 1.00 85.56 419 TYR A O 1
ATOM 3217 N N . SER A 1 420 ? -19.340 -40.337 -7.662 1.00 88.69 420 SER A N 1
ATOM 3218 C CA . SER A 1 420 ? -19.840 -41.711 -7.552 1.00 88.69 420 SER A CA 1
ATOM 3219 C C . SER A 1 420 ? -20.411 -42.198 -8.886 1.00 88.69 420 SER A C 1
ATOM 3221 O O . SER A 1 420 ? -21.036 -41.433 -9.621 1.00 88.69 420 SER A O 1
ATOM 3223 N N . GLU A 1 421 ? -20.263 -43.492 -9.177 1.00 91.75 421 GLU A N 1
ATOM 3224 C CA . GLU A 1 421 ? -20.853 -44.112 -10.376 1.00 91.75 421 GLU A CA 1
ATOM 3225 C C . GLU A 1 421 ? -22.390 -43.979 -10.402 1.00 91.75 421 GLU A C 1
ATOM 3227 O O . GLU A 1 421 ? -22.986 -43.851 -11.470 1.00 91.75 421 GLU A O 1
ATOM 3232 N N . ASP A 1 422 ? -23.026 -43.898 -9.226 1.00 93.50 422 ASP A N 1
ATOM 3233 C CA . ASP A 1 422 ? -24.468 -43.680 -9.051 1.00 93.50 422 ASP A CA 1
ATOM 3234 C C . ASP A 1 422 ? -24.936 -42.235 -9.319 1.00 93.50 422 ASP A C 1
ATOM 3236 O O . ASP A 1 422 ? -26.143 -41.970 -9.325 1.00 93.50 422 ASP A O 1
ATOM 3240 N N . TYR A 1 423 ? -24.025 -41.279 -9.550 1.00 93.56 423 TYR A N 1
ATOM 3241 C CA . TYR A 1 423 ? -24.369 -39.868 -9.772 1.00 93.56 423 TYR A CA 1
ATOM 3242 C C . TYR A 1 423 ? -25.465 -39.651 -10.841 1.00 93.56 423 TYR A C 1
ATOM 3244 O O . TYR A 1 423 ? -26.407 -38.905 -10.559 1.00 93.56 423 TYR A O 1
ATOM 3252 N N . PRO A 1 424 ? -25.457 -40.324 -12.016 1.00 93.69 424 PRO A N 1
ATOM 3253 C CA . PRO A 1 424 ? -26.522 -40.179 -13.012 1.00 93.69 424 PRO A CA 1
ATOM 3254 C C . PRO A 1 424 ? -27.894 -40.658 -12.515 1.00 93.69 424 PRO A C 1
ATOM 3256 O O . PRO A 1 424 ? -28.921 -40.133 -12.948 1.00 93.69 424 PRO A O 1
ATOM 3259 N N . VAL A 1 425 ? -27.936 -41.638 -11.607 1.00 95.56 425 VAL A N 1
ATOM 3260 C CA . VAL A 1 425 ? -29.181 -42.162 -11.024 1.00 95.56 425 VAL A CA 1
ATOM 3261 C C . VAL A 1 425 ? -29.729 -41.168 -10.002 1.00 95.56 425 VAL A C 1
ATOM 3263 O O . VAL A 1 425 ? -30.886 -40.756 -10.098 1.00 95.56 425 VAL A O 1
ATOM 3266 N N . ILE A 1 426 ? -28.877 -40.719 -9.074 1.00 93.81 426 ILE A N 1
ATOM 3267 C CA . ILE A 1 426 ? -29.223 -39.744 -8.028 1.00 93.81 426 ILE A CA 1
ATOM 3268 C C . ILE A 1 426 ? -29.702 -38.428 -8.657 1.00 93.81 426 ILE A C 1
ATOM 3270 O O . ILE A 1 426 ? -30.755 -37.910 -8.280 1.00 93.81 426 ILE A O 1
ATOM 3274 N N . PHE A 1 427 ? -28.975 -37.924 -9.659 1.00 95.31 427 PHE A N 1
ATOM 3275 C CA . PHE A 1 427 ? -29.324 -36.706 -10.390 1.00 95.31 427 PHE A CA 1
ATOM 3276 C C . PHE A 1 427 ? -30.724 -36.786 -11.010 1.00 95.31 427 PHE A C 1
ATOM 3278 O O . PHE A 1 427 ? -31.535 -35.883 -10.810 1.00 95.31 427 PHE A O 1
ATOM 3285 N N . ASN A 1 428 ? -31.045 -37.881 -11.709 1.00 95.88 428 ASN A N 1
ATOM 3286 C CA . ASN A 1 428 ? -32.360 -38.051 -12.332 1.00 95.88 428 ASN A CA 1
ATOM 3287 C C . ASN A 1 428 ? -33.492 -38.160 -11.299 1.00 95.88 428 ASN A C 1
ATOM 3289 O O . ASN A 1 428 ? -34.549 -37.563 -11.502 1.00 95.88 428 ASN A O 1
ATOM 3293 N N . ILE A 1 429 ? -33.282 -38.873 -10.186 1.00 96.19 429 ILE A N 1
ATOM 3294 C CA . ILE A 1 429 ? -34.286 -38.978 -9.114 1.00 96.19 429 ILE A CA 1
ATOM 3295 C C . ILE A 1 429 ? -34.598 -37.590 -8.540 1.00 96.19 429 ILE A C 1
ATOM 3297 O O . ILE A 1 429 ? -35.768 -37.221 -8.443 1.00 96.19 429 ILE A O 1
ATOM 3301 N N . ILE A 1 430 ? -33.571 -36.798 -8.211 1.00 95.75 430 ILE A N 1
ATOM 3302 C CA . ILE A 1 430 ? -33.747 -35.450 -7.649 1.00 95.75 430 ILE A CA 1
ATOM 3303 C C . ILE A 1 430 ? -34.382 -34.503 -8.678 1.00 95.75 430 ILE A C 1
ATOM 3305 O O . ILE A 1 430 ? -35.306 -33.768 -8.331 1.00 95.75 430 ILE A O 1
ATOM 3309 N N . LEU A 1 431 ? -33.942 -34.540 -9.941 1.00 94.94 431 LEU A N 1
ATOM 3310 C CA . LEU A 1 431 ? -34.464 -33.684 -11.009 1.00 94.94 431 LEU A CA 1
ATOM 3311 C C . LEU A 1 431 ? -35.967 -33.901 -11.221 1.00 94.94 431 LEU A C 1
ATOM 3313 O O . LEU A 1 431 ? -36.742 -32.946 -11.156 1.00 94.94 431 LEU A O 1
ATOM 3317 N N . TRP A 1 432 ? -36.404 -35.147 -11.428 1.00 96.31 432 TRP A N 1
ATOM 3318 C CA . TRP A 1 432 ? -37.821 -35.431 -11.677 1.00 96.31 432 TRP A CA 1
ATOM 3319 C C . TRP A 1 432 ? -38.691 -35.228 -10.432 1.00 96.31 432 TRP A C 1
ATOM 3321 O O . TRP A 1 432 ? -39.832 -34.773 -10.557 1.00 96.31 432 TRP A O 1
ATOM 3331 N N . LEU A 1 433 ? -38.157 -35.477 -9.232 1.00 96.62 433 LEU A N 1
ATOM 3332 C CA . LEU A 1 433 ? -38.839 -35.169 -7.974 1.00 96.62 433 LEU A CA 1
ATOM 3333 C C . LEU A 1 433 ? -39.054 -33.657 -7.801 1.00 96.62 433 LEU A C 1
ATOM 3335 O O . LEU A 1 433 ? -40.170 -33.239 -7.504 1.00 96.62 433 LEU A O 1
ATOM 3339 N N . MET A 1 434 ? -38.042 -32.825 -8.057 1.00 97.25 434 MET A N 1
ATOM 3340 C CA . MET A 1 434 ? -38.176 -31.366 -7.955 1.00 97.25 434 MET A CA 1
ATOM 3341 C C . MET A 1 434 ? -39.117 -30.785 -9.017 1.00 97.25 434 MET A C 1
ATOM 3343 O O . MET A 1 434 ? -39.931 -29.917 -8.700 1.00 97.25 434 MET A O 1
ATOM 3347 N N . VAL A 1 435 ? -39.074 -31.289 -10.255 1.00 96.50 435 VAL A N 1
ATOM 3348 C CA . VAL A 1 435 ? -39.989 -30.859 -11.328 1.00 96.50 435 VAL A CA 1
ATOM 3349 C C . VAL A 1 435 ? -41.444 -31.205 -10.989 1.00 96.50 435 VAL A C 1
ATOM 3351 O O . VAL A 1 435 ? -42.318 -30.340 -11.062 1.00 96.50 435 VAL A O 1
ATOM 3354 N N . THR A 1 436 ? -41.721 -32.447 -10.578 1.00 96.69 436 THR A N 1
ATOM 3355 C CA . THR A 1 436 ? -43.088 -32.875 -10.221 1.00 96.69 436 THR A CA 1
ATOM 3356 C C . THR A 1 436 ? -43.611 -32.169 -8.970 1.00 96.69 436 THR A C 1
ATOM 3358 O O . THR A 1 436 ? -44.763 -31.727 -8.958 1.00 96.69 436 THR A O 1
ATOM 3361 N N . PHE A 1 437 ? -42.765 -31.974 -7.955 1.00 96.00 437 PHE A N 1
ATOM 3362 C CA . PHE A 1 437 ? -43.103 -31.201 -6.760 1.00 96.00 437 PHE A CA 1
ATOM 3363 C C . PHE A 1 437 ? -43.408 -29.731 -7.091 1.00 96.00 437 PHE A C 1
ATOM 3365 O O . PHE A 1 437 ? -44.417 -29.197 -6.630 1.00 96.00 437 PHE A O 1
ATOM 3372 N N . GLY A 1 438 ? -42.604 -29.098 -7.953 1.00 96.94 438 GLY A N 1
ATOM 3373 C CA . GLY A 1 438 ? -42.817 -27.723 -8.409 1.00 96.94 438 GLY A CA 1
ATOM 3374 C C . GLY A 1 438 ? -44.155 -27.528 -9.129 1.00 96.94 438 GLY A C 1
ATOM 3375 O O . GLY A 1 438 ? -44.903 -26.608 -8.796 1.00 96.94 438 GLY A O 1
ATOM 3376 N N . PHE A 1 439 ? -44.513 -28.426 -10.055 1.00 95.81 439 PHE A N 1
ATOM 3377 C CA . PHE A 1 439 ? -45.825 -28.385 -10.716 1.00 95.81 439 PHE A CA 1
ATOM 3378 C C . PHE A 1 439 ? -46.988 -28.650 -9.751 1.00 95.81 439 PHE A C 1
ATOM 3380 O O . PHE A 1 439 ? -48.015 -27.978 -9.846 1.00 95.81 439 PHE A O 1
ATOM 3387 N N . SER A 1 440 ? -46.828 -29.577 -8.800 1.00 96.50 440 SER A N 1
ATOM 3388 C CA . SER A 1 440 ? -47.832 -29.828 -7.758 1.00 96.50 440 SER A CA 1
ATOM 3389 C C . SER A 1 440 ? -48.074 -28.582 -6.902 1.00 96.50 440 SER A C 1
ATOM 3391 O O . SER A 1 440 ? -49.222 -28.213 -6.655 1.00 96.50 440 SER A O 1
ATOM 3393 N N . LEU A 1 441 ? -47.005 -27.909 -6.468 1.00 96.25 441 LEU A N 1
ATOM 3394 C CA . LEU A 1 441 ? -47.094 -26.702 -5.650 1.00 96.25 441 LEU A CA 1
ATOM 3395 C C . LEU A 1 441 ? -47.728 -25.540 -6.430 1.00 96.25 441 LEU A C 1
ATOM 3397 O O . LEU A 1 441 ? -48.626 -24.882 -5.910 1.00 96.25 441 LEU A O 1
ATOM 3401 N N . LEU A 1 442 ? -47.353 -25.350 -7.700 1.00 95.56 442 LEU A N 1
ATOM 3402 C CA . LEU A 1 442 ? -47.955 -24.344 -8.582 1.00 95.56 442 LEU A CA 1
ATOM 3403 C C . LEU A 1 442 ? -49.462 -24.585 -8.774 1.00 95.56 442 LEU A C 1
ATOM 3405 O O . LEU A 1 442 ? -50.248 -23.643 -8.668 1.00 95.56 442 LEU A O 1
ATOM 3409 N N . ALA A 1 443 ? -49.883 -25.836 -8.989 1.00 95.25 443 ALA A N 1
ATOM 3410 C CA . ALA A 1 443 ? -51.296 -26.191 -9.116 1.00 95.25 443 ALA A CA 1
ATOM 3411 C C . ALA A 1 443 ? -52.095 -25.890 -7.834 1.00 95.25 443 ALA A C 1
ATOM 3413 O O . ALA A 1 443 ? -53.199 -25.350 -7.914 1.00 95.25 443 ALA A O 1
ATOM 3414 N N . ILE A 1 444 ? -51.526 -26.168 -6.654 1.00 95.44 444 ILE A N 1
ATOM 3415 C CA . ILE A 1 444 ? -52.137 -25.837 -5.356 1.00 95.44 444 ILE A CA 1
ATOM 3416 C C . ILE A 1 444 ? -52.230 -24.314 -5.171 1.00 95.44 444 ILE A C 1
ATOM 3418 O O . ILE A 1 444 ? -53.289 -23.810 -4.797 1.00 95.44 444 ILE A O 1
ATOM 3422 N N . CYS A 1 445 ? -51.170 -23.564 -5.488 1.00 95.25 445 CYS A N 1
ATOM 3423 C CA . CYS A 1 445 ? -51.183 -22.100 -5.438 1.00 95.25 445 CYS A CA 1
ATOM 3424 C C . CYS A 1 445 ? -52.241 -21.497 -6.375 1.00 95.25 445 CYS A C 1
ATOM 3426 O O . CYS A 1 445 ? -52.958 -20.583 -5.970 1.00 95.25 445 CYS A O 1
ATOM 3428 N N . TYR A 1 446 ? -52.385 -22.025 -7.595 1.00 95.19 446 TYR A N 1
ATOM 3429 C CA . TYR A 1 446 ? -53.422 -21.590 -8.532 1.00 95.19 446 TYR A CA 1
ATOM 3430 C C . TYR A 1 446 ? -54.831 -21.919 -8.026 1.00 95.19 446 TYR A C 1
ATOM 3432 O O . TYR A 1 446 ? -55.719 -21.069 -8.094 1.00 95.19 446 TYR A O 1
ATOM 3440 N N . ALA A 1 447 ? -55.037 -23.119 -7.472 1.00 93.50 447 ALA A N 1
ATOM 3441 C CA . ALA A 1 447 ? -56.316 -23.519 -6.892 1.00 93.50 447 ALA A CA 1
ATOM 3442 C C . ALA A 1 447 ? -56.728 -22.586 -5.742 1.00 93.50 447 ALA A C 1
ATOM 3444 O O . ALA A 1 447 ? -57.845 -22.081 -5.755 1.00 93.50 447 ALA A O 1
ATOM 3445 N N . ILE A 1 448 ? -55.817 -22.286 -4.807 1.00 93.19 448 ILE A N 1
ATOM 3446 C CA . ILE A 1 448 ? -56.064 -21.351 -3.693 1.00 93.19 448 ILE A CA 1
ATOM 3447 C C . ILE A 1 448 ? -56.318 -19.928 -4.214 1.00 93.19 448 ILE A C 1
ATOM 3449 O O . ILE A 1 448 ? -57.279 -19.283 -3.802 1.00 93.19 448 ILE A O 1
ATOM 3453 N N . GLY A 1 449 ? -55.501 -19.447 -5.156 1.00 89.50 449 GLY A N 1
ATOM 3454 C CA . GLY A 1 449 ? -55.635 -18.107 -5.739 1.00 89.50 449 GLY A CA 1
ATOM 3455 C C . GLY A 1 449 ? -56.898 -17.895 -6.585 1.00 89.50 449 GLY A C 1
ATOM 3456 O O . GLY A 1 449 ? -57.257 -16.751 -6.852 1.00 89.50 449 GLY A O 1
ATOM 3457 N N . SER A 1 450 ? -57.576 -18.973 -6.992 1.00 86.94 450 SER A N 1
ATOM 3458 C CA . SER A 1 450 ? -58.825 -18.946 -7.768 1.00 86.94 450 SER A CA 1
ATOM 3459 C C . SER A 1 450 ? -60.060 -19.417 -6.986 1.00 86.94 450 SER A C 1
ATOM 3461 O O . SER A 1 450 ? -61.133 -19.560 -7.576 1.00 86.94 450 SER A O 1
ATOM 3463 N N . MET A 1 451 ? -59.960 -19.611 -5.664 1.00 85.12 451 MET A N 1
ATOM 3464 C CA . MET A 1 451 ? -61.133 -19.881 -4.825 1.00 85.12 451 MET A CA 1
ATOM 3465 C C . MET A 1 451 ? -62.074 -18.665 -4.832 1.00 85.12 451 MET A C 1
ATOM 3467 O O . MET A 1 451 ? -61.726 -17.612 -4.299 1.00 85.12 451 MET A O 1
ATOM 3471 N N . ASP A 1 452 ? -63.279 -18.804 -5.404 1.00 80.06 452 ASP A N 1
ATOM 3472 C CA . ASP A 1 452 ? -64.344 -17.805 -5.224 1.00 80.06 452 ASP A CA 1
ATOM 3473 C C . ASP A 1 452 ? -64.672 -17.764 -3.716 1.00 80.06 452 ASP A C 1
ATOM 3475 O O . ASP A 1 452 ? -65.051 -18.801 -3.161 1.00 80.06 452 ASP A O 1
ATOM 3479 N N . PRO A 1 453 ? -64.514 -16.617 -3.022 1.00 76.31 453 PRO A N 1
ATOM 3480 C CA . PRO A 1 453 ? -64.638 -16.526 -1.563 1.00 76.31 453 PRO A CA 1
ATOM 3481 C C . PRO A 1 453 ? -66.073 -16.720 -1.040 1.00 76.31 453 PRO A C 1
ATOM 3483 O O . PRO A 1 453 ? -66.339 -16.460 0.132 1.00 76.31 453 PRO A O 1
ATOM 3486 N N . GLY A 1 454 ? -67.001 -17.154 -1.898 1.00 74.88 454 GLY A N 1
ATOM 3487 C CA . GLY A 1 454 ? -68.418 -17.265 -1.608 1.00 74.88 454 GLY A CA 1
ATOM 3488 C C . GLY A 1 454 ? -69.040 -15.878 -1.604 1.00 74.88 454 GLY A C 1
ATOM 3489 O O . GLY A 1 454 ? -68.923 -15.121 -0.642 1.00 74.88 454 GLY A O 1
ATOM 3490 N N . ARG A 1 455 ? -69.763 -15.526 -2.669 1.00 64.88 455 ARG A N 1
ATOM 3491 C CA . ARG A 1 455 ? -70.421 -14.211 -2.788 1.00 64.88 455 ARG A CA 1
ATOM 3492 C C . ARG A 1 455 ? -71.634 -14.042 -1.863 1.00 64.88 455 ARG A C 1
ATOM 3494 O O . ARG A 1 455 ? -72.512 -13.224 -2.137 1.00 64.88 455 ARG A O 1
ATOM 3501 N N . ASP A 1 456 ? -71.712 -14.796 -0.774 1.00 65.94 456 ASP A N 1
ATOM 3502 C CA . ASP A 1 456 ? -72.889 -14.833 0.071 1.00 65.94 456 ASP A CA 1
ATOM 3503 C C . ASP A 1 456 ? -72.977 -13.630 1.010 1.00 65.94 456 ASP A C 1
ATOM 3505 O O . ASP A 1 456 ? -72.144 -13.349 1.876 1.00 65.94 456 ASP A O 1
ATOM 3509 N N . SER A 1 457 ? -74.094 -12.930 0.853 1.00 60.06 457 SER A N 1
ATOM 3510 C CA . SER A 1 457 ? -74.586 -11.829 1.672 1.00 60.06 457 SER A CA 1
ATOM 3511 C C . SER A 1 457 ? -73.766 -10.528 1.702 1.00 60.06 457 SER A C 1
ATOM 3513 O O . SER A 1 457 ? -74.371 -9.485 1.462 1.00 60.06 457 SER A O 1
ATOM 3515 N N . ILE A 1 458 ? -72.473 -10.491 2.068 1.00 67.69 458 ILE A N 1
ATOM 3516 C CA . ILE A 1 458 ? -71.835 -9.219 2.494 1.00 67.69 458 ILE A CA 1
ATOM 3517 C C . ILE A 1 458 ? -71.251 -8.370 1.360 1.00 67.69 458 ILE A C 1
ATOM 3519 O O . ILE A 1 458 ? -71.427 -7.153 1.360 1.00 67.69 458 ILE A O 1
ATOM 3523 N N . ILE A 1 459 ? -70.657 -9.001 0.347 1.00 66.56 459 ILE A N 1
ATOM 3524 C CA . ILE A 1 459 ? -70.082 -8.290 -0.805 1.00 66.56 459 ILE A CA 1
ATOM 3525 C C . ILE A 1 459 ? -71.196 -7.690 -1.681 1.00 66.56 459 ILE A C 1
ATOM 3527 O O . ILE A 1 459 ? -71.100 -6.535 -2.098 1.00 66.56 459 ILE A O 1
ATOM 3531 N N . TYR A 1 460 ? -72.306 -8.411 -1.885 1.00 59.91 460 TYR A N 1
ATOM 3532 C CA . TYR A 1 460 ? -73.441 -7.893 -2.660 1.00 59.91 460 TYR A CA 1
ATOM 3533 C C . TYR A 1 460 ? -74.161 -6.717 -1.985 1.00 59.91 460 TYR A C 1
ATOM 3535 O O . TYR A 1 460 ? -74.513 -5.763 -2.674 1.00 59.91 460 TYR A O 1
ATOM 3543 N N . ARG A 1 461 ? -74.310 -6.706 -0.649 1.00 64.44 461 ARG A N 1
ATOM 3544 C CA . ARG A 1 461 ? -74.934 -5.561 0.051 1.00 64.44 461 ARG A CA 1
ATOM 3545 C C . ARG A 1 461 ? -74.056 -4.299 0.097 1.00 64.44 461 ARG A C 1
ATOM 3547 O O . ARG A 1 461 ? -74.598 -3.219 0.298 1.00 64.44 461 ARG A O 1
ATOM 3554 N N . MET A 1 462 ? -72.746 -4.415 -0.150 1.00 63.81 462 MET A N 1
ATOM 3555 C CA . MET A 1 462 ? -71.838 -3.267 -0.331 1.00 63.81 462 MET A CA 1
ATOM 3556 C C . MET A 1 462 ? -71.737 -2.775 -1.787 1.00 63.81 462 MET A C 1
ATOM 3558 O O . MET A 1 462 ? -71.420 -1.612 -2.009 1.00 63.81 462 MET A O 1
ATOM 3562 N N . THR A 1 463 ? -72.004 -3.627 -2.784 1.00 59.88 463 THR A N 1
ATOM 3563 C CA . THR A 1 463 ? -71.783 -3.307 -4.213 1.00 59.88 463 THR A CA 1
ATOM 3564 C C . THR A 1 463 ? -73.050 -2.950 -4.999 1.00 59.88 463 THR A C 1
ATOM 3566 O O . THR A 1 463 ? -72.945 -2.497 -6.136 1.00 59.88 463 THR A O 1
ATOM 3569 N N . SER A 1 464 ? -74.249 -3.097 -4.420 1.00 59.84 464 SER A N 1
ATOM 3570 C CA . SER A 1 464 ? -75.522 -2.822 -5.106 1.00 59.84 464 SER A CA 1
ATOM 3571 C C . SER A 1 464 ? -76.236 -1.540 -4.640 1.00 59.84 464 SER A C 1
ATOM 3573 O O . SER A 1 464 ? -77.428 -1.568 -4.314 1.00 59.84 464 SER A O 1
ATOM 3575 N N . THR A 1 465 ? -75.559 -0.388 -4.659 1.00 56.94 465 THR A N 1
ATOM 3576 C CA . THR A 1 465 ? -76.215 0.934 -4.579 1.00 56.94 465 THR A CA 1
ATOM 3577 C C . THR A 1 465 ? -76.937 1.255 -5.893 1.00 56.94 465 THR A C 1
ATOM 3579 O O . THR A 1 465 ? -76.533 2.103 -6.684 1.00 56.94 465 THR A O 1
ATOM 3582 N N . ARG A 1 466 ? -78.047 0.547 -6.139 1.00 56.25 466 ARG A N 1
ATOM 3583 C CA . ARG A 1 466 ? -78.941 0.758 -7.285 1.00 56.25 466 ARG A CA 1
ATOM 3584 C C . ARG A 1 466 ? -79.419 2.214 -7.314 1.00 56.25 466 ARG A C 1
ATOM 3586 O O . ARG A 1 466 ? -80.348 2.561 -6.583 1.00 56.25 466 ARG A O 1
ATOM 3593 N N . MET A 1 467 ? -78.840 3.035 -8.194 1.00 60.53 467 MET A N 1
ATOM 3594 C CA . MET A 1 467 ? -79.386 4.351 -8.533 1.00 60.53 467 MET A CA 1
ATOM 3595 C C . MET A 1 467 ? -80.851 4.184 -8.941 1.00 60.53 467 MET A C 1
ATOM 3597 O O . MET A 1 467 ? -81.167 3.518 -9.931 1.00 60.53 467 MET A O 1
ATOM 3601 N N . LYS A 1 468 ? -81.757 4.778 -8.161 1.00 50.44 468 LYS A N 1
ATOM 3602 C CA . LYS A 1 468 ? -83.131 4.981 -8.606 1.00 50.44 468 LYS A CA 1
ATOM 3603 C C . LYS A 1 468 ? -83.096 6.075 -9.665 1.00 50.44 468 LYS A C 1
ATOM 3605 O O . LYS A 1 468 ? -82.553 7.149 -9.431 1.00 50.44 468 LYS A O 1
ATOM 3610 N N . LYS A 1 469 ? -83.640 5.767 -10.838 1.00 53.94 469 LYS A N 1
ATOM 3611 C CA . LYS A 1 469 ? -83.969 6.774 -11.837 1.00 53.94 469 LYS A CA 1
ATOM 3612 C C . LYS A 1 469 ? -85.320 7.349 -11.431 1.00 53.94 469 LYS A C 1
ATOM 3614 O O . LYS A 1 469 ? -86.336 6.690 -11.641 1.00 53.94 469 LYS A O 1
ATOM 3619 N N . ASP A 1 470 ? -85.296 8.515 -10.802 1.00 48.72 470 ASP A N 1
ATOM 3620 C CA . ASP A 1 470 ? -86.506 9.304 -10.597 1.00 48.72 470 ASP A CA 1
ATOM 3621 C C . ASP A 1 470 ? -86.960 9.894 -11.951 1.00 48.72 470 ASP A C 1
ATOM 3623 O O . ASP A 1 470 ? -86.152 10.017 -12.879 1.00 48.72 470 ASP A O 1
ATOM 3627 N N . ASN A 1 471 ? -88.272 10.118 -12.082 1.00 41.91 471 ASN A N 1
ATOM 3628 C CA . ASN A 1 471 ? -88.977 10.387 -13.349 1.00 41.91 471 ASN A CA 1
ATOM 3629 C C . ASN A 1 471 ? -88.644 11.750 -13.972 1.00 41.91 471 ASN A C 1
ATOM 3631 O O . ASN A 1 471 ? -88.724 12.751 -13.228 1.00 41.91 471 ASN A O 1
#

Foldseek 3Di:
DDDDDDDDDDDDDDDDDDDDDDDDDDDDDDDDDDDDDDDDDDDDDDDDDDDDDDDDDDDDDDDPDPVVVVVVVVVVVVVVVVVVVVVVVVVVVVVVVVVVVVVVVVVVVVVVVVVVVVVVVVVVVVVVVVVVVVVVVVVVVVVVVPPPDDDDDDDDDDDDPPDPPPPFDQFAKKAWAAAFPQKFFDDQAADELQLVLVLVCVLCVDDDPDDNPDPRIDGNDSVLGFQAEEEEEEEADRYFPADHPDMYGYGDDCNVVSNVVSVVVCVVVVAAAQAQALVVVVVNVVSLCVQPNPDDQDQDDDDPQDVVPAVLSVSLRSLLSSLLSCLVVVLSCSVRHRYHYHYDYCNSVCVVQNCPGPSVVRSSVSSNVSLVSSSVSCCVNRVSSYTYMYIYGRDDPPVPPPPDDPPDDDDPPPDDDDDDPCVVVVVVVVVVVVVVVVVVVVVVVVVVVPPPPDPPDDVCVVPPPPDDDDD

=== Feature glossary ===
Each block in this record encodes a different view of the same protein. In brief:

Predicted aligned error. PAE(i, j) answers: if I align the predicted and true structures on residue i, how far off (in Å) do I expect residue j to be? A block-diagonal PAE matrix with low values on the blocks and high values off-diagonal is the signature of a multi-domain protein with confidently predicted domains but uncertain inter-domain orientation.

Contact-map, Ramachandran, and PAE plots. Plot images: a contact map (which residues are close in 3D, as an N×N binary image), a Ramachandran scatter (backbone torsion angles, revealing secondary-structure composition at a glance), and — for AlphaFold structures — a PAE heatmap (pairwise prediction confidence).

Backbone torsions (φ/ψ). φ (phi) and ψ (psi) are the two rotatable backbone dihedrals per residue: φ is the C(i-1)–N–Cα–C torsion, ψ is the N–Cα–C–N(i+1) torsion, both in degrees on (−180°, 180°]. α-helical residues cluster near (−60°, −45°); β-strand residues near (−120°, +130°). A Ramachandran plot is simply a scatter of (φ, ψ) for every residue.

Foldseek 3Di. A 3Di character summarizes, for each residue, the relative orientation of the Cα frame of its nearest spatial neighbor. Because it encodes fold topology rather than chemistry, 3Di alignments detect remote structural similarity that sequence alignment misses.

Radius of gyration, Cα contacts, bounding box. Three whole-structure scalars: the radius of gyration (RMS distance of Cα from centroid, in Å), the count of Cα–Cα contacts (pairs closer than 8 Å and separated by more than four residues in sequence — i.e. tertiary, not local, contacts), and the bounding-box dimensions. Together they distinguish compact globular folds from extended fibres or disordered chains.

Sequence. Sequence gives the chain of amino acids in standard one-letter code (A=alanine, C=cysteine, …, Y=tyrosine), read N→C. It is the only feature that is directly encoded by the gene; all structural features are derived from the folded form of this sequence.

mmCIF coordinates. Atomic coordinates in PDBx/mmCIF format — the same representation the Protein Data Bank distributes. Each line of the _atom_site loop places one backbone atom in Cartesian space (units: ångströms, origin: arbitrary).

Secondary structure (3-state, P-SEA). Three-state secondary structure (P-SEA) collapses the eight DSSP classes into helix (a), strand (b), and coil (c). P-SEA assigns these from Cα geometry alone — distances and angles — without requiring backbone oxygens, so it works on any Cα trace.

InterPro / GO / CATH / organism. Functional annotations link the protein to curated databases. InterPro entries identify conserved domains and families by matching the sequence against member-database signatures (Pfam, PROSITE, CDD, …). Gene Ontology (GO) terms describe molecular function, biological process, and cellular component in a controlled vocabulary. CATH places the structure in a hierarchical fold classification (Class/Architecture/Topology/Homologous-superfamily). The organism is the source species.

B-factor. B-factor (Debye–Waller factor) reflects atomic displacement in the crystal lattice. It is an experimental observable (units Å²), not a prediction; low values mean the atom is pinned down, high values mean it moves or is heterogeneous across the crystal.

Rendered structure images. Structure images are PyMOL renders from six orthogonal camera directions. Cartoon representation draws helices as coils and strands as arrows; sticks shows the backbone as bonds; surface shows the solvent-excluded envelope. Rainbow coloring maps sequence position to hue (blue→red, N→C); chain coloring assigns a distinct color per polypeptide.

Solvent-accessible surface area. Solvent-accessible surface area (SASA) is the area in Å² traced out by the centre of a 1.4 Å probe sphere (a water molecule) rolled over the protein's van der Waals surface (Shrake–Rupley / Lee–Richards construction). Buried residues have near-zero SASA; fully exposed residues can exceed 200 Å². The total SASA scales roughly with the number of surface residues.

Secondary structure (8-state, DSSP). The SS8 string is DSSP's per-residue secondary-structure call. α-helix (H) means an i→i+4 H-bond ladder; β-strand (E) means the residue participates in a β-sheet; 3₁₀ (G) and π (I) are tighter and wider helices; T/S are turns/bends; '-' is loop.

pLDDT. For AlphaFold models, the B-factor field carries pLDDT — the model's own estimate of local accuracy on a 0–100 scale. Regions with pLDDT<50 should be treated as essentially unmodeled; they often correspond to intrinsically disordered segments.

Nearest PDB structures. Nearest PDB neighbors are the top structural matches found by Foldseek when searching this structure against the entire Protein Data Bank. Each hit reports a TM-score (0 to 1; >0.5 almost always implies the same fold) and an E-value. These are *structural* homologs — they may share no detectable sequence similarity.